Protein AF-A0A6N8XM34-F1 (afdb_monomer_lite)

pLDDT: mean 79.69, std 19.38, range [28.11, 98.62]

Secondary structure (DSSP, 8-state):
--------------------------PPPPPP-GGG-TT--TTSTTHHHHHHHHHTTTTTT--BTTB--TTSBPBHHHHHHHHHHHHHSSPPPP-S--SSTT--TTSTTHHHHHHHHHTTS---BTTTTB--TTSB-BHHHHHHHHHHHTTPPPPS----TT--TTSTTHHHHHHHHHTTS---BTTTTB--TTSBPBHHHHHHHHHHHHTPPPSS-EEEEEEEE-TTS---HHHHHHHHHHHHHHHHHHHHHTTTEEE-B-SSSSEEEE-SS-HHHHTSSHHHHHHHHGGGTS---TT-SSEEEEEEE---PPPPTTSS---SSSS-S--SEEETTEEE--HHHHHHHHSTT--BSTTSSB----HHHHHHHHHHHHHHHTT--PPTTTTTT-TT--TTBTTTTGGGGTTS-B--HHHHHHHHH-TTEEE-SSPPPPP------S---TTS-EEEEE-B-TTS-B--SPEEEE--SSGGG-EEEEPPTTSEEEEE--SS-------

Sequence (507 aa):
MACGRGVRVVGVLAAAATVWAALAVAAAPAAAQVGGFGDVAEGTYYSAPVAALAEQGVFVGTECAEGFCPEDPIDRKTMAIWVVRVLDGADPPAVTESRFDDVDAHSLHAPFIERLAELGVTGGCGDGRGFCPDQTVSRAQMAVFLTRAYGLPAGTDPGFVDVAGDAWYAAAVSSLAASGVTGGCGDGTGFCPQDDTSRAQMATFLHRAENMAPTEKAVRVLYVVPADREFRSDYSQAIRRATEHVRWWYQQQLDGLTFSLASPVPEKCRMEQPHDFYARYSWERVFDGVQHCAPVQGYTSETVWVIYPDVKTECSPTGSAGDGRDGYGELGRGGPGLTMLGADDLEGLAEPGNYLYCGEGPYPGSLGRWIGSLAHELGHALGLVHPPGCDDGLASCDYESLMHLGYVTYPATYLRDDEKAILRSSPFIKLHDPLLQPPAIPCLSAADDDSKSKIRGTLVGPGGQPLADILIWAWSGDEENSGYVETCHDGTFSIPVLDGTFACRRP

Radius of gyration: 28.51 Å; chains: 1; bounding box: 61×89×102 Å

Foldseek 3Di:
DDDDDDDDDDDDDDDDDDDDPPPPPPDDPQQPAQLVFSPQDPPDLLSVLSNVLSVLVQCPPVADDRGLQQFAFDFQLSLLSNLLCQLLSDQADQDPDAQAPADDSPDSSRSSLRVCVLLVLDQAPDVSNHNRRGDGAFLLSLLSNLCSSFVFDFADFLQAPPQDCPDPSGRSSRSCVVQVLDQADDVSNHNRRGDGQGSSNSSSSSSSSLPTDPPAFFEAEEEEEEPPDGRDSLLQVLQQLLVLQLQLLQCVQQVQKGFHYGPDRHRYYYFHHGQVVCLFLVVVVVVVRRVVPDVQDQDDLRYAYEYEYQHHHAADPVLDCDPPPRRTNPALAAAARYHGHYNQLSCCSRFAFQGQDSNDGGDHAENQLSSLSVSQRVLNNLPDAAPPCVVVVDPPGDCCASNHVVSSLPPNGHHDPVSSVSNVPRSRMDRDPPRDDNSFSPFPLGPPPVVFDKDKDFDADPVRQGDFQDKDKDDQPDPVFIHIGTAGNRRIHITTGDPDDRDDDDD

Structure (mmCIF, N/CA/C/O backbone):
data_AF-A0A6N8XM34-F1
#
_entry.id   AF-A0A6N8XM34-F1
#
loop_
_atom_site.group_PDB
_atom_site.id
_atom_site.type_symbol
_atom_site.label_atom_id
_atom_site.label_alt_id
_atom_site.label_comp_id
_atom_site.label_asym_id
_atom_site.label_entity_id
_atom_site.label_seq_id
_atom_site.pdbx_PDB_ins_code
_atom_site.Cartn_x
_atom_site.Cartn_y
_atom_site.Cartn_z
_atom_site.occupancy
_atom_site.B_iso_or_equiv
_atom_site.auth_seq_id
_atom_site.auth_comp_id
_atom_site.auth_asym_id
_atom_site.auth_atom_id
_atom_site.pdbx_PDB_model_num
ATOM 1 N N . MET A 1 1 ? 34.513 66.124 24.235 1.00 39.25 1 MET A N 1
ATOM 2 C CA . MET A 1 1 ? 33.847 67.284 24.866 1.00 39.25 1 MET A CA 1
ATOM 3 C C . MET A 1 1 ? 32.670 66.760 25.661 1.00 39.25 1 MET A C 1
ATOM 5 O O . MET A 1 1 ? 31.950 65.905 25.166 1.00 39.25 1 MET A O 1
ATOM 9 N N . ALA A 1 2 ? 32.600 67.176 26.920 1.00 29.48 2 ALA A N 1
ATOM 10 C CA . ALA A 1 2 ? 31.694 66.681 27.947 1.00 29.48 2 ALA A CA 1
ATOM 11 C C . ALA A 1 2 ? 30.363 67.461 27.999 1.00 29.48 2 ALA A C 1
ATOM 13 O O . ALA A 1 2 ? 30.199 68.453 27.292 1.00 29.48 2 ALA A O 1
ATOM 14 N N . CYS A 1 3 ? 29.526 67.030 28.956 1.00 30.00 3 CYS A N 1
ATOM 15 C CA . CYS A 1 3 ? 28.296 67.619 29.517 1.00 30.00 3 CYS A CA 1
ATOM 16 C C . CYS A 1 3 ? 26.991 67.253 28.784 1.00 30.00 3 CYS A C 1
ATOM 18 O O . CYS A 1 3 ? 26.805 67.620 27.637 1.00 30.00 3 CYS A O 1
ATOM 20 N N . GLY A 1 4 ? 26.010 66.554 29.369 1.00 32.03 4 GLY A N 1
ATOM 21 C CA . GLY A 1 4 ? 25.738 66.226 30.775 1.00 32.03 4 GLY A CA 1
ATOM 22 C C . GLY A 1 4 ? 24.798 67.245 31.431 1.00 32.03 4 GLY A C 1
ATOM 23 O O . GLY A 1 4 ? 25.157 68.410 31.545 1.00 32.03 4 GLY A O 1
ATOM 24 N N . ARG A 1 5 ? 23.623 66.780 31.878 1.00 36.38 5 ARG A N 1
ATOM 25 C CA . ARG A 1 5 ? 22.719 67.316 32.926 1.00 36.38 5 ARG A CA 1
ATOM 26 C C . ARG A 1 5 ? 21.726 66.179 33.235 1.00 36.38 5 ARG A C 1
ATOM 28 O O . ARG A 1 5 ? 21.226 65.578 32.300 1.00 36.38 5 ARG A O 1
ATOM 35 N N . GLY A 1 6 ? 21.395 65.794 34.460 1.00 34.19 6 GLY A N 1
ATOM 36 C CA . GLY A 1 6 ? 21.726 66.307 35.779 1.00 34.19 6 GLY A CA 1
ATOM 37 C C . GLY A 1 6 ? 21.305 65.282 36.844 1.00 34.19 6 GLY A C 1
ATOM 38 O O . GLY A 1 6 ? 20.506 64.385 36.596 1.00 34.19 6 GLY A O 1
ATOM 39 N N . VAL A 1 7 ? 21.910 65.423 38.017 1.00 35.25 7 VAL A N 1
ATOM 40 C CA . VAL A 1 7 ? 21.819 64.561 39.204 1.00 35.25 7 VAL A CA 1
ATOM 41 C C . VAL A 1 7 ? 20.559 64.867 40.025 1.00 35.25 7 VAL A C 1
ATOM 43 O O . VAL A 1 7 ? 20.173 66.033 40.100 1.00 35.25 7 VAL A O 1
ATOM 46 N N . ARG A 1 8 ? 20.018 63.868 40.747 1.00 33.78 8 ARG A N 1
ATOM 47 C CA . ARG A 1 8 ? 19.681 63.978 42.187 1.00 33.78 8 ARG A CA 1
ATOM 48 C C . ARG A 1 8 ? 19.395 62.614 42.831 1.00 33.78 8 ARG A C 1
ATOM 50 O O . ARG A 1 8 ? 18.479 61.909 42.435 1.00 33.78 8 ARG A O 1
ATOM 57 N N . VAL A 1 9 ? 20.197 62.294 43.847 1.00 35.59 9 VAL A N 1
ATOM 58 C CA . VAL A 1 9 ? 20.042 61.176 44.791 1.00 35.59 9 VAL A CA 1
ATOM 59 C C . VAL A 1 9 ? 19.376 61.712 46.056 1.00 35.59 9 VAL A C 1
ATOM 61 O O . VAL A 1 9 ? 19.781 62.771 46.537 1.00 35.59 9 VAL A O 1
ATOM 64 N N . VAL A 1 10 ? 18.426 60.969 46.629 1.00 36.72 10 VAL A N 1
ATOM 65 C CA . VAL A 1 10 ? 18.003 61.122 48.030 1.00 36.72 10 VAL A CA 1
ATOM 66 C C . VAL A 1 10 ? 17.695 59.744 48.623 1.00 36.72 10 VAL A C 1
ATOM 68 O O . VAL A 1 10 ? 16.860 59.024 48.091 1.00 36.72 10 VAL A O 1
ATOM 71 N N . GLY A 1 11 ? 18.319 59.444 49.767 1.00 33.72 11 GLY A N 1
ATOM 72 C CA . GLY A 1 11 ? 17.689 58.686 50.854 1.00 33.72 11 GLY A CA 1
ATOM 73 C C . GLY A 1 11 ? 17.964 57.185 50.917 1.00 33.72 11 GLY A C 1
ATOM 74 O O . GLY A 1 11 ? 17.304 56.394 50.257 1.00 33.72 11 GLY A O 1
ATOM 75 N N . VAL A 1 12 ? 18.881 56.799 51.807 1.00 36.41 12 VAL A N 1
ATOM 76 C CA . VAL A 1 12 ? 19.075 55.424 52.289 1.00 36.41 12 VAL A CA 1
ATOM 77 C C . VAL A 1 12 ? 18.060 55.135 53.401 1.00 36.41 12 VAL A C 1
ATOM 79 O O . VAL A 1 12 ? 18.013 55.865 54.389 1.00 36.41 12 VAL A O 1
ATOM 82 N N . LEU A 1 13 ? 17.301 54.045 53.270 1.00 35.19 13 LEU A N 1
ATOM 83 C CA . LEU A 1 13 ? 16.582 53.389 54.366 1.00 35.19 13 LEU A CA 1
ATOM 84 C C . LEU A 1 13 ? 16.941 51.899 54.341 1.00 35.19 13 LEU A C 1
ATOM 86 O O . LEU A 1 13 ? 16.692 51.206 53.358 1.00 35.19 13 LEU A O 1
ATOM 90 N N . ALA A 1 14 ? 17.574 51.428 55.414 1.00 40.66 14 ALA A N 1
ATOM 91 C CA . ALA A 1 14 ? 17.923 50.029 55.612 1.00 40.66 14 ALA A CA 1
ATOM 92 C C . ALA A 1 14 ? 16.674 49.238 56.032 1.00 40.66 14 ALA A C 1
ATOM 94 O O . ALA A 1 14 ? 16.100 49.507 57.087 1.00 40.66 14 ALA A O 1
ATOM 95 N N . ALA A 1 15 ? 16.268 48.262 55.218 1.00 39.34 15 ALA A N 1
ATOM 96 C CA . ALA A 1 15 ? 15.231 47.292 55.557 1.00 39.34 15 ALA A CA 1
ATOM 97 C C . ALA A 1 15 ? 15.882 45.940 55.885 1.00 39.34 15 ALA A C 1
ATOM 99 O O . ALA A 1 15 ? 16.671 45.410 55.104 1.00 39.34 15 ALA A O 1
ATOM 100 N N . ALA A 1 16 ? 15.560 45.402 57.061 1.00 42.28 16 ALA A N 1
ATOM 101 C CA . ALA A 1 16 ? 15.950 44.066 57.488 1.00 42.28 16 ALA A CA 1
ATOM 102 C C . ALA A 1 16 ? 15.238 43.014 56.621 1.00 42.28 16 ALA A C 1
ATOM 104 O O . ALA A 1 16 ? 14.009 42.987 56.564 1.00 42.28 16 ALA A O 1
ATOM 105 N N . ALA A 1 17 ? 16.002 42.153 55.949 1.00 37.94 17 ALA A N 1
ATOM 106 C CA . ALA A 1 17 ? 15.464 41.043 55.173 1.00 37.94 17 ALA A CA 1
ATOM 107 C C . ALA A 1 17 ? 15.164 39.855 56.099 1.00 37.94 17 ALA A C 1
ATOM 109 O O . ALA A 1 17 ? 16.073 39.210 56.620 1.00 37.94 17 ALA A O 1
ATOM 110 N N . THR A 1 18 ? 13.883 39.557 56.303 1.00 41.53 18 THR A N 1
ATOM 111 C CA . THR A 1 18 ? 13.429 38.269 56.829 1.00 41.53 18 THR A CA 1
ATOM 112 C C . THR A 1 18 ? 13.434 37.251 55.689 1.00 41.53 18 THR A C 1
ATOM 114 O O . THR A 1 18 ? 12.686 37.369 54.722 1.00 41.53 18 THR A O 1
ATOM 117 N N . VAL A 1 19 ? 14.310 36.250 55.783 1.00 38.00 19 VAL A N 1
ATOM 118 C CA . VAL A 1 19 ? 14.347 35.122 54.845 1.00 38.00 19 VAL A CA 1
ATOM 119 C C . VAL A 1 19 ? 13.179 34.193 55.173 1.00 38.00 19 VAL A C 1
ATOM 121 O O . VAL A 1 19 ? 13.208 33.480 56.173 1.00 38.00 19 VAL A O 1
ATOM 124 N N . TRP A 1 20 ? 12.146 34.202 54.334 1.00 38.44 20 TRP A N 1
ATOM 125 C CA . TRP A 1 20 ? 11.169 33.118 54.286 1.00 38.44 20 TRP A CA 1
ATOM 126 C C . TRP A 1 20 ? 11.781 31.971 53.482 1.00 38.44 20 TRP A C 1
ATOM 128 O O . TRP A 1 20 ? 11.979 32.090 52.275 1.00 38.44 20 TRP A O 1
ATOM 138 N N . ALA A 1 21 ? 12.104 30.863 54.148 1.00 42.38 21 ALA A N 1
ATOM 139 C CA . ALA A 1 21 ? 12.394 29.615 53.458 1.00 42.38 21 ALA A CA 1
ATOM 140 C C . ALA A 1 21 ? 11.083 29.102 52.842 1.00 42.38 21 ALA A C 1
ATOM 142 O O . ALA A 1 21 ? 10.226 28.565 53.543 1.00 42.38 21 ALA A O 1
ATOM 143 N N . ALA A 1 22 ? 10.904 29.309 51.538 1.00 43.47 22 ALA A N 1
ATOM 144 C CA . ALA A 1 22 ? 9.865 28.624 50.788 1.00 43.47 22 ALA A CA 1
ATOM 145 C C . ALA A 1 22 ? 10.229 27.134 50.745 1.00 43.47 22 ALA A C 1
ATOM 147 O O . ALA A 1 22 ? 11.208 26.744 50.109 1.00 43.47 22 ALA A O 1
ATOM 148 N N . LEU A 1 23 ? 9.459 26.300 51.447 1.00 43.12 23 LEU A N 1
ATOM 149 C CA . LEU A 1 23 ? 9.430 24.869 51.171 1.00 43.12 23 LEU A CA 1
ATOM 150 C C . LEU A 1 23 ? 8.914 24.702 49.740 1.00 43.12 23 LEU A C 1
ATOM 152 O O . LEU A 1 23 ? 7.720 24.852 49.484 1.00 43.12 23 LEU A O 1
ATOM 156 N N . ALA A 1 24 ? 9.819 24.421 48.805 1.00 43.09 24 ALA A N 1
ATOM 157 C CA . ALA A 1 24 ? 9.444 23.881 47.513 1.00 43.09 24 ALA A CA 1
ATOM 158 C C . ALA A 1 24 ? 8.813 22.510 47.774 1.00 43.09 24 ALA A C 1
ATOM 160 O O . ALA A 1 24 ? 9.505 21.545 48.099 1.00 43.09 24 ALA A O 1
ATOM 161 N N . VAL A 1 25 ? 7.486 22.433 47.684 1.00 49.28 25 VAL A N 1
ATOM 162 C CA . VAL A 1 25 ? 6.819 21.151 47.477 1.00 49.28 25 VAL A CA 1
ATOM 163 C C . VAL A 1 25 ? 7.314 20.671 46.119 1.00 49.28 25 VAL A C 1
ATOM 165 O O . VAL A 1 25 ? 7.000 21.281 45.099 1.00 49.28 25 VAL A O 1
ATOM 168 N N . ALA A 1 26 ? 8.156 19.639 46.107 1.00 46.88 26 ALA A N 1
ATOM 169 C CA . ALA A 1 26 ? 8.486 18.949 44.874 1.00 46.88 26 ALA A CA 1
ATOM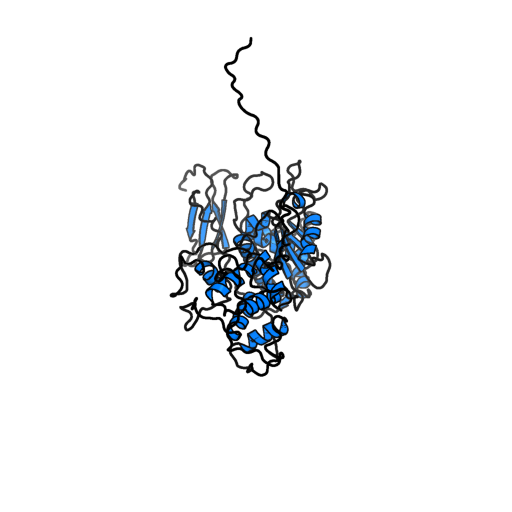 170 C C . ALA A 1 26 ? 7.167 18.422 44.300 1.00 46.88 26 ALA A C 1
ATOM 172 O O . ALA A 1 26 ? 6.506 17.592 44.927 1.00 46.88 26 ALA A O 1
ATOM 173 N N . ALA A 1 27 ? 6.753 18.959 43.152 1.00 46.38 27 ALA A N 1
ATOM 174 C CA . ALA A 1 27 ? 5.684 18.356 42.378 1.00 46.38 27 ALA A CA 1
ATOM 175 C C . ALA A 1 27 ? 6.080 16.898 42.117 1.00 46.38 27 ALA A C 1
ATOM 177 O O . ALA A 1 27 ? 7.230 16.623 41.761 1.00 46.38 27 ALA A O 1
ATOM 178 N N . ALA A 1 28 ? 5.149 15.967 42.337 1.00 47.31 28 ALA A N 1
ATOM 179 C CA . ALA A 1 28 ? 5.324 14.606 41.851 1.00 47.31 28 ALA A CA 1
ATOM 180 C C . ALA A 1 28 ? 5.670 14.677 40.351 1.00 47.31 28 ALA A C 1
ATOM 182 O O . ALA A 1 28 ? 5.125 15.551 39.666 1.00 47.31 28 ALA A O 1
ATOM 183 N N . PRO A 1 29 ? 6.577 13.827 39.836 1.00 43.31 29 PRO A N 1
ATOM 184 C CA . PRO A 1 29 ? 6.831 13.794 38.404 1.00 43.31 29 PRO A CA 1
ATOM 185 C C . PRO A 1 29 ? 5.489 13.582 37.701 1.00 43.31 29 PRO A C 1
ATOM 187 O O . PRO A 1 29 ? 4.731 12.684 38.075 1.00 43.31 29 PRO A O 1
ATOM 190 N N . ALA A 1 30 ? 5.165 14.454 36.743 1.00 50.06 30 ALA A N 1
ATOM 191 C CA . ALA A 1 30 ? 4.035 14.220 35.859 1.00 50.06 30 ALA A CA 1
ATOM 192 C C . ALA A 1 30 ? 4.228 12.828 35.249 1.00 50.06 30 ALA A C 1
ATOM 194 O O . ALA A 1 30 ? 5.324 12.523 34.770 1.00 50.06 30 ALA A O 1
ATOM 195 N N . ALA A 1 31 ? 3.208 11.972 35.337 1.00 50.62 31 ALA A N 1
ATOM 196 C CA . ALA A 1 31 ? 3.225 10.699 34.630 1.00 50.62 31 ALA A CA 1
ATOM 197 C C . ALA A 1 31 ? 3.538 10.993 33.156 1.00 50.62 31 ALA A C 1
ATOM 199 O O . ALA A 1 31 ? 2.955 11.917 32.582 1.00 50.62 31 ALA A O 1
ATOM 200 N N . ALA A 1 32 ? 4.512 10.284 32.586 1.00 51.59 32 ALA A N 1
ATOM 201 C CA . ALA A 1 32 ? 4.878 10.465 31.191 1.00 51.59 32 ALA A CA 1
ATOM 202 C C . ALA A 1 32 ? 3.631 10.223 30.325 1.00 51.59 32 ALA A C 1
ATOM 204 O O . ALA A 1 32 ? 2.946 9.213 30.477 1.00 51.59 32 ALA A O 1
ATOM 205 N N . GLN A 1 33 ? 3.288 11.189 29.472 1.00 61.81 33 GLN A N 1
ATOM 206 C CA . GLN A 1 33 ? 2.134 11.082 28.583 1.00 61.81 33 GLN A CA 1
ATOM 207 C C . GLN A 1 33 ? 2.510 10.175 27.413 1.00 61.81 33 GLN A C 1
ATOM 209 O O . GLN A 1 33 ? 3.314 10.555 26.559 1.00 61.81 33 GLN A O 1
ATOM 214 N N . VAL A 1 34 ? 1.952 8.968 27.381 1.00 63.38 34 VAL A N 1
ATOM 215 C CA . VAL A 1 34 ? 2.193 8.018 26.293 1.00 63.38 34 VAL A CA 1
ATOM 216 C C . VAL A 1 34 ? 1.513 8.538 25.026 1.00 63.38 34 VAL A C 1
ATOM 218 O O . VAL A 1 34 ? 0.306 8.770 25.016 1.00 63.38 34 VAL A O 1
ATOM 221 N N . GLY A 1 35 ? 2.290 8.767 23.962 1.00 66.06 35 GLY A N 1
ATOM 222 C CA . GLY A 1 35 ? 1.772 9.309 22.698 1.00 66.06 35 GLY A CA 1
ATOM 223 C C . GLY A 1 35 ? 1.203 10.732 22.796 1.00 66.06 35 GLY A C 1
ATOM 224 O O . GLY A 1 35 ? 0.461 11.140 21.914 1.00 66.06 35 GLY A O 1
ATOM 225 N N . GLY A 1 36 ? 1.507 11.479 23.866 1.00 82.69 36 GLY A N 1
ATOM 226 C CA . GLY A 1 36 ? 0.985 12.835 24.081 1.00 82.69 36 GLY A CA 1
ATOM 227 C C . GLY A 1 36 ? -0.436 12.906 24.657 1.00 82.69 36 GLY A C 1
ATOM 228 O O . GLY A 1 36 ? -0.969 14.003 24.808 1.00 82.69 36 GLY A O 1
ATOM 229 N N . PHE A 1 37 ? -1.038 11.771 25.027 1.00 88.25 37 PHE A N 1
ATOM 230 C CA . PHE A 1 37 ? -2.396 11.714 25.571 1.00 88.25 37 PHE A CA 1
ATOM 231 C C . PHE A 1 37 ? -2.391 11.463 27.084 1.00 88.25 37 PHE A C 1
ATOM 233 O O . PHE A 1 37 ? -1.811 10.493 27.572 1.00 88.25 37 PHE A O 1
ATOM 240 N N . GLY A 1 38 ? -3.051 12.338 27.850 1.00 87.19 38 GLY A N 1
ATOM 241 C CA . GLY A 1 38 ? -3.109 12.245 29.317 1.00 87.19 38 GLY A CA 1
ATOM 242 C C . GLY A 1 38 ? -3.988 11.109 29.856 1.00 87.19 38 GLY A C 1
ATOM 243 O O . GLY A 1 38 ? -3.887 10.758 31.030 1.00 87.19 38 GLY A O 1
ATOM 244 N N . ASP A 1 39 ? -4.837 10.532 29.010 1.00 91.31 39 ASP A N 1
ATOM 245 C CA . ASP A 1 39 ? -5.779 9.452 29.311 1.00 91.31 39 ASP A CA 1
ATOM 246 C C . ASP A 1 39 ? -5.322 8.076 28.784 1.00 91.31 39 ASP A C 1
ATOM 248 O O . ASP A 1 39 ? -6.061 7.092 28.869 1.00 91.31 39 ASP A O 1
ATOM 252 N N . VAL A 1 40 ? -4.080 7.975 28.298 1.00 92.62 40 VAL A N 1
ATOM 253 C CA . VAL A 1 40 ? -3.441 6.714 27.897 1.00 92.62 40 VAL A CA 1
ATOM 254 C C . VAL A 1 40 ? -2.436 6.302 28.970 1.00 92.62 40 VAL A C 1
ATOM 256 O O . VAL A 1 40 ? -1.304 6.780 29.019 1.00 92.62 40 VAL A O 1
ATOM 259 N N . ALA A 1 41 ? -2.859 5.403 29.860 1.00 89.69 41 ALA A N 1
ATOM 260 C CA . ALA A 1 41 ? -2.010 4.906 30.938 1.00 89.69 41 ALA A CA 1
ATOM 261 C C . ALA A 1 41 ? -0.938 3.922 30.429 1.00 89.69 41 ALA A C 1
ATOM 263 O O . ALA A 1 41 ? -1.226 3.026 29.627 1.00 89.69 41 ALA A O 1
ATOM 264 N N . GLU A 1 42 ? 0.287 4.050 30.947 1.00 89.94 42 GLU A N 1
ATOM 265 C CA . GLU A 1 42 ? 1.374 3.092 30.715 1.00 89.94 42 GLU A CA 1
ATOM 266 C C . GLU A 1 42 ? 0.984 1.665 31.136 1.00 89.94 42 GLU A C 1
ATOM 268 O O . GLU A 1 42 ? 0.270 1.451 32.118 1.00 89.94 42 GLU A O 1
ATOM 273 N N . GLY A 1 43 ? 1.482 0.670 30.397 1.00 89.44 43 GLY A N 1
ATOM 274 C CA . GLY A 1 43 ? 1.275 -0.749 30.704 1.00 89.44 43 GLY A CA 1
ATOM 275 C C . GLY A 1 43 ? -0.103 -1.296 30.322 1.00 89.44 43 GLY A C 1
ATOM 276 O O . GLY A 1 43 ? -0.364 -2.482 30.527 1.00 89.44 43 GLY A O 1
ATOM 277 N N . THR A 1 44 ? -0.981 -0.471 29.746 1.00 94.75 44 THR A N 1
ATOM 278 C CA . THR A 1 44 ? -2.212 -0.947 29.104 1.00 94.75 44 THR A CA 1
ATOM 279 C C . THR A 1 44 ? -1.891 -1.651 27.784 1.00 94.75 44 THR A C 1
ATOM 281 O O . THR A 1 44 ? -0.878 -1.375 27.144 1.00 94.75 44 THR A O 1
ATOM 284 N N . TYR A 1 45 ? -2.765 -2.560 27.336 1.00 94.31 45 TYR A N 1
ATOM 285 C CA . TYR A 1 45 ? -2.531 -3.314 26.093 1.00 94.31 45 TYR A CA 1
ATOM 286 C C . TYR A 1 45 ? -2.420 -2.412 24.852 1.00 94.31 45 TYR A C 1
ATOM 288 O O . TYR A 1 45 ? -1.834 -2.816 23.849 1.00 94.31 45 TYR A O 1
ATOM 296 N N . TYR A 1 46 ? -2.988 -1.206 24.926 1.00 95.44 46 TYR A N 1
ATOM 297 C CA . TYR A 1 46 ? -3.025 -0.226 23.850 1.00 95.44 46 TYR A CA 1
ATOM 298 C C . TYR A 1 46 ? -1.982 0.886 24.002 1.00 95.44 46 TYR A C 1
ATOM 300 O O . TYR A 1 46 ? -1.847 1.680 23.079 1.00 95.44 46 TYR A O 1
ATOM 308 N N . SER A 1 47 ? -1.205 0.954 25.094 1.00 95.50 47 SER A N 1
ATOM 309 C CA . SER A 1 47 ? -0.266 2.068 25.295 1.00 95.50 47 SER A CA 1
ATOM 310 C C . SER A 1 47 ? 0.805 2.132 24.200 1.00 95.50 47 SER A C 1
ATOM 312 O O . SER A 1 47 ? 1.042 3.194 23.636 1.00 95.50 47 SER A O 1
ATOM 314 N N . ALA A 1 48 ? 1.420 0.995 23.857 1.00 94.69 48 ALA A N 1
ATOM 315 C CA . ALA A 1 48 ? 2.425 0.928 22.793 1.00 94.69 48 ALA A CA 1
ATOM 316 C C . ALA A 1 48 ? 1.825 1.139 21.384 1.00 94.69 48 ALA A C 1
ATOM 318 O O . ALA A 1 48 ? 2.352 1.984 20.663 1.00 94.69 48 ALA A O 1
ATOM 319 N N . PRO A 1 49 ? 0.704 0.481 21.006 1.00 95.94 49 PRO A N 1
ATOM 320 C CA . PRO A 1 49 ? 0.006 0.788 19.757 1.00 95.94 49 PRO A CA 1
ATOM 321 C C . PRO A 1 49 ? -0.347 2.267 19.590 1.00 95.94 49 PRO A C 1
ATOM 323 O O . PRO A 1 49 ? -0.112 2.844 18.533 1.00 95.94 49 PRO A O 1
ATOM 326 N N . VAL A 1 50 ? -0.889 2.895 20.638 1.00 96.62 50 VAL A N 1
ATOM 327 C CA . VAL A 1 50 ? -1.272 4.309 20.595 1.00 96.62 50 VAL A CA 1
ATOM 328 C C . VAL A 1 50 ? -0.040 5.204 20.491 1.00 96.62 50 VAL A C 1
ATOM 330 O O . VAL A 1 50 ? -0.048 6.123 19.686 1.00 96.62 50 VAL A O 1
ATOM 333 N N . ALA A 1 51 ? 1.040 4.930 21.226 1.00 93.75 51 ALA A N 1
ATOM 334 C CA . ALA A 1 51 ? 2.275 5.706 21.098 1.00 93.75 51 ALA A CA 1
ATOM 335 C C . ALA A 1 51 ? 2.841 5.671 19.671 1.00 93.75 51 ALA A C 1
ATOM 337 O O . ALA A 1 51 ? 3.128 6.724 19.108 1.00 93.75 51 ALA A O 1
ATOM 338 N N . ALA A 1 52 ? 2.950 4.474 19.086 1.00 92.00 52 ALA A N 1
ATOM 339 C CA . ALA A 1 52 ? 3.513 4.285 17.751 1.00 92.00 52 ALA A CA 1
ATOM 340 C C . ALA A 1 52 ? 2.683 4.999 16.673 1.00 92.00 52 ALA A C 1
ATOM 342 O O . ALA A 1 52 ? 3.220 5.730 15.848 1.00 92.00 52 ALA A O 1
ATOM 343 N N . LEU A 1 53 ? 1.357 4.845 16.709 1.00 94.44 53 LEU A N 1
ATOM 344 C CA . LEU A 1 53 ? 0.469 5.490 15.739 1.00 94.44 53 LEU A CA 1
ATOM 345 C C . LEU A 1 53 ? 0.359 7.011 15.963 1.00 94.44 53 LEU A C 1
ATOM 347 O O . LEU A 1 53 ? 0.174 7.766 15.009 1.00 94.44 53 LEU A O 1
ATOM 351 N N . ALA A 1 54 ? 0.507 7.489 17.202 1.00 93.50 54 ALA A N 1
ATOM 352 C CA . ALA A 1 54 ? 0.558 8.920 17.500 1.00 93.50 54 ALA A CA 1
ATOM 353 C C . ALA A 1 54 ? 1.826 9.582 16.939 1.00 93.50 54 ALA A C 1
ATOM 355 O O . ALA A 1 54 ? 1.739 10.677 16.390 1.00 93.50 54 ALA A O 1
ATOM 356 N N . GLU A 1 55 ? 2.979 8.911 17.023 1.00 89.44 55 GLU A N 1
ATOM 357 C CA . GLU A 1 55 ? 4.243 9.374 16.428 1.00 89.44 55 GLU A CA 1
ATOM 358 C C . GLU A 1 55 ? 4.148 9.513 14.901 1.00 89.44 55 GLU A C 1
ATOM 360 O O . GLU A 1 55 ? 4.718 10.432 14.317 1.00 89.44 55 GLU A O 1
ATOM 365 N N . GLN A 1 56 ? 3.349 8.658 14.262 1.00 88.44 56 GLN A N 1
ATOM 366 C CA . GLN A 1 56 ? 3.018 8.746 12.838 1.00 88.44 56 GLN A CA 1
ATOM 367 C C . GLN A 1 56 ? 1.962 9.825 12.510 1.00 88.44 56 GLN A C 1
ATOM 369 O O . GLN A 1 56 ? 1.604 10.002 11.348 1.00 88.44 56 GLN A O 1
ATOM 374 N N . GLY A 1 57 ? 1.406 10.523 13.508 1.00 90.88 57 GLY A N 1
ATOM 375 C CA . GLY A 1 57 ? 0.365 11.537 13.312 1.00 90.88 57 GLY A CA 1
ATOM 376 C C . GLY A 1 57 ? -1.025 10.979 12.975 1.00 90.88 57 GLY A C 1
ATOM 377 O O . GLY A 1 57 ? -1.915 11.739 12.591 1.00 90.88 57 GLY A O 1
ATOM 378 N N . VAL A 1 58 ? -1.261 9.671 13.146 1.00 94.00 58 VAL A N 1
ATOM 379 C CA . VAL A 1 58 ? -2.514 8.996 12.742 1.00 94.00 58 VAL A CA 1
ATOM 380 C C . VAL A 1 58 ? -3.744 9.629 13.399 1.00 94.00 58 VAL A C 1
ATOM 382 O O . VAL A 1 58 ? -4.794 9.758 12.767 1.00 94.00 58 VAL A O 1
ATOM 385 N N . PHE A 1 59 ? -3.614 10.085 14.645 1.00 94.00 59 PHE A N 1
ATOM 386 C CA . PHE A 1 59 ? -4.740 10.567 15.448 1.00 94.00 59 PHE A CA 1
ATOM 387 C C . PHE A 1 59 ? -5.021 12.073 15.342 1.00 94.00 59 PHE A C 1
ATOM 389 O O . PHE A 1 59 ? -6.055 12.512 15.845 1.00 94.00 59 PHE A O 1
ATOM 396 N N . VAL A 1 60 ? -4.172 12.847 14.654 1.00 90.88 60 VAL A N 1
ATOM 397 C CA . VAL A 1 60 ? -4.251 14.320 14.610 1.00 90.88 60 VAL A CA 1
ATOM 398 C C . VAL A 1 60 ? -5.617 14.809 14.115 1.00 90.88 60 VAL A C 1
ATOM 400 O O . VAL A 1 60 ? -6.037 14.488 13.002 1.00 90.88 60 VAL A O 1
ATOM 403 N N . GLY A 1 61 ? -6.315 15.612 14.914 1.00 88.75 61 GLY A N 1
ATOM 404 C CA . GLY A 1 61 ? -7.638 16.154 14.579 1.00 88.75 61 GLY A CA 1
ATOM 405 C C . GLY A 1 61 ? -8.799 15.170 14.773 1.00 88.75 61 GLY A C 1
ATOM 406 O O . GLY A 1 61 ? -9.919 15.458 14.353 1.00 88.75 61 GLY A O 1
ATOM 407 N N . THR A 1 62 ? -8.546 14.013 15.389 1.00 91.88 62 THR A N 1
ATOM 408 C CA . THR A 1 62 ? -9.560 12.999 15.739 1.00 91.88 62 THR A CA 1
ATOM 409 C C . THR A 1 62 ? -9.587 12.683 17.235 1.00 91.88 62 THR A C 1
ATOM 411 O O . THR A 1 62 ? -10.156 11.673 17.663 1.00 91.88 62 THR A O 1
ATOM 414 N N . GLU A 1 63 ? -8.937 13.522 18.035 1.00 88.75 63 GLU A N 1
ATOM 415 C CA . GLU A 1 63 ? -8.979 13.512 19.490 1.00 88.75 63 GLU A CA 1
ATOM 416 C C . GLU A 1 63 ? -10.394 13.828 19.990 1.00 88.75 63 GLU A C 1
ATOM 418 O O . GLU A 1 63 ? -11.196 14.489 19.328 1.00 88.75 63 GLU A O 1
ATOM 423 N N . CYS A 1 64 ? -10.710 13.352 21.185 1.00 84.50 64 CYS A N 1
ATOM 424 C CA . CYS A 1 64 ? -12.000 13.549 21.835 1.00 84.50 64 CYS A CA 1
ATOM 425 C C . CYS A 1 64 ? -11.761 14.268 23.166 1.00 84.50 64 CYS A C 1
ATOM 427 O O . CYS A 1 64 ? -10.910 13.882 23.966 1.00 84.50 64 CYS A O 1
ATOM 429 N N . ALA A 1 65 ? -12.496 15.359 23.392 1.00 77.19 65 ALA A N 1
ATOM 430 C CA . ALA A 1 65 ? -12.227 16.291 24.488 1.00 77.19 65 ALA A CA 1
ATOM 431 C C . ALA A 1 65 ? -10.742 16.732 24.526 1.00 77.19 65 ALA A C 1
ATOM 433 O O . ALA A 1 65 ? -10.283 17.360 23.578 1.00 77.19 65 ALA A O 1
ATOM 434 N N . GLU A 1 66 ? -10.009 16.429 25.603 1.00 72.44 66 GLU A N 1
ATOM 435 C CA . GLU A 1 66 ? -8.577 16.744 25.761 1.00 72.44 66 GLU A CA 1
ATOM 436 C C . GLU A 1 66 ? -7.666 15.499 25.624 1.00 72.44 66 GLU A C 1
ATOM 438 O O . GLU A 1 66 ? -6.510 15.542 26.044 1.00 72.44 66 GLU A O 1
ATOM 443 N N . GLY A 1 67 ? -8.163 14.376 25.080 1.00 87.00 67 GLY A N 1
ATOM 444 C CA . GLY A 1 67 ? -7.437 13.098 25.081 1.00 87.00 67 GLY A CA 1
ATOM 445 C C . GLY A 1 67 ? -7.748 12.141 23.923 1.00 87.00 67 GLY A C 1
ATOM 446 O O . GLY A 1 67 ? -8.321 12.506 22.895 1.00 87.00 67 GLY A O 1
ATOM 447 N N . PHE A 1 68 ? -7.320 10.890 24.093 1.00 93.69 68 PHE A N 1
ATOM 448 C CA . PHE A 1 68 ? -7.489 9.804 23.130 1.00 93.69 68 PHE A CA 1
ATOM 449 C C . PHE A 1 68 ? -8.840 9.078 23.256 1.00 93.69 68 PHE A C 1
ATOM 451 O O . PHE A 1 68 ? -9.280 8.493 22.270 1.00 93.69 68 PHE A O 1
ATOM 458 N N . CYS A 1 69 ? -9.479 9.095 24.431 1.00 94.31 69 CYS A N 1
ATOM 459 C CA . CYS A 1 69 ? -10.673 8.341 24.856 1.00 94.31 69 CYS A CA 1
ATOM 460 C C . CYS A 1 69 ? -10.627 6.858 24.454 1.00 94.31 69 CYS A C 1
ATOM 462 O O . CYS A 1 69 ? -11.359 6.421 23.564 1.00 94.31 69 CYS A O 1
ATOM 464 N N . PRO A 1 70 ? -9.766 6.051 25.101 1.00 95.75 70 PRO A N 1
ATOM 465 C CA . PRO A 1 70 ? -9.511 4.666 24.694 1.00 95.75 70 PRO A CA 1
ATOM 466 C C . PRO A 1 70 ? -10.749 3.754 24.711 1.00 95.75 70 PRO A C 1
ATOM 468 O O . PRO A 1 70 ? -10.825 2.816 23.912 1.00 95.75 70 PRO A O 1
ATOM 471 N N . GLU A 1 71 ? -11.710 4.028 25.593 1.00 95.56 71 GLU A N 1
ATOM 472 C CA . GLU A 1 71 ? -12.915 3.209 25.783 1.00 95.56 71 GLU A CA 1
ATOM 473 C C . GLU A 1 71 ? -14.093 3.631 24.896 1.00 95.56 71 GLU A C 1
ATOM 475 O O . GLU A 1 71 ? -15.050 2.870 24.757 1.00 95.56 71 GLU A O 1
ATOM 480 N N . ASP A 1 72 ? -14.031 4.808 24.269 1.00 96.69 72 ASP A N 1
ATOM 481 C CA . ASP A 1 72 ? -15.117 5.277 23.411 1.00 96.69 72 ASP A CA 1
ATOM 482 C C . ASP A 1 72 ? -15.188 4.424 22.134 1.00 96.69 72 ASP A C 1
ATOM 484 O O . ASP A 1 72 ? -14.144 4.061 21.569 1.00 96.69 72 ASP A O 1
ATOM 488 N N . PRO A 1 73 ? -16.397 4.092 21.646 1.00 97.94 73 PRO A N 1
ATOM 489 C CA . PRO A 1 73 ? -16.551 3.394 20.380 1.00 97.94 73 PRO A CA 1
ATOM 490 C C . PRO A 1 73 ? -16.063 4.280 19.231 1.00 97.94 73 PRO A C 1
ATOM 492 O O . PRO A 1 73 ? -16.320 5.485 19.201 1.00 97.94 73 PRO A O 1
ATOM 495 N N . ILE A 1 74 ? -15.364 3.684 18.266 1.00 98.06 74 ILE A N 1
ATOM 496 C CA . ILE A 1 74 ? -14.924 4.409 17.076 1.00 98.06 74 ILE A CA 1
ATOM 497 C C . ILE A 1 74 ? -16.051 4.465 16.040 1.00 98.06 74 ILE A C 1
ATOM 499 O O . ILE A 1 74 ? -16.680 3.449 15.730 1.00 98.06 74 ILE A O 1
ATOM 503 N N . ASP A 1 75 ? -16.299 5.652 15.489 1.00 98.00 75 ASP A N 1
ATOM 504 C CA . ASP A 1 75 ? -17.195 5.827 14.349 1.00 98.00 75 ASP A CA 1
ATOM 505 C C . ASP A 1 75 ? -16.483 5.569 13.009 1.00 98.00 75 ASP A C 1
ATOM 507 O O . ASP A 1 75 ? -15.250 5.522 12.900 1.00 98.00 75 ASP A O 1
ATOM 511 N N . ARG A 1 76 ? -17.277 5.351 11.960 1.00 98.25 76 ARG A N 1
ATOM 512 C CA . ARG A 1 76 ? -16.770 4.973 10.635 1.00 98.25 76 ARG A CA 1
ATOM 513 C C . ARG A 1 76 ? -15.917 6.063 9.994 1.00 98.25 76 ARG A C 1
ATOM 515 O O . ARG A 1 76 ? -14.932 5.729 9.337 1.00 98.25 76 ARG A O 1
ATOM 522 N N . LYS A 1 77 ? -16.259 7.343 10.173 1.00 97.75 77 LYS A N 1
ATOM 523 C CA . LYS A 1 77 ? -15.465 8.463 9.633 1.00 97.75 77 LYS A CA 1
ATOM 524 C C . LYS A 1 77 ? -14.094 8.573 10.304 1.00 97.75 77 LYS A C 1
ATOM 526 O O . LYS A 1 77 ? -13.104 8.782 9.610 1.00 97.75 77 LYS A O 1
ATOM 531 N N . THR A 1 78 ? -14.007 8.359 11.618 1.00 97.81 78 THR A N 1
ATOM 532 C CA . THR A 1 78 ? -12.732 8.396 12.346 1.00 97.81 78 THR A CA 1
ATOM 533 C C . THR A 1 78 ? -11.865 7.199 11.981 1.00 97.81 78 THR A C 1
ATOM 535 O O . THR A 1 78 ? -10.682 7.361 11.691 1.00 97.81 78 THR A O 1
ATOM 538 N N . MET A 1 79 ? -12.457 6.003 11.897 1.00 98.31 79 MET A N 1
ATOM 539 C CA . MET A 1 79 ? -11.758 4.827 11.374 1.00 98.31 79 MET A CA 1
ATOM 540 C C . MET A 1 79 ? -11.215 5.077 9.961 1.00 98.31 79 MET A C 1
ATOM 542 O O . MET A 1 79 ? -10.092 4.667 9.679 1.00 98.31 79 MET A O 1
ATOM 546 N N . ALA A 1 80 ? -11.978 5.731 9.076 1.00 98.19 80 ALA A N 1
ATOM 547 C CA . ALA A 1 80 ? -11.519 6.017 7.718 1.00 98.19 80 ALA A CA 1
ATOM 548 C C . ALA A 1 80 ? -10.239 6.855 7.709 1.00 98.19 80 ALA A C 1
ATOM 550 O O . ALA A 1 80 ? -9.288 6.499 7.015 1.00 98.19 80 ALA A O 1
ATOM 551 N N . ILE A 1 81 ? -10.189 7.898 8.542 1.00 97.56 81 ILE A N 1
ATO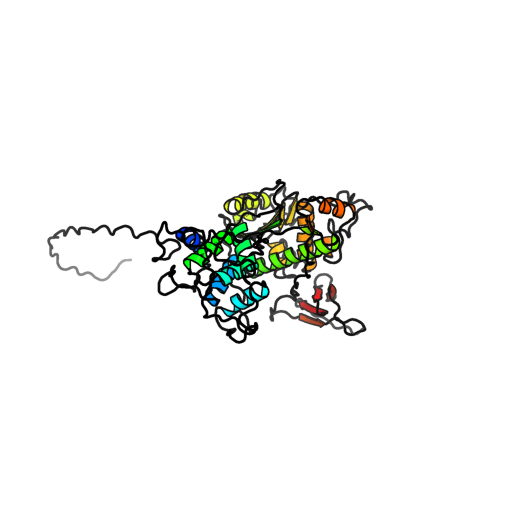M 552 C CA . ILE A 1 81 ? -8.990 8.721 8.723 1.00 97.56 81 ILE A CA 1
ATOM 553 C C . ILE A 1 81 ? -7.815 7.859 9.191 1.00 97.56 81 ILE A C 1
ATOM 555 O O . ILE A 1 81 ? -6.742 7.905 8.594 1.00 97.56 81 ILE A O 1
ATOM 559 N N . TRP A 1 82 ? -8.015 7.039 10.226 1.00 97.69 82 TRP A N 1
ATOM 560 C CA . TRP A 1 82 ? -6.929 6.255 10.816 1.00 97.69 82 TRP A CA 1
ATOM 561 C C . TRP A 1 82 ? -6.377 5.207 9.854 1.00 97.69 82 TRP A C 1
ATOM 563 O O . TRP A 1 82 ? -5.166 5.123 9.673 1.00 97.69 82 TRP A O 1
ATOM 573 N N . VAL A 1 83 ? -7.255 4.436 9.206 1.00 96.94 83 VAL A N 1
ATOM 574 C CA . VAL A 1 83 ? -6.850 3.411 8.234 1.00 96.94 83 VAL A CA 1
ATOM 575 C C . VAL A 1 83 ? -6.080 4.059 7.086 1.00 96.94 83 VAL A C 1
ATOM 577 O O . VAL A 1 83 ? -4.993 3.601 6.751 1.00 96.94 83 VAL A O 1
ATOM 580 N N . VAL A 1 84 ? -6.599 5.144 6.504 1.00 95.62 84 VAL A N 1
ATOM 581 C CA . VAL A 1 84 ? -5.935 5.810 5.376 1.00 95.62 84 VAL A CA 1
ATOM 582 C C . VAL A 1 84 ? -4.607 6.428 5.792 1.00 95.62 84 VAL A C 1
ATOM 584 O O . VAL A 1 84 ? -3.643 6.275 5.057 1.00 95.62 84 VAL A O 1
ATOM 587 N N . ARG A 1 85 ? -4.487 7.051 6.969 1.00 94.25 85 ARG A N 1
ATOM 588 C CA . ARG A 1 85 ? -3.191 7.578 7.429 1.00 94.25 85 ARG A CA 1
ATOM 589 C C . ARG A 1 85 ? -2.160 6.481 7.642 1.00 94.25 85 ARG A C 1
ATOM 591 O O . ARG A 1 85 ? -1.018 6.652 7.234 1.00 94.25 85 ARG A O 1
ATOM 598 N N . VAL A 1 86 ? -2.549 5.332 8.188 1.00 93.50 86 VAL A N 1
ATOM 599 C CA . VAL A 1 86 ? -1.622 4.196 8.302 1.00 93.50 86 VAL A CA 1
ATOM 600 C C . VAL A 1 86 ? -1.215 3.683 6.914 1.00 93.50 86 VAL A C 1
ATOM 602 O O . VAL A 1 86 ? -0.034 3.454 6.661 1.00 93.50 86 VAL A O 1
ATOM 605 N N . LEU A 1 87 ? -2.152 3.583 5.965 1.00 89.69 87 LEU A N 1
ATOM 606 C CA . LEU A 1 87 ? -1.870 3.093 4.608 1.00 89.69 87 LEU A CA 1
ATOM 607 C C . LEU A 1 87 ? -1.076 4.084 3.744 1.00 89.69 87 LEU A C 1
ATOM 609 O O . LEU A 1 87 ? -0.079 3.697 3.144 1.00 89.69 87 LEU A O 1
ATOM 613 N N . ASP A 1 88 ? -1.415 5.372 3.754 1.00 89.75 88 ASP A N 1
ATOM 614 C CA . ASP A 1 88 ? -0.868 6.399 2.850 1.00 89.75 88 ASP A CA 1
ATOM 615 C C . ASP A 1 88 ? 0.137 7.348 3.531 1.00 89.75 88 ASP A C 1
ATOM 617 O O . ASP A 1 88 ? 0.981 7.932 2.858 1.00 89.75 88 ASP A O 1
ATOM 621 N N . GLY A 1 89 ? 0.132 7.451 4.867 1.00 85.88 89 GLY A N 1
ATOM 622 C CA . GLY A 1 89 ? 1.158 8.152 5.671 1.00 85.88 89 GLY A CA 1
ATOM 623 C C . GLY A 1 89 ? 1.010 9.661 5.681 1.00 85.88 89 GLY A C 1
ATOM 624 O O . GLY A 1 89 ? 1.791 10.358 6.316 1.00 85.88 89 GLY A O 1
ATOM 625 N N . ALA A 1 90 ? 0.010 10.147 4.962 1.00 85.94 90 ALA A N 1
ATOM 626 C CA . ALA A 1 90 ? -0.368 11.534 4.851 1.00 85.94 90 ALA A CA 1
ATOM 627 C C . ALA A 1 90 ? -1.855 11.608 4.511 1.00 85.94 90 ALA A C 1
ATOM 629 O O . ALA A 1 90 ? -2.477 10.616 4.112 1.00 85.94 90 ALA A O 1
ATOM 630 N N . ASP A 1 91 ? -2.411 12.803 4.652 1.00 90.81 91 ASP A N 1
ATOM 631 C CA . ASP A 1 91 ? -3.797 13.056 4.299 1.00 90.81 91 ASP A CA 1
ATOM 632 C C . ASP A 1 91 ? -3.958 13.011 2.762 1.00 90.81 91 ASP A C 1
ATOM 634 O O . ASP A 1 91 ? -3.094 13.507 2.021 1.00 90.81 91 ASP A O 1
ATOM 638 N N . PRO A 1 92 ? -5.028 12.381 2.245 1.00 88.62 92 PRO A N 1
ATOM 639 C CA . PRO A 1 92 ? -5.328 12.406 0.819 1.00 88.62 92 PRO A CA 1
ATOM 640 C C . PRO A 1 92 ? -5.742 13.823 0.379 1.00 88.62 92 PRO A C 1
ATOM 642 O O . PRO A 1 92 ? -6.201 14.620 1.205 1.00 88.62 92 PRO A O 1
ATOM 645 N N . PRO A 1 93 ? -5.593 14.160 -0.916 1.00 86.12 93 PRO A N 1
ATOM 646 C CA . PRO A 1 93 ? -6.002 15.462 -1.431 1.00 86.12 93 PRO A CA 1
ATOM 647 C C . PRO A 1 93 ? -7.502 15.693 -1.224 1.00 86.12 93 PRO A C 1
ATOM 649 O O . PRO A 1 93 ? -8.299 14.756 -1.224 1.00 86.12 93 PRO A O 1
ATOM 652 N N . ALA A 1 94 ? -7.889 16.960 -1.069 1.00 88.81 94 ALA A N 1
ATOM 653 C CA . ALA A 1 94 ? -9.293 17.330 -0.947 1.00 88.81 94 ALA A CA 1
ATOM 654 C C . ALA A 1 94 ? -10.098 16.874 -2.175 1.00 88.81 94 ALA A C 1
ATOM 656 O O . ALA A 1 94 ? -9.618 16.947 -3.307 1.00 88.81 94 ALA A O 1
ATOM 657 N N . VAL A 1 95 ? -11.339 16.453 -1.941 1.00 88.25 95 VAL A N 1
ATOM 658 C CA . VAL A 1 95 ? -12.277 16.036 -2.987 1.00 88.25 95 VAL A CA 1
ATOM 659 C C . VAL A 1 95 ? -13.338 17.112 -3.197 1.00 88.25 95 VAL A C 1
ATOM 661 O O . VAL A 1 95 ? -13.692 17.841 -2.273 1.00 88.25 95 VAL A O 1
ATOM 664 N N . THR A 1 96 ? -13.841 17.234 -4.422 1.00 91.12 96 THR A N 1
ATOM 665 C CA . THR A 1 96 ? -14.906 18.191 -4.772 1.00 91.12 96 THR A CA 1
ATOM 666 C C . THR A 1 96 ? -16.294 17.555 -4.774 1.00 91.12 96 THR A C 1
ATOM 668 O O . THR A 1 96 ? -17.297 18.262 -4.701 1.00 91.12 96 THR A O 1
ATOM 671 N N . GLU A 1 97 ? -16.355 16.226 -4.817 1.00 91.50 97 GLU A N 1
ATOM 672 C CA . GLU A 1 97 ? -17.568 15.421 -4.754 1.00 91.50 97 GLU A CA 1
ATOM 673 C C . GLU A 1 97 ? -17.310 14.132 -3.964 1.00 91.50 97 GLU A C 1
ATOM 675 O O . GLU A 1 97 ? -16.161 13.728 -3.776 1.00 91.50 97 GLU A O 1
ATOM 680 N N . SER A 1 98 ? -18.381 13.500 -3.484 1.00 93.25 98 SER A N 1
ATOM 681 C CA . SER A 1 98 ? -18.321 12.180 -2.859 1.00 93.25 98 SER A CA 1
ATOM 682 C C . SER A 1 98 ? -19.207 11.204 -3.621 1.00 93.25 98 SER A C 1
ATOM 684 O O . SER A 1 98 ? -20.275 11.573 -4.111 1.00 93.25 98 SER A O 1
ATOM 686 N N . ARG A 1 99 ? -18.780 9.940 -3.689 1.00 94.50 99 ARG A N 1
ATOM 687 C CA . ARG A 1 99 ? -19.591 8.842 -4.228 1.00 94.50 99 ARG A CA 1
ATOM 688 C C . ARG A 1 99 ? -20.714 8.407 -3.285 1.00 94.50 99 ARG A C 1
ATOM 690 O O . ARG A 1 99 ? -21.551 7.604 -3.690 1.00 94.50 99 ARG A O 1
ATOM 697 N N . PHE A 1 100 ? -20.693 8.871 -2.034 1.00 97.00 100 PHE A N 1
ATOM 698 C CA . PHE A 1 100 ? -21.674 8.527 -1.015 1.00 97.00 100 PHE A CA 1
ATOM 699 C C . PHE A 1 100 ? -22.609 9.711 -0.749 1.00 97.00 100 PHE A C 1
ATOM 701 O O . PHE A 1 100 ? -22.165 10.804 -0.405 1.00 97.00 100 PHE A O 1
ATOM 708 N N . ASP A 1 101 ? -23.916 9.475 -0.856 1.00 96.94 101 ASP A N 1
ATOM 709 C CA . ASP A 1 101 ? -24.972 10.493 -0.752 1.00 96.94 101 ASP A CA 1
ATOM 710 C C . ASP A 1 101 ? -25.019 11.186 0.627 1.00 96.94 101 ASP A C 1
ATOM 712 O O . ASP A 1 101 ? -25.582 12.272 0.766 1.00 96.94 101 ASP A O 1
ATOM 716 N N . ASP A 1 102 ? -24.471 10.547 1.664 1.00 97.31 102 ASP A N 1
ATOM 717 C CA . ASP A 1 102 ? -24.465 11.012 3.055 1.00 97.31 102 ASP A CA 1
ATOM 718 C C . ASP A 1 102 ? -23.111 11.581 3.514 1.00 97.31 102 ASP A C 1
ATOM 720 O O . ASP A 1 102 ? -22.913 11.809 4.710 1.00 97.31 102 ASP A O 1
ATOM 724 N N . VAL A 1 103 ? -22.188 11.831 2.581 1.00 97.50 103 VAL A N 1
ATOM 725 C CA . VAL A 1 103 ? -20.877 12.430 2.853 1.00 97.50 103 VAL A CA 1
ATOM 726 C C . VAL A 1 103 ? -20.790 13.798 2.178 1.00 97.50 103 VAL A C 1
ATOM 728 O O . VAL A 1 103 ? -20.796 13.919 0.955 1.00 97.50 103 VAL A O 1
ATOM 731 N N . ASP A 1 104 ? -20.673 14.856 2.982 1.00 96.44 104 ASP A N 1
ATOM 732 C CA . ASP A 1 104 ? -20.385 16.199 2.468 1.00 96.44 104 ASP A CA 1
ATOM 733 C C . ASP A 1 104 ? -18.928 16.267 1.998 1.00 96.44 104 ASP A C 1
ATOM 735 O O . ASP A 1 104 ? -18.014 16.124 2.812 1.00 96.44 104 ASP A O 1
ATOM 739 N N . ALA A 1 105 ? -18.708 16.528 0.706 1.00 93.50 105 ALA A N 1
ATOM 740 C CA . ALA A 1 105 ? -17.381 16.641 0.096 1.00 93.50 105 ALA A CA 1
ATOM 741 C C . ALA A 1 105 ? -16.478 17.705 0.757 1.00 93.50 105 ALA A C 1
ATOM 743 O O . ALA A 1 105 ? -15.258 17.584 0.713 1.00 93.50 105 ALA A O 1
ATOM 744 N N . HIS A 1 106 ? -17.057 18.715 1.421 1.00 91.12 106 HIS A N 1
ATOM 745 C CA . HIS A 1 106 ? -16.305 19.758 2.135 1.00 91.12 106 HIS A CA 1
ATOM 746 C C . HIS A 1 106 ? -15.959 19.377 3.580 1.00 91.12 106 HIS A C 1
ATOM 748 O O . HIS A 1 106 ? -15.309 20.145 4.294 1.00 91.12 106 HIS A O 1
ATOM 754 N N . SER A 1 107 ? -16.415 18.215 4.044 1.00 93.81 107 SER A N 1
ATOM 755 C CA . SER A 1 107 ? -16.067 17.707 5.363 1.00 93.81 107 SER A CA 1
ATOM 756 C C . SER A 1 107 ? -14.627 17.189 5.393 1.00 93.81 107 SER A C 1
ATOM 758 O O . SER A 1 107 ? -14.114 16.643 4.418 1.00 93.81 107 SER A O 1
ATOM 760 N N . LEU A 1 108 ? -13.989 17.275 6.563 1.00 90.75 108 LEU A N 1
ATOM 761 C CA . LEU A 1 108 ? -12.629 16.767 6.766 1.00 90.75 108 LEU A CA 1
ATOM 762 C C . LEU A 1 108 ? -12.500 15.256 6.497 1.00 90.75 108 LEU A C 1
ATOM 764 O O . LEU A 1 108 ? -11.419 14.790 6.165 1.00 90.75 108 LEU A O 1
ATOM 768 N N . HIS A 1 109 ? -13.581 14.483 6.624 1.00 95.25 109 HIS A N 1
ATOM 769 C CA . HIS A 1 109 ? -13.547 13.032 6.441 1.00 95.25 109 HIS A CA 1
ATOM 770 C C . HIS A 1 109 ? -13.797 12.581 4.998 1.00 95.25 109 HIS A C 1
ATOM 772 O O . HIS A 1 109 ? -13.462 11.441 4.676 1.00 95.25 109 HIS A O 1
ATOM 778 N N . ALA A 1 110 ? -14.355 13.433 4.130 1.00 96.94 110 ALA A N 1
ATOM 779 C CA . ALA A 1 110 ? -14.688 13.036 2.764 1.00 96.94 110 ALA A CA 1
ATOM 780 C C . ALA A 1 110 ? -13.478 12.523 1.966 1.00 96.94 110 ALA A C 1
ATOM 782 O O . ALA A 1 110 ? -13.585 11.423 1.423 1.00 96.94 110 ALA A O 1
ATOM 783 N N . PRO A 1 111 ? -12.304 13.192 1.977 1.00 96.19 111 PRO A N 1
ATOM 784 C CA . PRO A 1 111 ? -11.123 12.687 1.275 1.00 96.19 111 PRO A CA 1
ATOM 785 C C . PRO A 1 111 ? -10.708 11.278 1.715 1.00 96.19 111 PRO A C 1
ATOM 787 O O . PRO A 1 111 ? -10.366 10.435 0.892 1.00 96.19 111 PRO A O 1
ATOM 790 N N . PHE A 1 112 ? -10.786 10.984 3.014 1.00 97.50 112 PHE A N 1
ATOM 791 C CA . PHE A 1 112 ? -10.407 9.680 3.563 1.00 97.50 112 PHE A CA 1
ATOM 792 C C . PHE A 1 112 ? -11.431 8.590 3.237 1.00 97.50 112 PHE A C 1
ATOM 794 O O . PHE A 1 112 ? -11.067 7.446 2.970 1.00 97.50 112 PHE A O 1
ATOM 801 N N . ILE A 1 113 ? -12.720 8.929 3.241 1.00 98.25 113 ILE A N 1
ATOM 802 C CA . ILE A 1 113 ? -13.784 7.993 2.873 1.00 98.25 113 ILE A CA 1
ATOM 803 C C . ILE A 1 113 ? -13.706 7.642 1.387 1.00 98.25 113 ILE A C 1
ATOM 805 O O . ILE A 1 113 ? -13.778 6.460 1.039 1.00 98.25 113 ILE A O 1
ATOM 809 N N . GLU A 1 114 ? -13.518 8.641 0.523 1.00 95.56 114 GLU A N 1
ATOM 810 C CA . GLU A 1 114 ? -13.293 8.416 -0.906 1.00 95.56 114 GLU A CA 1
ATOM 811 C C . GLU A 1 114 ? -12.057 7.553 -1.121 1.00 95.56 114 GLU A C 1
ATOM 813 O O . GLU A 1 114 ? -12.120 6.548 -1.832 1.00 95.56 114 GLU A O 1
ATOM 818 N N . ARG A 1 115 ? -10.972 7.855 -0.402 1.00 93.25 115 ARG A N 1
ATOM 819 C CA . ARG A 1 115 ? -9.737 7.086 -0.483 1.00 93.25 115 ARG A CA 1
ATOM 820 C C . ARG A 1 115 ? -9.910 5.625 -0.061 1.00 93.25 115 ARG A C 1
ATOM 822 O O . ARG A 1 115 ? -9.402 4.731 -0.735 1.00 93.25 115 ARG A O 1
ATOM 829 N N . LEU A 1 116 ? -10.673 5.339 0.998 1.00 95.56 116 LEU A N 1
ATOM 830 C CA . LEU A 1 116 ? -11.022 3.957 1.359 1.00 95.56 116 LEU A CA 1
ATOM 831 C C . LEU A 1 116 ? -11.797 3.237 0.251 1.00 95.56 116 LEU A C 1
ATOM 833 O O . LEU A 1 116 ? -11.629 2.028 0.069 1.00 95.56 116 LEU A O 1
ATOM 837 N N . ALA A 1 117 ? -12.684 3.943 -0.445 1.00 92.75 117 ALA A N 1
ATOM 838 C CA . ALA A 1 117 ? -13.485 3.361 -1.512 1.00 92.75 117 ALA A CA 1
ATOM 839 C C . ALA A 1 117 ? -12.657 3.121 -2.784 1.00 92.75 117 ALA A C 1
ATOM 841 O O . ALA A 1 117 ? -12.820 2.085 -3.424 1.00 92.75 117 ALA A O 1
ATOM 842 N N . GLU A 1 118 ? -11.734 4.025 -3.124 1.00 87.12 118 GLU A N 1
ATOM 843 C CA . GLU A 1 118 ? -10.735 3.829 -4.187 1.00 87.12 118 GLU A CA 1
ATOM 844 C C . GLU A 1 118 ? -9.847 2.614 -3.931 1.00 87.12 118 GLU A C 1
ATOM 846 O O . GLU A 1 118 ? -9.585 1.834 -4.842 1.00 87.12 118 GLU A O 1
ATOM 851 N N . LEU A 1 119 ? -9.432 2.423 -2.678 1.00 84.00 119 LEU A N 1
ATOM 852 C CA . LEU A 1 119 ? -8.659 1.262 -2.240 1.00 84.00 119 LEU A CA 1
ATOM 853 C C . LEU A 1 119 ? -9.495 -0.033 -2.172 1.00 84.00 119 LEU A C 1
ATOM 855 O O . LEU A 1 119 ? -8.978 -1.077 -1.782 1.00 84.00 119 LEU A O 1
ATOM 859 N N . GLY A 1 120 ? -10.794 0.011 -2.497 1.00 90.31 120 GLY A N 1
ATOM 860 C CA . GLY A 1 120 ? -11.688 -1.149 -2.441 1.00 90.31 120 GLY A CA 1
ATOM 861 C C . GLY A 1 120 ? -11.969 -1.660 -1.022 1.00 90.31 120 GLY A C 1
ATOM 862 O O . GLY A 1 120 ? -12.509 -2.754 -0.841 1.00 90.31 120 GLY A O 1
ATOM 863 N N . VAL A 1 121 ? -11.628 -0.880 0.008 1.00 94.50 121 VAL A N 1
ATOM 864 C CA . VAL A 1 121 ? -11.804 -1.268 1.414 1.00 94.50 121 VAL A CA 1
ATOM 865 C C . VAL A 1 121 ? -13.281 -1.210 1.809 1.00 94.50 121 VAL A C 1
ATOM 867 O O . VAL A 1 121 ? -13.781 -2.065 2.550 1.00 94.50 121 VAL A O 1
ATOM 870 N N . THR A 1 122 ? -14.016 -0.238 1.268 1.00 95.69 122 THR A N 1
ATOM 871 C CA . THR A 1 122 ? -15.443 -0.040 1.539 1.00 95.69 122 THR A CA 1
ATOM 872 C C . THR A 1 122 ? -16.273 -0.031 0.262 1.00 95.69 122 THR A C 1
ATOM 874 O O . THR A 1 122 ? -15.872 0.530 -0.750 1.00 95.69 122 THR A O 1
ATOM 877 N N . GLY A 1 123 ? -17.464 -0.623 0.344 1.00 92.25 123 GLY A N 1
ATOM 878 C CA . GLY A 1 123 ? -18.535 -0.451 -0.642 1.00 92.25 123 GLY A CA 1
ATOM 879 C C . GLY A 1 123 ? -19.689 0.407 -0.113 1.00 92.25 123 GLY A C 1
ATOM 880 O O . GLY A 1 123 ? -20.758 0.399 -0.706 1.00 92.25 123 GLY A O 1
ATOM 881 N N . GLY A 1 124 ? -19.506 1.077 1.032 1.00 93.75 124 GLY A N 1
ATOM 882 C CA . GLY A 1 124 ? -20.561 1.825 1.721 1.00 93.75 124 GLY A CA 1
ATOM 883 C C . GLY A 1 124 ? -21.332 1.004 2.763 1.00 93.75 124 GLY A C 1
ATOM 884 O O . GLY A 1 124 ? -20.837 0.006 3.296 1.00 93.75 124 GLY A O 1
ATOM 885 N N . CYS A 1 125 ? -22.535 1.464 3.093 1.00 93.44 125 CYS A N 1
ATOM 886 C CA . CYS A 1 125 ? -23.508 0.841 3.983 1.00 93.44 125 CYS A CA 1
ATOM 887 C C . CYS A 1 125 ? -24.848 0.639 3.254 1.00 93.44 125 CYS A C 1
ATOM 889 O O . CYS A 1 125 ? -25.147 1.311 2.267 1.00 93.44 125 CYS A O 1
ATOM 891 N N . GLY A 1 126 ? -25.674 -0.292 3.742 1.00 90.81 126 GLY A N 1
ATOM 892 C CA . GLY A 1 126 ? -26.995 -0.554 3.164 1.00 90.81 126 GLY A CA 1
ATOM 893 C C . GLY A 1 126 ? -26.922 -1.011 1.703 1.00 90.81 126 GLY A C 1
ATOM 894 O O . GLY A 1 126 ? -26.372 -2.072 1.418 1.00 90.81 126 GLY A O 1
ATOM 895 N N . ASP A 1 127 ? -27.493 -0.217 0.796 1.00 89.69 127 ASP A N 1
ATOM 896 C CA . ASP A 1 127 ? -27.478 -0.454 -0.656 1.00 89.69 127 ASP A CA 1
ATOM 897 C C . ASP A 1 127 ? -26.202 0.057 -1.356 1.00 89.69 127 ASP A C 1
ATOM 899 O O . ASP A 1 127 ? -26.094 -0.039 -2.576 1.00 89.69 127 ASP A O 1
ATOM 903 N N . GLY A 1 128 ? -25.241 0.581 -0.589 1.00 90.06 128 GLY A N 1
ATOM 904 C CA . GLY A 1 128 ? -23.965 1.100 -1.079 1.00 90.06 128 GLY A CA 1
ATOM 905 C C . GLY A 1 128 ? -23.984 2.583 -1.450 1.00 90.06 128 GLY A C 1
ATOM 906 O O . GLY A 1 128 ? -22.932 3.120 -1.782 1.00 90.06 128 GLY A O 1
ATOM 907 N N . ARG A 1 129 ? -25.137 3.265 -1.363 1.00 94.00 129 ARG A N 1
ATOM 908 C CA . ARG A 1 129 ? -25.225 4.710 -1.640 1.00 94.00 129 ARG A CA 1
ATOM 909 C C . ARG A 1 129 ? -24.766 5.592 -0.488 1.00 94.00 129 ARG A C 1
ATOM 911 O O . ARG A 1 129 ? -24.381 6.724 -0.728 1.00 94.00 129 ARG A O 1
ATOM 918 N N . GLY A 1 130 ? -24.805 5.098 0.748 1.00 96.88 130 GLY A N 1
ATOM 919 C CA . GLY A 1 130 ? -24.277 5.811 1.914 1.00 96.88 130 GLY A CA 1
ATOM 920 C C . GLY A 1 130 ? -22.964 5.212 2.405 1.00 96.88 130 GLY A C 1
ATOM 921 O O . GLY A 1 130 ? -22.684 4.037 2.166 1.00 96.88 130 GLY A O 1
ATOM 922 N N . PHE A 1 131 ? -22.177 5.983 3.146 1.00 98.06 131 PHE A N 1
ATOM 923 C CA . PHE A 1 131 ? -21.056 5.495 3.942 1.00 98.06 131 PHE A CA 1
ATOM 924 C C . PHE A 1 131 ? -21.438 5.276 5.409 1.00 98.06 131 PHE A C 1
ATOM 926 O O . PHE A 1 131 ? -20.802 4.450 6.069 1.00 98.06 131 PHE A O 1
ATOM 933 N N . CYS A 1 132 ? -22.478 5.952 5.907 1.00 97.69 132 CYS A N 1
ATOM 934 C CA . CYS A 1 132 ? -22.909 5.984 7.302 1.00 97.69 132 CYS A CA 1
ATOM 935 C C . CYS A 1 132 ? -21.810 6.506 8.260 1.00 97.69 132 CYS A C 1
ATOM 937 O O . CYS A 1 132 ? -21.416 5.783 9.178 1.00 97.69 132 CYS A O 1
ATOM 939 N N . PRO A 1 133 ? -21.280 7.731 8.067 1.00 97.69 133 PRO A N 1
ATOM 940 C CA . PRO A 1 133 ? -20.058 8.209 8.731 1.00 97.69 133 PRO A CA 1
ATOM 941 C C . PRO A 1 133 ? -20.126 8.243 10.265 1.00 97.69 133 PRO A C 1
ATOM 943 O O . PRO A 1 133 ? -19.120 7.964 10.914 1.00 97.69 133 PRO A O 1
ATOM 946 N N . ASP A 1 134 ? -21.297 8.534 10.837 1.00 97.44 134 ASP A N 1
ATOM 947 C CA . ASP A 1 134 ? -21.498 8.664 12.289 1.00 97.44 134 ASP A CA 1
ATOM 948 C C . ASP A 1 134 ? -21.855 7.343 12.997 1.00 97.44 134 ASP A C 1
ATOM 950 O O . ASP A 1 134 ? -22.048 7.323 14.212 1.00 97.44 134 ASP A O 1
ATOM 954 N N . GLN A 1 135 ? -21.984 6.231 12.265 1.00 98.06 135 GLN A N 1
ATOM 955 C CA . GLN A 1 135 ? -22.239 4.931 12.891 1.00 98.06 135 GLN A CA 1
ATOM 956 C C . GLN A 1 135 ? -20.963 4.370 13.518 1.00 98.06 135 GLN A C 1
ATOM 958 O O . GLN A 1 135 ? -19.883 4.459 12.929 1.00 98.06 135 GLN A O 1
ATOM 963 N N . THR A 1 136 ? -21.104 3.743 14.687 1.00 98.31 136 THR A N 1
ATOM 964 C CA . THR A 1 136 ? -20.026 2.994 15.337 1.00 98.31 136 THR A CA 1
ATOM 965 C C . THR A 1 136 ? -19.649 1.758 14.523 1.00 98.31 136 THR A C 1
ATOM 967 O O . THR A 1 136 ? -20.447 1.215 13.752 1.00 98.31 136 THR A O 1
ATOM 970 N N . VAL A 1 137 ? -18.396 1.327 14.659 1.00 98.56 137 VAL A N 1
ATOM 971 C CA . VAL A 1 137 ? -17.857 0.169 13.941 1.00 98.56 137 VAL A CA 1
ATOM 972 C C . VAL A 1 137 ? -17.905 -1.064 14.837 1.00 98.56 137 VAL A C 1
ATOM 974 O O . VAL A 1 137 ? -17.128 -1.184 15.783 1.00 98.56 137 VAL A O 1
ATOM 977 N N . SER A 1 138 ? -18.751 -2.036 14.499 1.00 98.62 138 SER A N 1
ATOM 978 C CA . SER A 1 138 ? -18.728 -3.350 15.162 1.00 98.62 138 SER A CA 1
ATOM 979 C C . SER A 1 138 ? -17.424 -4.104 14.879 1.00 98.62 138 SER A C 1
ATOM 981 O O . SER A 1 138 ? -16.794 -3.921 13.831 1.00 98.62 138 SER A O 1
ATOM 983 N N . ARG A 1 139 ? -17.034 -5.023 15.764 1.00 98.38 139 ARG A N 1
ATOM 984 C CA . ARG A 1 139 ? -15.837 -5.862 15.571 1.00 98.38 139 ARG A CA 1
ATOM 985 C C . ARG A 1 139 ? -15.897 -6.704 14.293 1.00 98.38 139 ARG A C 1
ATOM 987 O O . ARG A 1 139 ? -14.875 -6.890 13.636 1.00 98.38 139 ARG A O 1
ATOM 994 N N . ALA A 1 140 ? -17.082 -7.163 13.885 1.00 98.44 140 ALA A N 1
ATOM 995 C CA . ALA A 1 140 ? -17.279 -7.828 12.595 1.00 98.44 140 ALA A CA 1
ATOM 996 C C . ALA A 1 140 ? -16.957 -6.912 11.402 1.00 98.44 140 ALA A C 1
ATOM 998 O O . ALA A 1 140 ? -16.287 -7.331 10.458 1.00 98.44 140 ALA A O 1
ATOM 999 N N . GLN A 1 141 ? -17.408 -5.655 11.439 1.00 98.25 141 GLN A N 1
ATOM 1000 C CA . GLN A 1 141 ? -17.099 -4.683 10.387 1.00 98.25 141 GLN A CA 1
ATOM 1001 C C . GLN A 1 141 ? -15.613 -4.331 10.381 1.00 98.25 141 GLN A C 1
ATOM 1003 O O . GLN A 1 141 ? -15.009 -4.346 9.311 1.00 98.25 141 GLN A O 1
ATOM 1008 N N . MET A 1 142 ? -15.017 -4.079 11.552 1.00 98.56 142 MET A N 1
ATOM 1009 C CA . MET A 1 142 ? -13.577 -3.838 11.697 1.00 98.56 142 MET A CA 1
ATOM 1010 C C . MET A 1 142 ? -12.765 -4.957 11.036 1.00 98.56 142 MET A C 1
ATOM 1012 O O . MET A 1 142 ? -11.850 -4.668 10.266 1.00 98.56 142 MET A O 1
ATOM 1016 N N . ALA A 1 143 ? -13.152 -6.221 11.244 1.00 98.19 143 ALA A N 1
ATOM 1017 C CA . ALA A 1 143 ? -12.475 -7.351 10.617 1.00 98.19 143 ALA A CA 1
ATOM 1018 C C . ALA A 1 143 ? -12.482 -7.268 9.091 1.00 98.19 143 ALA A C 1
ATOM 1020 O O . ALA A 1 143 ? -11.448 -7.470 8.454 1.00 98.19 143 ALA A O 1
ATOM 1021 N N . VAL A 1 144 ? -13.629 -6.928 8.501 1.00 97.75 144 VAL A N 1
ATOM 1022 C CA . VAL A 1 144 ? -13.752 -6.759 7.049 1.00 97.75 144 VAL A CA 1
ATOM 1023 C C . VAL A 1 144 ? -12.940 -5.566 6.547 1.00 97.75 144 VAL A C 1
ATOM 1025 O O . VAL A 1 144 ? -12.261 -5.702 5.529 1.00 97.75 144 VAL A O 1
ATOM 1028 N N . PHE A 1 145 ? -12.959 -4.433 7.257 1.00 98.00 145 PHE A N 1
ATOM 1029 C CA . PHE A 1 145 ? -12.153 -3.262 6.903 1.00 98.00 145 PHE A CA 1
ATOM 1030 C C . PHE A 1 145 ? -10.665 -3.602 6.867 1.00 98.00 145 PHE A C 1
ATOM 1032 O O . PHE A 1 145 ? -10.030 -3.398 5.838 1.00 98.00 145 PHE A O 1
ATOM 1039 N N . LEU A 1 146 ? -10.117 -4.178 7.939 1.00 96.88 146 LEU A N 1
ATOM 1040 C CA . LEU A 1 146 ? -8.687 -4.486 8.003 1.00 96.88 146 LEU A CA 1
ATOM 1041 C C . LEU A 1 146 ? -8.280 -5.603 7.042 1.00 96.88 146 LEU A C 1
ATOM 1043 O O . LEU A 1 146 ? -7.231 -5.508 6.413 1.00 96.88 146 LEU A O 1
ATOM 1047 N N . THR A 1 147 ? -9.133 -6.616 6.855 1.00 94.88 147 THR A N 1
ATOM 1048 C CA . THR A 1 147 ? -8.879 -7.681 5.871 1.00 94.88 147 THR A CA 1
ATOM 1049 C C . THR A 1 147 ? -8.719 -7.112 4.467 1.00 94.88 147 THR A C 1
ATOM 1051 O O . THR A 1 147 ? -7.803 -7.506 3.753 1.00 94.88 147 THR A O 1
ATOM 1054 N N . ARG A 1 148 ? -9.575 -6.162 4.071 1.00 93.75 148 ARG A N 1
ATOM 1055 C CA . ARG A 1 148 ? -9.493 -5.526 2.750 1.00 93.75 148 ARG A CA 1
ATOM 1056 C C . ARG A 1 148 ? -8.361 -4.510 2.663 1.00 93.75 148 ARG A C 1
ATOM 1058 O O . ARG A 1 148 ? -7.609 -4.548 1.700 1.00 93.75 148 ARG A O 1
ATOM 1065 N N . ALA A 1 149 ? -8.213 -3.655 3.675 1.00 92.88 149 ALA A N 1
ATOM 1066 C CA . ALA A 1 149 ? -7.168 -2.632 3.747 1.00 92.88 149 ALA A CA 1
ATOM 1067 C C . ALA A 1 149 ? -5.763 -3.224 3.596 1.00 92.88 149 ALA A C 1
ATOM 1069 O O . ALA A 1 149 ? -4.930 -2.665 2.888 1.00 92.88 149 ALA A O 1
ATOM 1070 N N . TYR A 1 150 ? -5.530 -4.379 4.223 1.00 89.75 150 TYR A N 1
ATOM 1071 C CA . TYR A 1 150 ? -4.247 -5.066 4.184 1.00 89.75 150 TYR A CA 1
ATOM 1072 C C . TYR A 1 150 ? -4.219 -6.265 3.232 1.00 89.75 150 TYR A C 1
ATOM 1074 O O . TYR A 1 150 ? -3.196 -6.935 3.174 1.00 89.75 150 TYR A O 1
ATOM 1082 N N . GLY A 1 151 ? -5.281 -6.551 2.471 1.00 86.56 151 GLY A N 1
ATOM 1083 C CA . GLY A 1 151 ? -5.309 -7.699 1.555 1.00 86.56 151 GLY A CA 1
ATOM 1084 C C . GLY A 1 151 ? -4.930 -9.018 2.239 1.00 86.56 151 GLY A C 1
ATOM 1085 O O . GLY A 1 151 ? -4.136 -9.786 1.698 1.00 86.56 151 GLY A O 1
ATOM 1086 N N . LEU A 1 152 ? -5.430 -9.238 3.460 1.00 87.75 152 LEU A N 1
ATOM 1087 C CA . LEU A 1 152 ? -4.985 -10.345 4.307 1.00 87.75 152 LEU A CA 1
ATOM 1088 C C . LEU A 1 152 ? -5.258 -11.702 3.638 1.00 87.75 152 LEU A C 1
ATOM 1090 O O . LEU A 1 152 ? -6.325 -11.884 3.040 1.00 87.75 152 LEU A O 1
ATOM 1094 N N . PRO A 1 153 ? -4.338 -12.677 3.766 1.00 82.75 153 PRO A N 1
ATOM 1095 C CA . PRO A 1 153 ? -4.523 -14.001 3.188 1.00 82.75 153 PRO A CA 1
ATOM 1096 C C . PRO A 1 153 ? -5.762 -14.680 3.774 1.00 82.75 153 PRO A C 1
ATOM 1098 O O . PRO A 1 153 ? -6.156 -14.438 4.918 1.00 82.75 153 PRO A O 1
ATOM 1101 N N . ALA A 1 154 ? -6.383 -15.560 2.992 1.00 84.75 154 ALA A N 1
ATOM 1102 C CA . ALA A 1 154 ? -7.535 -16.321 3.456 1.00 84.75 154 ALA A CA 1
ATOM 1103 C C . ALA A 1 154 ? -7.145 -17.231 4.636 1.00 84.75 154 ALA A C 1
ATOM 1105 O O . ALA A 1 154 ? -6.246 -18.065 4.520 1.00 84.75 154 ALA A O 1
ATOM 1106 N N . GLY A 1 155 ? -7.844 -17.086 5.763 1.00 84.50 155 GLY A N 1
ATOM 1107 C CA . GLY A 1 155 ? -7.779 -18.042 6.868 1.00 84.50 155 GLY A CA 1
ATOM 1108 C C . GLY A 1 155 ? -8.698 -19.242 6.631 1.00 84.50 155 GLY A C 1
ATOM 1109 O O . GLY A 1 155 ? -9.670 -19.153 5.883 1.00 84.50 155 GLY A O 1
ATOM 1110 N N . THR A 1 156 ? -8.398 -20.373 7.272 1.00 83.50 156 THR A N 1
ATOM 1111 C CA . THR A 1 156 ? -9.175 -21.619 7.116 1.00 83.50 156 THR A CA 1
ATOM 1112 C C . THR A 1 156 ? -10.147 -21.891 8.263 1.00 83.50 156 THR A C 1
ATOM 1114 O O . THR A 1 156 ? -11.140 -22.583 8.052 1.00 83.50 156 THR A O 1
ATOM 1117 N N . ASP A 1 157 ? -9.893 -21.340 9.449 1.00 85.44 157 ASP A N 1
ATOM 1118 C CA . ASP A 1 157 ? -10.738 -21.485 10.635 1.00 85.44 157 ASP A CA 1
ATOM 1119 C C . ASP A 1 157 ? -10.653 -20.199 11.476 1.00 85.44 157 ASP A C 1
ATOM 1121 O O . ASP A 1 157 ? -9.538 -19.769 11.791 1.00 85.44 157 ASP A O 1
ATOM 1125 N N . PRO A 1 158 ? -11.785 -19.563 11.837 1.00 81.31 158 PRO A N 1
ATOM 1126 C CA . PRO A 1 158 ? -11.770 -18.408 12.724 1.00 81.31 158 PRO A CA 1
ATOM 1127 C C . PRO A 1 158 ? -11.326 -18.763 14.147 1.00 81.31 158 PRO A C 1
ATOM 1129 O O . PRO A 1 158 ? -10.830 -17.885 14.841 1.00 81.31 158 PRO A O 1
ATOM 1132 N N . GLY A 1 159 ? -11.495 -20.011 14.601 1.00 89.12 159 GLY A N 1
ATOM 1133 C CA . GLY A 1 159 ? -11.052 -20.457 15.927 1.00 89.12 159 GLY A CA 1
ATOM 1134 C C . GLY A 1 159 ? -11.840 -19.883 17.114 1.00 89.12 159 GLY A C 1
ATOM 1135 O O . GLY A 1 159 ? -11.441 -20.092 18.258 1.00 89.12 159 GLY A O 1
ATOM 1136 N N . PHE A 1 160 ? -12.958 -19.190 16.865 1.00 96.69 160 PHE A N 1
ATOM 1137 C CA . PHE A 1 160 ? -13.792 -18.550 17.889 1.00 96.69 160 PHE A CA 1
ATOM 1138 C C . PHE A 1 160 ? -15.199 -19.156 17.932 1.00 96.69 160 PHE A C 1
ATOM 1140 O O . PHE A 1 160 ? -15.842 -19.340 16.899 1.00 96.69 160 PHE A O 1
ATOM 1147 N N . VAL A 1 161 ? -15.703 -19.441 19.137 1.00 96.38 161 VAL A N 1
ATOM 1148 C CA . VAL A 1 161 ? -16.956 -20.202 19.344 1.00 96.38 161 VAL A CA 1
ATOM 1149 C C . VAL A 1 161 ? -18.228 -19.460 18.921 1.00 96.38 161 VAL A C 1
ATOM 1151 O O . VAL A 1 161 ? -19.277 -20.077 18.748 1.00 96.38 161 VAL A O 1
ATOM 1154 N N . ASP A 1 162 ? -18.149 -18.141 18.778 1.00 97.06 162 ASP A N 1
ATOM 1155 C CA . ASP A 1 162 ? -19.244 -17.233 18.430 1.00 97.06 162 ASP A CA 1
ATOM 1156 C C . ASP A 1 162 ? -19.173 -16.736 16.973 1.00 97.06 162 ASP A C 1
ATOM 1158 O O . ASP A 1 162 ? -19.933 -15.849 16.579 1.00 97.06 162 ASP A O 1
ATOM 1162 N N . VAL A 1 163 ? -18.295 -17.327 16.154 1.00 97.31 163 VAL A N 1
ATOM 1163 C CA . VAL A 1 163 ? -18.188 -17.053 14.717 1.00 97.31 163 VAL A CA 1
ATOM 1164 C C . VAL A 1 163 ? -18.709 -18.257 13.942 1.00 97.31 163 VAL A C 1
ATOM 1166 O O . VAL A 1 163 ? -18.012 -19.249 13.740 1.00 97.31 163 VAL A O 1
ATOM 1169 N N . ALA A 1 164 ? -19.960 -18.170 13.490 1.00 94.62 164 ALA A N 1
ATOM 1170 C CA . ALA A 1 164 ? -20.521 -19.173 12.590 1.00 94.62 164 ALA A CA 1
ATOM 1171 C C . ALA A 1 164 ? -19.774 -19.152 11.245 1.00 94.62 164 ALA A C 1
ATOM 1173 O O . ALA A 1 164 ? -19.516 -18.081 10.699 1.00 94.62 164 ALA A O 1
ATOM 1174 N N . GLY A 1 165 ? -19.443 -20.326 10.698 1.00 90.06 165 GLY A N 1
ATOM 1175 C CA . GLY A 1 165 ? -18.634 -20.435 9.476 1.00 90.06 165 GLY A CA 1
ATOM 1176 C C . GLY A 1 165 ? -19.277 -19.832 8.219 1.00 90.06 165 GLY A C 1
ATOM 1177 O O . GLY A 1 165 ? -18.571 -19.513 7.268 1.00 90.06 165 GLY A O 1
ATOM 1178 N N . ASP A 1 166 ? -20.597 -19.645 8.213 1.00 92.06 166 ASP A N 1
ATOM 1179 C CA . ASP A 1 166 ? -21.371 -19.010 7.141 1.00 92.06 166 ASP A CA 1
ATOM 1180 C C . ASP A 1 166 ? -21.688 -17.526 7.407 1.00 92.06 166 ASP A C 1
ATOM 1182 O O . ASP A 1 166 ? -22.366 -16.880 6.603 1.00 92.06 166 ASP A O 1
ATOM 1186 N N . ALA A 1 167 ? -21.196 -16.951 8.510 1.00 96.31 167 ALA A N 1
ATOM 1187 C CA . ALA A 1 167 ? -21.367 -15.532 8.783 1.00 96.31 167 ALA A CA 1
ATOM 1188 C C . ALA A 1 167 ? -20.625 -14.680 7.740 1.00 96.31 167 ALA A C 1
ATOM 1190 O O . ALA A 1 167 ? -19.501 -14.985 7.342 1.00 96.31 167 ALA A O 1
ATOM 1191 N N . TRP A 1 168 ? -21.212 -13.544 7.351 1.00 95.88 168 TRP A N 1
ATOM 1192 C CA . TRP A 1 168 ? -20.651 -12.646 6.326 1.00 95.88 168 TRP A CA 1
ATOM 1193 C C . TRP A 1 168 ? -19.247 -12.105 6.659 1.00 95.88 168 TRP A C 1
ATOM 1195 O O . TRP A 1 168 ? -18.524 -11.676 5.764 1.00 95.88 168 TRP A O 1
ATOM 1205 N N . TYR A 1 169 ? -18.859 -12.131 7.937 1.00 96.69 169 TYR A N 1
ATOM 1206 C CA . TYR A 1 169 ? -17.548 -11.718 8.441 1.00 96.69 169 TYR A CA 1
ATOM 1207 C C . TYR A 1 169 ? -16.607 -12.892 8.757 1.00 96.69 169 TYR A C 1
ATOM 1209 O O . TYR A 1 169 ? -15.451 -12.649 9.093 1.00 96.69 169 TYR A O 1
ATOM 1217 N N . ALA A 1 170 ? -17.055 -14.150 8.667 1.00 96.81 170 ALA A N 1
ATOM 1218 C CA . ALA A 1 170 ? -16.284 -15.310 9.128 1.00 96.81 170 ALA A CA 1
ATOM 1219 C C . ALA A 1 170 ? -14.923 -15.430 8.429 1.00 96.81 170 ALA A C 1
ATOM 1221 O O . ALA A 1 170 ? -13.902 -15.642 9.085 1.00 96.81 170 ALA A O 1
ATOM 1222 N N . ALA A 1 171 ? -14.892 -15.214 7.110 1.00 95.88 171 ALA A N 1
ATOM 1223 C CA . ALA A 1 171 ? -13.656 -15.223 6.331 1.00 95.88 171 ALA A CA 1
ATOM 1224 C C . ALA A 1 171 ? -12.678 -14.131 6.797 1.00 95.88 171 ALA A C 1
ATOM 1226 O O . ALA A 1 171 ? -11.504 -14.411 7.011 1.00 95.88 171 ALA A O 1
ATOM 1227 N N . ALA A 1 172 ? -13.172 -12.914 7.038 1.00 97.00 172 ALA A N 1
ATOM 1228 C CA . ALA A 1 172 ? -12.350 -11.801 7.509 1.00 97.00 172 ALA A CA 1
ATOM 1229 C C . ALA A 1 172 ? -11.796 -12.040 8.923 1.00 97.00 172 ALA A C 1
ATOM 1231 O O . ALA A 1 172 ? -10.631 -11.764 9.196 1.00 97.00 172 ALA A O 1
ATOM 1232 N N . VAL A 1 173 ? -12.600 -12.616 9.822 1.00 97.88 173 VAL A N 1
ATOM 1233 C CA . VAL A 1 173 ? -12.123 -13.008 11.157 1.00 97.88 173 VAL A CA 1
ATOM 1234 C C . VAL A 1 173 ? -11.052 -14.095 11.060 1.00 97.88 173 VAL A C 1
ATOM 1236 O O . VAL A 1 173 ? -10.035 -14.009 11.746 1.00 97.88 173 VAL A O 1
ATOM 1239 N N . SER A 1 174 ? -11.240 -15.072 10.170 1.00 95.50 174 SER A N 1
ATOM 1240 C CA . SER A 1 174 ? -10.253 -16.128 9.917 1.00 95.50 174 SER A CA 1
ATOM 1241 C C . SER A 1 174 ? -8.937 -15.555 9.391 1.00 95.50 174 SER A C 1
ATOM 1243 O O . SER A 1 174 ? -7.870 -15.964 9.841 1.00 95.50 174 SER A O 1
ATOM 1245 N N . SER A 1 175 ? -9.000 -14.581 8.479 1.00 94.06 175 SER A N 1
ATOM 1246 C CA . SER A 1 175 ? -7.826 -13.862 7.980 1.00 94.06 175 SER A CA 1
ATOM 1247 C C . SER A 1 175 ? -7.099 -13.108 9.092 1.00 94.06 175 SER A C 1
ATOM 1249 O O . SER A 1 175 ? -5.892 -13.269 9.245 1.00 94.06 175 SER A O 1
ATOM 1251 N N . LEU A 1 176 ? -7.816 -12.356 9.937 1.00 95.25 176 LEU A N 1
ATOM 1252 C CA . LEU A 1 176 ? -7.194 -11.678 11.079 1.00 95.25 176 LEU A CA 1
ATOM 1253 C C . LEU A 1 176 ? -6.521 -12.653 12.053 1.00 95.25 176 LEU A C 1
ATOM 1255 O O . LEU A 1 176 ? -5.448 -12.343 12.572 1.00 95.25 176 LEU A O 1
ATOM 1259 N N . ALA A 1 177 ? -7.152 -13.795 12.336 1.00 93.31 177 ALA A N 1
ATOM 1260 C CA . ALA A 1 177 ? -6.610 -14.800 13.246 1.00 93.31 177 ALA A CA 1
ATOM 1261 C C . ALA A 1 177 ? -5.347 -15.450 12.659 1.00 93.31 177 ALA A C 1
ATOM 1263 O O . ALA A 1 177 ? -4.319 -15.519 13.332 1.00 93.31 177 ALA A O 1
ATOM 1264 N N . ALA A 1 178 ? -5.393 -15.846 11.383 1.00 90.75 178 ALA A N 1
ATOM 1265 C CA . ALA A 1 178 ? -4.257 -16.431 10.670 1.00 90.75 178 ALA A CA 1
ATOM 1266 C C . ALA A 1 178 ? -3.068 -15.462 10.555 1.00 90.75 178 ALA A C 1
ATOM 1268 O O . ALA A 1 178 ? -1.917 -15.886 10.624 1.00 90.75 178 ALA A O 1
ATOM 1269 N N . SER A 1 179 ? -3.347 -14.163 10.428 1.00 89.19 179 SER A N 1
ATOM 1270 C CA . SER A 1 179 ? -2.338 -13.102 10.385 1.00 89.19 179 SER A CA 1
ATOM 1271 C C . SER A 1 179 ? -1.889 -12.606 11.767 1.00 89.19 179 SER A C 1
ATOM 1273 O O . SER A 1 179 ? -1.079 -11.688 11.849 1.00 89.19 179 SER A O 1
ATOM 1275 N N . GLY A 1 180 ? -2.404 -13.174 12.864 1.00 91.19 180 GLY A N 1
ATOM 1276 C CA . GLY A 1 180 ? -2.027 -12.785 14.229 1.00 91.19 180 GLY A CA 1
ATOM 1277 C C . GLY A 1 180 ? -2.508 -11.392 14.658 1.00 91.19 180 GLY A C 1
ATOM 1278 O O . GLY A 1 180 ? -2.059 -10.866 15.677 1.00 91.19 180 GLY A O 1
ATOM 1279 N N . VAL A 1 181 ? -3.439 -10.785 13.917 1.00 94.38 181 VAL A N 1
ATOM 1280 C CA . VAL A 1 181 ? -3.981 -9.451 14.218 1.00 94.38 181 VAL A CA 1
ATOM 1281 C C . VAL A 1 181 ? -4.964 -9.511 15.395 1.00 94.38 181 VAL A C 1
ATOM 1283 O O . VAL A 1 181 ? -5.037 -8.584 16.209 1.00 94.38 181 VAL A O 1
ATOM 1286 N N . THR A 1 182 ? -5.684 -10.628 15.547 1.00 94.94 182 THR A N 1
ATOM 1287 C CA . THR A 1 182 ? -6.626 -10.855 16.653 1.00 94.94 182 THR A CA 1
ATOM 1288 C C . THR A 1 182 ? -6.293 -12.105 17.464 1.00 94.94 182 THR A C 1
ATOM 1290 O O . THR A 1 182 ? -5.883 -13.123 16.919 1.00 94.94 182 THR A O 1
ATOM 1293 N N . GLY A 1 183 ? -6.526 -12.022 18.776 1.00 92.75 183 GLY A N 1
ATOM 1294 C CA . GLY A 1 183 ? -6.535 -13.161 19.701 1.00 92.75 183 GLY A CA 1
ATOM 1295 C C . GLY A 1 183 ? -7.911 -13.410 20.330 1.00 92.75 183 GLY A C 1
ATOM 1296 O O . GLY A 1 183 ? -8.001 -14.127 21.318 1.00 92.75 183 GLY A O 1
ATOM 1297 N N . GLY A 1 184 ? -8.967 -12.777 19.804 1.00 94.00 184 GLY A N 1
ATOM 1298 C CA . GLY A 1 184 ? -10.326 -12.863 20.347 1.00 94.00 184 GLY A CA 1
ATOM 1299 C C . GLY A 1 184 ? -10.664 -11.776 21.372 1.00 94.00 184 GLY A C 1
ATOM 1300 O O . GLY A 1 184 ? -10.041 -10.712 21.409 1.00 94.00 184 GLY A O 1
ATOM 1301 N N . CYS A 1 185 ? -11.701 -12.026 22.164 1.00 94.06 185 CYS A N 1
ATOM 1302 C CA . CYS A 1 185 ? -12.177 -11.210 23.279 1.00 94.06 185 CYS A CA 1
ATOM 1303 C C . CYS A 1 185 ? -12.215 -12.041 24.573 1.00 94.06 185 CYS A C 1
ATOM 1305 O O . CYS A 1 185 ? -12.244 -13.272 24.535 1.00 94.06 185 CYS A O 1
ATOM 1307 N N . GLY A 1 186 ? -12.224 -11.370 25.730 1.00 90.94 186 GLY A N 1
ATOM 1308 C CA . GLY A 1 186 ? -12.293 -12.038 27.032 1.00 90.94 186 GLY A CA 1
ATOM 1309 C C . GLY A 1 186 ? -11.110 -12.980 27.274 1.00 90.94 186 GLY A C 1
ATOM 1310 O O . GLY A 1 186 ? -9.965 -12.536 27.318 1.00 90.94 186 GLY A O 1
ATOM 1311 N N . ASP A 1 187 ? -11.394 -14.273 27.436 1.00 91.50 187 ASP A N 1
ATOM 1312 C CA . ASP A 1 187 ? -10.394 -15.337 27.607 1.00 91.50 187 ASP A CA 1
ATOM 1313 C C . ASP A 1 187 ? -9.815 -15.870 26.279 1.00 91.50 187 ASP A C 1
ATOM 1315 O O . ASP A 1 187 ? -9.014 -16.804 26.287 1.00 91.50 187 ASP A O 1
ATOM 1319 N N . GLY A 1 188 ? -10.207 -15.274 25.148 1.00 92.12 188 GLY A N 1
ATOM 1320 C CA . GLY A 1 188 ? -9.766 -15.644 23.804 1.00 92.12 188 GLY A CA 1
ATOM 1321 C C . GLY A 1 188 ? -10.625 -16.715 23.130 1.00 92.12 188 GLY A C 1
ATOM 1322 O O . GLY A 1 188 ? -10.346 -17.076 21.992 1.00 92.12 188 GLY A O 1
ATOM 1323 N N . THR A 1 189 ? -11.676 -17.219 23.789 1.00 95.31 189 THR A N 1
ATOM 1324 C CA . THR A 1 189 ? -12.559 -18.244 23.198 1.00 95.31 189 THR A CA 1
ATOM 1325 C C . THR A 1 189 ? -13.578 -17.674 22.208 1.00 95.31 189 THR A C 1
ATOM 1327 O O . THR A 1 189 ? -14.004 -18.383 21.294 1.00 95.31 189 THR A O 1
ATOM 1330 N N . GLY A 1 190 ? -13.965 -16.405 22.366 1.00 97.12 190 GLY A N 1
ATOM 1331 C CA . GLY A 1 190 ? -14.879 -15.690 21.471 1.00 97.12 190 GLY A CA 1
ATOM 1332 C C . GLY A 1 190 ? -14.189 -14.584 20.675 1.00 97.12 190 GLY A C 1
ATOM 1333 O O . GLY A 1 190 ? -13.104 -14.126 21.031 1.00 97.12 190 GLY A O 1
ATOM 1334 N N . PHE A 1 191 ? -14.837 -14.117 19.610 1.00 98.00 191 PHE A N 1
ATOM 1335 C CA . PHE A 1 191 ? -14.449 -12.937 18.843 1.00 98.00 191 PHE A CA 1
ATOM 1336 C C . PHE A 1 191 ? -15.263 -11.697 19.228 1.00 98.00 191 PHE A C 1
ATOM 1338 O O . PHE A 1 191 ? -14.768 -10.585 19.038 1.00 98.00 191 PHE A O 1
ATOM 1345 N N . CYS A 1 192 ? -16.468 -11.866 19.776 1.00 97.88 192 CYS A N 1
ATOM 1346 C CA . CYS A 1 192 ? -17.431 -10.815 20.102 1.00 97.88 192 CYS A CA 1
ATOM 1347 C C . CYS A 1 192 ? -17.818 -9.950 18.878 1.00 97.88 192 CYS A C 1
ATOM 1349 O O . CYS A 1 192 ? -17.624 -8.737 18.889 1.00 97.88 192 CYS A O 1
ATOM 1351 N N . PRO A 1 193 ? -18.334 -10.537 17.778 1.00 98.06 193 PRO A N 1
ATOM 1352 C CA . PRO A 1 193 ? -18.492 -9.839 16.495 1.00 98.06 193 PRO A CA 1
ATOM 1353 C C . PRO A 1 193 ? -19.480 -8.663 16.507 1.00 98.06 193 PRO A C 1
ATOM 1355 O O . PRO A 1 193 ? -19.371 -7.784 15.653 1.00 98.06 193 PRO A O 1
ATOM 1358 N N . GLN A 1 194 ? -20.451 -8.666 17.424 1.00 98.00 194 GLN A N 1
ATOM 1359 C CA . GLN A 1 194 ? -21.507 -7.649 17.500 1.00 98.00 194 GLN A CA 1
ATOM 1360 C C . GLN A 1 194 ? -21.160 -6.471 18.415 1.00 98.00 194 GLN A C 1
ATOM 1362 O O . GLN A 1 194 ? -21.886 -5.4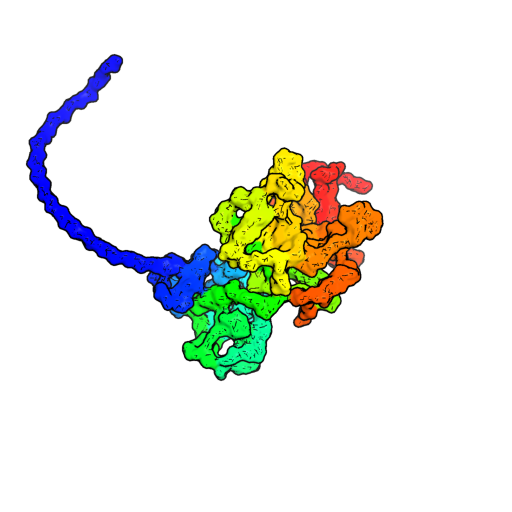81 18.406 1.00 98.00 194 GLN A O 1
ATOM 1367 N N . ASP A 1 195 ? -20.078 -6.567 19.186 1.00 98.38 195 ASP A N 1
ATOM 1368 C CA . ASP A 1 195 ? -19.667 -5.489 20.080 1.00 98.38 195 ASP A CA 1
ATOM 1369 C C . ASP A 1 195 ? -19.069 -4.336 19.269 1.00 98.38 195 ASP A C 1
ATOM 1371 O O . ASP A 1 195 ? -18.390 -4.554 18.256 1.00 98.38 195 ASP A O 1
ATOM 1375 N N . ASP A 1 196 ? -19.297 -3.109 19.734 1.00 98.56 196 ASP A N 1
ATOM 1376 C CA . ASP A 1 196 ? -18.632 -1.931 19.190 1.00 98.56 196 ASP A CA 1
ATOM 1377 C C . ASP A 1 196 ? -17.120 -2.013 19.438 1.00 98.56 196 ASP A C 1
ATOM 1379 O O . ASP A 1 196 ? -16.650 -2.413 20.506 1.00 98.56 196 ASP A O 1
ATOM 1383 N N . THR A 1 197 ? -16.345 -1.616 18.434 1.00 98.62 197 THR A N 1
ATOM 1384 C CA . THR A 1 197 ? -14.888 -1.537 18.534 1.00 98.62 197 THR A CA 1
ATOM 1385 C C . THR A 1 197 ? -14.514 -0.232 19.221 1.00 98.62 197 THR A C 1
ATOM 1387 O O . THR A 1 197 ? -14.840 0.845 18.718 1.00 98.62 197 THR A O 1
ATOM 1390 N N . SER A 1 198 ? -13.799 -0.307 20.343 1.00 98.19 198 SER A N 1
ATOM 1391 C CA . SER A 1 198 ? -13.285 0.904 20.989 1.00 98.19 198 SER A CA 1
ATOM 1392 C C . SER A 1 198 ? -12.113 1.509 20.212 1.00 98.19 198 SER A C 1
ATOM 1394 O O . SER A 1 198 ? -11.432 0.832 19.434 1.00 98.19 198 SER A O 1
ATOM 1396 N N . ARG A 1 199 ? -11.824 2.786 20.453 1.00 98.06 199 ARG A N 1
ATOM 1397 C CA . ARG A 1 199 ? -10.666 3.485 19.878 1.00 98.06 199 ARG A CA 1
ATOM 1398 C C . ARG A 1 199 ? -9.339 2.805 20.232 1.00 98.06 199 ARG A C 1
ATOM 1400 O O . ARG A 1 199 ? -8.501 2.611 19.351 1.00 98.06 199 ARG A O 1
ATOM 1407 N N . ALA A 1 200 ? -9.170 2.345 21.474 1.00 97.56 200 ALA A N 1
ATOM 1408 C CA . ALA A 1 200 ? -8.003 1.553 21.878 1.00 97.56 200 ALA A CA 1
ATOM 1409 C C . ALA A 1 200 ? -7.896 0.217 21.131 1.00 97.56 200 ALA A C 1
ATOM 1411 O O . ALA A 1 200 ? -6.800 -0.187 20.724 1.00 97.56 200 ALA A O 1
ATOM 1412 N N . GLN A 1 201 ? -9.024 -0.467 20.919 1.00 98.19 201 GLN A N 1
ATOM 1413 C CA . GLN A 1 201 ? -9.048 -1.708 20.150 1.00 98.19 201 GLN A CA 1
ATOM 1414 C C . GLN A 1 201 ? -8.675 -1.458 18.689 1.00 98.19 201 GLN A C 1
ATOM 1416 O O . GLN A 1 201 ? -7.815 -2.165 18.168 1.00 98.19 201 GLN A O 1
ATOM 1421 N N . MET A 1 202 ? -9.253 -0.439 18.044 1.00 98.44 202 MET A N 1
ATOM 1422 C CA . MET A 1 202 ? -8.920 -0.089 16.661 1.00 98.44 202 MET A CA 1
ATOM 1423 C C . MET A 1 202 ? -7.428 0.230 16.502 1.00 98.44 202 MET A C 1
ATOM 1425 O O . MET A 1 202 ? -6.786 -0.338 15.623 1.00 98.44 202 MET A O 1
ATOM 1429 N N . ALA A 1 203 ? -6.852 1.063 17.378 1.00 98.00 203 ALA A N 1
ATOM 1430 C CA . ALA A 1 203 ? -5.418 1.368 17.354 1.00 98.00 203 ALA A CA 1
ATOM 1431 C C . ALA A 1 203 ? -4.559 0.103 17.515 1.00 98.00 203 ALA A C 1
ATOM 1433 O O . ALA A 1 203 ? -3.573 -0.087 16.808 1.00 98.00 203 ALA A O 1
ATOM 1434 N N . THR A 1 204 ? -4.966 -0.811 18.399 1.00 97.75 204 THR A N 1
ATOM 1435 C CA . THR A 1 204 ? -4.269 -2.088 18.600 1.00 97.75 204 THR A CA 1
ATOM 1436 C C . THR A 1 204 ? -4.338 -2.982 17.362 1.00 97.75 204 THR A C 1
ATOM 1438 O O . THR A 1 204 ? -3.331 -3.585 16.991 1.00 97.75 204 THR A O 1
ATOM 1441 N N . PHE A 1 205 ? -5.501 -3.079 16.713 1.00 97.94 205 PHE A N 1
ATOM 1442 C CA . PHE A 1 205 ? -5.650 -3.874 15.498 1.00 97.94 205 PHE A CA 1
ATOM 1443 C C . PHE A 1 205 ? -4.869 -3.283 14.323 1.00 97.94 205 PHE A C 1
ATOM 1445 O O . PHE A 1 205 ? -4.183 -4.034 13.635 1.00 97.94 205 PHE A O 1
ATOM 1452 N N . LEU A 1 206 ? -4.912 -1.960 14.133 1.00 96.69 206 LEU A N 1
ATOM 1453 C CA . LEU A 1 206 ? -4.126 -1.264 13.110 1.00 96.69 206 LEU A CA 1
ATOM 1454 C C . LEU A 1 206 ? -2.630 -1.472 13.316 1.00 96.69 206 LEU A C 1
ATOM 1456 O O . LEU A 1 206 ? -1.947 -1.898 12.393 1.00 96.69 206 LEU A O 1
ATOM 1460 N N . HIS A 1 207 ? -2.134 -1.260 14.535 1.00 95.38 207 HIS A N 1
ATOM 1461 C CA . HIS A 1 207 ? -0.716 -1.436 14.835 1.00 95.38 207 HIS A CA 1
ATOM 1462 C C . HIS A 1 207 ? -0.249 -2.878 14.591 1.00 95.38 207 HIS A C 1
ATOM 1464 O O . HIS A 1 207 ? 0.832 -3.104 14.053 1.00 95.38 207 HIS A O 1
ATOM 1470 N N . ARG A 1 208 ? -1.066 -3.880 14.940 1.00 94.62 208 ARG A N 1
ATOM 1471 C CA . ARG A 1 208 ? -0.746 -5.285 14.642 1.00 94.62 208 ARG A CA 1
ATOM 1472 C C . ARG A 1 208 ? -0.787 -5.588 13.149 1.00 94.62 208 ARG A C 1
ATOM 1474 O O . ARG A 1 208 ? 0.079 -6.313 12.682 1.00 94.62 208 ARG A O 1
ATOM 1481 N N . ALA A 1 209 ? -1.772 -5.052 12.428 1.00 92.19 209 ALA A N 1
ATOM 1482 C CA . ALA A 1 209 ? -1.891 -5.225 10.984 1.00 92.19 209 ALA A CA 1
ATOM 1483 C C . ALA A 1 209 ? -0.726 -4.557 10.230 1.00 92.19 209 ALA A C 1
ATOM 1485 O O . ALA A 1 209 ? -0.190 -5.129 9.291 1.00 92.19 209 ALA A O 1
ATOM 1486 N N . GLU A 1 210 ? -0.274 -3.387 10.677 1.00 87.44 210 GLU A N 1
ATOM 1487 C CA . GLU A 1 210 ? 0.905 -2.708 10.131 1.00 87.44 210 GLU A CA 1
ATOM 1488 C C . GLU A 1 210 ? 2.200 -3.506 10.353 1.00 87.44 210 GLU A C 1
ATOM 1490 O O . GLU A 1 210 ? 3.065 -3.531 9.486 1.00 87.44 210 GLU A O 1
ATOM 1495 N N . ASN A 1 211 ? 2.316 -4.206 11.486 1.00 85.69 211 ASN A N 1
ATOM 1496 C CA . ASN A 1 211 ? 3.528 -4.929 11.882 1.00 85.69 211 ASN A CA 1
ATOM 1497 C C . ASN A 1 211 ? 3.453 -6.447 11.628 1.00 85.69 211 ASN A C 1
ATOM 1499 O O . ASN A 1 211 ? 4.150 -7.228 12.285 1.00 85.69 211 ASN A O 1
ATOM 1503 N N . MET A 1 212 ? 2.603 -6.896 10.699 1.00 83.94 212 MET A N 1
ATOM 1504 C CA . MET A 1 212 ? 2.529 -8.316 10.350 1.00 83.94 212 MET A CA 1
ATOM 1505 C C . MET A 1 212 ? 3.795 -8.765 9.624 1.00 83.94 212 MET A C 1
ATOM 1507 O O . MET A 1 212 ? 4.258 -8.132 8.677 1.00 83.94 212 MET A O 1
ATOM 1511 N N . ALA A 1 213 ? 4.312 -9.932 10.000 1.00 70.19 213 ALA A N 1
ATOM 1512 C CA . ALA A 1 213 ? 5.278 -10.620 9.157 1.00 70.19 213 ALA A CA 1
ATOM 1513 C C . ALA A 1 213 ? 4.566 -11.176 7.906 1.00 70.19 213 ALA A C 1
ATOM 1515 O O . ALA A 1 213 ? 3.462 -11.719 8.032 1.00 70.19 213 ALA A O 1
ATOM 1516 N N . PRO A 1 214 ? 5.186 -11.112 6.712 1.00 68.69 214 PRO A N 1
ATOM 1517 C CA . PRO A 1 214 ? 4.678 -11.815 5.543 1.00 68.69 214 PRO A CA 1
ATOM 1518 C C . PRO A 1 214 ? 4.483 -13.300 5.866 1.00 68.69 214 PRO A C 1
ATOM 1520 O O . PRO A 1 214 ? 5.378 -13.961 6.391 1.00 68.69 214 PRO A O 1
ATOM 1523 N N . THR A 1 215 ? 3.302 -13.830 5.557 1.00 66.38 215 THR A N 1
ATOM 1524 C CA . THR A 1 215 ? 2.970 -15.249 5.784 1.00 66.38 215 THR A CA 1
ATOM 1525 C C . THR A 1 215 ? 3.495 -16.154 4.664 1.00 66.38 215 THR A C 1
ATOM 1527 O O . THR A 1 215 ? 3.447 -17.380 4.766 1.00 66.38 215 THR A O 1
ATOM 1530 N N . GLU A 1 216 ? 4.036 -15.551 3.605 1.00 75.00 216 GLU A N 1
ATOM 1531 C CA . GLU A 1 216 ? 4.644 -16.205 2.458 1.00 75.00 216 GLU A CA 1
ATOM 1532 C C . GLU A 1 216 ? 5.741 -15.335 1.832 1.00 75.00 216 GLU A C 1
ATOM 1534 O O . GLU A 1 216 ? 5.869 -14.147 2.129 1.00 75.00 216 GLU A O 1
ATOM 1539 N N . LYS A 1 217 ? 6.519 -15.941 0.931 1.00 87.00 217 LYS A N 1
ATOM 1540 C CA . LYS A 1 217 ? 7.523 -15.247 0.123 1.00 87.00 217 LYS A CA 1
ATOM 1541 C C . LYS A 1 217 ? 6.847 -14.242 -0.795 1.00 87.00 217 LYS A C 1
ATOM 1543 O O . LYS A 1 217 ? 6.050 -14.627 -1.651 1.00 87.00 217 LYS A O 1
ATOM 1548 N N . ALA A 1 218 ? 7.193 -12.975 -0.628 1.00 88.69 218 ALA A N 1
ATOM 1549 C CA . ALA A 1 218 ? 6.574 -11.878 -1.347 1.00 88.69 218 ALA A CA 1
ATOM 1550 C C . ALA A 1 218 ? 7.590 -10.779 -1.671 1.00 88.69 218 ALA A C 1
ATOM 1552 O O . ALA A 1 218 ? 8.653 -10.673 -1.051 1.00 88.69 218 ALA A O 1
ATOM 1553 N N . VAL A 1 219 ? 7.233 -9.959 -2.653 1.00 92.31 219 VAL A N 1
ATOM 1554 C CA . VAL A 1 219 ? 7.871 -8.672 -2.902 1.00 92.31 219 VAL A CA 1
ATOM 1555 C C . VAL A 1 219 ? 7.352 -7.689 -1.851 1.00 92.31 219 VAL A C 1
ATOM 1557 O O . VAL A 1 219 ? 6.140 -7.504 -1.715 1.00 92.31 219 VAL A O 1
ATOM 1560 N N . ARG A 1 220 ? 8.266 -7.080 -1.097 1.00 92.19 220 ARG A N 1
ATOM 1561 C CA . ARG A 1 220 ? 7.988 -5.998 -0.147 1.00 92.19 220 ARG A CA 1
ATOM 1562 C C . ARG A 1 220 ? 8.395 -4.681 -0.776 1.00 92.19 220 ARG A C 1
ATOM 1564 O O . ARG A 1 220 ? 9.500 -4.572 -1.306 1.00 92.19 220 ARG A O 1
ATOM 1571 N N . VAL A 1 221 ? 7.510 -3.695 -0.711 1.00 94.69 221 VAL A N 1
ATOM 1572 C CA . VAL A 1 221 ? 7.740 -2.374 -1.297 1.00 94.69 221 VAL A CA 1
ATOM 1573 C C . VAL A 1 221 ? 7.806 -1.355 -0.178 1.00 94.69 221 VAL A C 1
ATOM 1575 O O . VAL A 1 221 ? 6.861 -1.261 0.595 1.00 94.69 221 VAL A O 1
ATOM 1578 N N . LEU A 1 222 ? 8.898 -0.605 -0.086 1.00 94.38 222 LEU A N 1
ATOM 1579 C CA . LEU A 1 222 ? 9.157 0.332 1.000 1.00 94.38 222 LEU A CA 1
ATOM 1580 C C . LEU A 1 222 ? 9.269 1.757 0.451 1.00 94.38 222 LEU A C 1
ATOM 1582 O O . LEU A 1 222 ? 10.115 2.021 -0.397 1.00 94.38 222 LEU A O 1
ATOM 1586 N N . TYR A 1 223 ? 8.449 2.675 0.955 1.00 96.12 223 TYR A N 1
ATOM 1587 C CA . TYR A 1 223 ? 8.615 4.113 0.763 1.00 96.12 223 TYR A CA 1
ATOM 1588 C C . TYR A 1 223 ? 9.399 4.664 1.949 1.00 96.12 223 TYR A C 1
ATOM 1590 O O . TYR A 1 223 ? 8.968 4.558 3.101 1.00 96.12 223 TYR A O 1
ATOM 1598 N N . VAL A 1 224 ? 10.577 5.210 1.667 1.00 95.81 224 VAL A N 1
ATOM 1599 C CA . VAL A 1 224 ? 11.532 5.620 2.691 1.00 95.81 224 VAL A CA 1
ATOM 1600 C C . VAL A 1 224 ? 11.710 7.128 2.650 1.00 95.81 224 VAL A C 1
ATOM 1602 O O . VAL A 1 224 ? 12.051 7.670 1.605 1.00 95.81 224 VAL A O 1
ATOM 1605 N N . VAL A 1 225 ? 11.546 7.806 3.782 1.00 95.38 225 VAL A N 1
ATOM 1606 C CA . VAL A 1 225 ? 11.766 9.255 3.896 1.00 95.38 225 VAL A CA 1
ATOM 1607 C C . VAL A 1 225 ? 12.893 9.566 4.885 1.00 95.38 225 VAL A C 1
ATOM 1609 O O . VAL A 1 225 ? 12.965 8.948 5.950 1.00 95.38 225 VAL A O 1
ATOM 1612 N N . PRO A 1 226 ? 13.796 10.507 4.565 1.00 95.81 226 PRO A N 1
ATOM 1613 C CA . PRO A 1 226 ? 14.733 11.070 5.534 1.00 95.81 226 PRO A CA 1
ATOM 1614 C C . PRO A 1 226 ? 14.032 11.765 6.713 1.00 95.81 226 PRO A C 1
ATOM 1616 O O . PRO A 1 226 ? 12.862 12.140 6.625 1.00 95.81 226 PRO A O 1
ATOM 1619 N N . ALA A 1 227 ? 14.760 11.986 7.810 1.00 94.94 227 ALA A N 1
ATOM 1620 C CA . ALA A 1 227 ? 14.217 12.563 9.043 1.00 94.94 227 ALA A CA 1
ATOM 1621 C C . ALA A 1 227 ? 13.616 13.969 8.864 1.00 94.94 227 ALA A C 1
ATOM 1623 O O . ALA A 1 227 ? 12.726 14.355 9.617 1.00 94.94 227 ALA A O 1
ATOM 1624 N N . ASP A 1 228 ? 14.107 14.728 7.886 1.00 95.06 228 ASP A N 1
ATOM 1625 C CA . ASP A 1 228 ? 13.735 16.112 7.578 1.00 95.06 228 ASP A CA 1
ATOM 1626 C C . ASP A 1 228 ? 12.723 16.246 6.426 1.00 95.06 228 ASP A C 1
ATOM 1628 O O . ASP A 1 228 ? 12.435 17.363 5.991 1.00 95.06 228 ASP A O 1
ATOM 1632 N N . ARG A 1 229 ? 12.177 15.131 5.928 1.00 93.19 229 ARG A N 1
ATOM 1633 C CA . ARG A 1 229 ? 11.113 15.108 4.914 1.00 93.19 229 ARG A CA 1
ATOM 1634 C C . ARG A 1 229 ? 9.835 14.514 5.485 1.00 93.19 229 ARG A C 1
ATOM 1636 O O . ARG A 1 229 ? 9.874 13.756 6.445 1.00 93.19 229 ARG A O 1
ATOM 1643 N N . GLU A 1 230 ? 8.699 14.833 4.881 1.00 90.38 230 GLU A N 1
ATOM 1644 C CA . GLU A 1 230 ? 7.419 14.216 5.231 1.00 90.38 230 GLU A CA 1
ATOM 1645 C C . GLU A 1 230 ? 7.010 13.187 4.186 1.00 90.38 230 GLU A C 1
ATOM 1647 O O . GLU A 1 230 ? 7.320 13.335 3.003 1.00 90.38 230 GLU A O 1
ATOM 1652 N N . PHE A 1 231 ? 6.284 12.156 4.619 1.00 91.38 231 PHE A N 1
ATOM 1653 C CA . PHE A 1 231 ? 5.632 11.251 3.681 1.00 91.38 231 PHE A CA 1
ATOM 1654 C C . PHE A 1 231 ? 4.640 12.032 2.825 1.00 91.38 231 PHE A C 1
ATOM 1656 O O . PHE A 1 231 ? 3.841 12.814 3.341 1.00 91.38 231 PHE A O 1
ATOM 1663 N N . ARG A 1 232 ? 4.658 11.787 1.514 1.00 89.25 232 ARG A N 1
ATOM 1664 C CA . ARG A 1 232 ? 3.648 12.329 0.608 1.00 89.25 232 ARG A CA 1
ATOM 1665 C C . ARG A 1 232 ? 2.646 11.252 0.199 1.00 89.25 232 ARG A C 1
ATOM 1667 O O . ARG A 1 232 ? 3.018 10.129 -0.158 1.00 89.25 232 ARG A O 1
ATOM 1674 N N . SER A 1 233 ? 1.359 11.595 0.246 1.00 84.69 233 SER A N 1
ATOM 1675 C CA . SER A 1 233 ? 0.280 10.677 -0.135 1.00 84.69 233 SER A CA 1
ATOM 1676 C C . SER A 1 233 ? 0.292 10.389 -1.636 1.00 84.69 233 SER A C 1
ATOM 1678 O O . SER A 1 233 ? 0.063 9.249 -2.033 1.00 84.69 233 SER A O 1
ATOM 1680 N N . ASP A 1 234 ? 0.643 11.366 -2.473 1.00 85.00 234 ASP A N 1
ATOM 1681 C CA . ASP A 1 234 ? 0.791 11.176 -3.918 1.00 85.00 234 ASP A CA 1
ATOM 1682 C C . ASP A 1 234 ? 1.900 10.175 -4.283 1.00 85.00 234 ASP A C 1
ATOM 1684 O O . ASP A 1 234 ? 1.673 9.322 -5.140 1.00 85.00 234 ASP A O 1
ATOM 1688 N N . TYR A 1 235 ? 3.042 10.191 -3.591 1.00 91.06 235 TYR A N 1
ATOM 1689 C CA . TYR A 1 235 ? 4.130 9.224 -3.774 1.00 91.06 235 TYR A CA 1
ATOM 1690 C C . TYR A 1 235 ? 3.712 7.818 -3.342 1.00 91.06 235 TYR A C 1
ATOM 1692 O O . TYR A 1 235 ? 3.870 6.871 -4.112 1.00 91.06 235 TYR A O 1
ATOM 1700 N N . SER A 1 236 ? 3.100 7.671 -2.162 1.00 89.75 236 SER A N 1
ATOM 1701 C CA . SER A 1 236 ? 2.577 6.374 -1.698 1.00 89.75 236 SER A CA 1
ATOM 1702 C C . SER A 1 236 ? 1.580 5.779 -2.697 1.00 89.75 236 SER A C 1
ATOM 1704 O O . SER A 1 236 ? 1.638 4.594 -3.039 1.00 89.75 236 SER A O 1
ATOM 1706 N N . GLN A 1 237 ? 0.690 6.620 -3.224 1.00 85.69 237 GLN A N 1
ATOM 1707 C CA . GLN A 1 237 ? -0.267 6.236 -4.252 1.00 85.69 237 GLN A CA 1
ATOM 1708 C C . GLN A 1 237 ? 0.409 5.867 -5.576 1.00 85.69 237 GLN A C 1
ATOM 1710 O O . GLN A 1 237 ? 0.035 4.869 -6.193 1.00 85.69 237 GLN A O 1
ATOM 1715 N N . ALA A 1 238 ? 1.395 6.646 -6.018 1.00 86.06 238 ALA A N 1
ATOM 1716 C CA . ALA A 1 238 ? 2.119 6.407 -7.258 1.00 86.06 238 ALA A CA 1
ATOM 1717 C C . ALA A 1 238 ? 2.898 5.084 -7.217 1.00 86.06 238 ALA A C 1
ATOM 1719 O O . ALA A 1 238 ? 2.764 4.276 -8.137 1.00 86.06 238 ALA A O 1
ATOM 1720 N N . ILE A 1 239 ? 3.605 4.810 -6.113 1.00 92.69 239 ILE A N 1
ATOM 1721 C CA . ILE A 1 239 ? 4.297 3.535 -5.880 1.00 92.69 239 ILE A CA 1
ATOM 1722 C C . ILE A 1 239 ? 3.314 2.366 -5.944 1.00 92.69 239 ILE A C 1
ATOM 1724 O O . ILE A 1 239 ? 3.574 1.382 -6.641 1.00 92.69 239 ILE A O 1
ATOM 1728 N N . ARG A 1 240 ? 2.180 2.460 -5.235 1.00 89.38 240 ARG A N 1
ATOM 1729 C CA . ARG A 1 240 ? 1.159 1.404 -5.229 1.00 89.38 240 ARG A CA 1
ATOM 1730 C C . ARG A 1 240 ? 0.662 1.107 -6.638 1.00 89.38 240 ARG A C 1
ATOM 1732 O O . ARG A 1 240 ? 0.701 -0.046 -7.058 1.00 89.38 240 ARG A O 1
ATOM 1739 N N . ARG A 1 241 ? 0.242 2.141 -7.375 1.00 85.56 241 ARG A N 1
ATOM 1740 C CA . ARG A 1 241 ? -0.269 1.994 -8.745 1.00 85.56 241 ARG A CA 1
ATOM 1741 C C . ARG A 1 241 ? 0.770 1.373 -9.670 1.00 85.56 241 ARG A C 1
ATOM 1743 O O . ARG A 1 241 ? 0.445 0.434 -10.390 1.00 85.56 241 ARG A O 1
ATOM 1750 N N . ALA A 1 242 ? 2.012 1.857 -9.621 1.00 90.25 242 ALA A N 1
ATOM 1751 C CA . ALA A 1 242 ? 3.106 1.313 -10.418 1.00 90.25 242 ALA A CA 1
ATOM 1752 C C . ALA A 1 242 ? 3.348 -0.165 -10.088 1.00 90.25 242 ALA A C 1
ATOM 1754 O O . ALA A 1 242 ? 3.368 -1.005 -10.983 1.00 90.25 242 ALA A O 1
ATOM 1755 N N . THR A 1 243 ? 3.443 -0.500 -8.801 1.00 93.31 243 THR A N 1
ATOM 1756 C CA . THR A 1 243 ? 3.677 -1.869 -8.323 1.00 93.31 243 THR A CA 1
ATOM 1757 C C . THR A 1 243 ? 2.562 -2.821 -8.752 1.00 93.31 243 THR A C 1
ATOM 1759 O O . THR A 1 243 ? 2.831 -3.900 -9.283 1.00 93.31 243 THR A O 1
ATOM 1762 N N . GLU A 1 244 ? 1.303 -2.435 -8.545 1.00 87.75 244 GLU A N 1
ATOM 1763 C CA . GLU A 1 244 ? 0.143 -3.238 -8.939 1.00 87.75 244 GLU A CA 1
ATOM 1764 C C . GLU A 1 244 ? 0.069 -3.399 -10.464 1.00 87.75 244 GLU A C 1
ATOM 1766 O O . GLU A 1 244 ? -0.272 -4.480 -10.950 1.00 87.75 244 GLU A O 1
ATOM 1771 N N . HIS A 1 245 ? 0.460 -2.374 -11.230 1.00 88.00 245 HIS A N 1
ATOM 1772 C CA . HIS A 1 245 ? 0.481 -2.448 -12.688 1.00 88.00 245 HIS A CA 1
ATOM 1773 C C . HIS A 1 245 ? 1.585 -3.376 -13.200 1.00 88.00 245 HIS A C 1
ATOM 1775 O O . HIS A 1 245 ? 1.332 -4.222 -14.057 1.00 88.00 245 HIS A O 1
ATOM 1781 N N . VAL A 1 246 ? 2.792 -3.296 -12.629 1.00 93.88 246 VAL A N 1
ATOM 1782 C CA . VAL A 1 246 ? 3.876 -4.244 -12.922 1.00 93.88 246 VAL A CA 1
ATOM 1783 C C . VAL A 1 246 ? 3.439 -5.667 -12.583 1.00 93.88 246 VAL A C 1
ATOM 1785 O O . VAL A 1 246 ? 3.622 -6.571 -13.396 1.00 93.88 246 VAL A O 1
ATOM 1788 N N . ARG A 1 247 ? 2.784 -5.874 -11.436 1.00 92.56 247 ARG A N 1
ATOM 1789 C CA . ARG A 1 247 ? 2.257 -7.187 -11.039 1.00 92.56 247 ARG A CA 1
ATOM 1790 C C . ARG A 1 247 ? 1.240 -7.732 -12.039 1.00 92.56 247 ARG A C 1
ATOM 1792 O O . ARG A 1 247 ? 1.327 -8.905 -12.410 1.00 92.56 247 ARG A O 1
ATOM 1799 N N . TRP A 1 248 ? 0.302 -6.900 -12.486 1.00 89.25 248 TRP A N 1
ATOM 1800 C CA . TRP A 1 248 ? -0.652 -7.248 -13.538 1.00 89.25 248 TRP A CA 1
ATOM 1801 C C . TRP A 1 248 ? 0.056 -7.587 -14.857 1.00 89.25 248 TRP A C 1
ATOM 1803 O O . TRP A 1 248 ? -0.224 -8.626 -15.451 1.00 89.25 248 TRP A O 1
ATOM 1813 N N . TRP A 1 249 ? 1.012 -6.768 -15.295 1.00 91.00 249 TRP A N 1
ATOM 1814 C CA . TRP A 1 249 ? 1.726 -6.984 -16.553 1.00 91.00 249 TRP A CA 1
ATOM 1815 C C . TRP A 1 249 ? 2.535 -8.287 -16.536 1.00 91.00 249 TRP A C 1
ATOM 1817 O O . TRP A 1 249 ? 2.432 -9.080 -17.471 1.00 91.00 249 TRP A O 1
ATOM 1827 N N . TYR A 1 250 ? 3.252 -8.577 -15.441 1.00 95.44 250 TYR A N 1
ATOM 1828 C CA . TYR A 1 250 ? 3.944 -9.859 -15.255 1.00 95.44 250 TYR A CA 1
ATOM 1829 C C . TYR A 1 250 ? 2.960 -11.035 -15.334 1.00 95.44 250 TYR A C 1
ATOM 1831 O O . TYR A 1 250 ? 3.280 -12.051 -15.949 1.00 95.44 250 TYR A O 1
ATOM 1839 N N . GLN A 1 251 ? 1.741 -10.879 -14.801 1.00 92.50 251 GLN A N 1
ATOM 1840 C CA . GLN A 1 251 ? 0.695 -11.897 -14.904 1.00 92.50 251 GLN A CA 1
ATOM 1841 C C . GLN A 1 251 ? 0.317 -12.219 -16.354 1.00 92.50 251 GLN A C 1
ATOM 1843 O O . GLN A 1 251 ? 0.128 -13.390 -16.692 1.00 92.50 251 GLN A O 1
ATOM 1848 N N . GLN A 1 252 ? 0.241 -11.198 -17.212 1.00 87.50 252 GLN A N 1
ATOM 1849 C CA . GLN A 1 252 ? -0.042 -11.378 -18.639 1.00 87.50 252 GLN A CA 1
ATOM 1850 C C . GLN A 1 252 ? 1.107 -12.094 -19.357 1.00 87.50 252 GLN A C 1
ATOM 1852 O O . GLN A 1 252 ? 0.871 -12.972 -20.183 1.00 87.50 252 GLN A O 1
ATOM 1857 N N . GLN A 1 253 ? 2.357 -11.765 -19.019 1.00 93.62 253 GLN A N 1
ATOM 1858 C CA . GLN A 1 253 ? 3.539 -12.380 -19.635 1.00 93.62 253 GLN A CA 1
ATOM 1859 C C . GLN A 1 253 ? 3.769 -13.839 -19.208 1.00 93.62 253 GLN A C 1
ATOM 1861 O O . GLN A 1 253 ? 4.493 -14.573 -19.884 1.00 93.62 253 GLN A O 1
ATOM 1866 N N . LEU A 1 254 ? 3.191 -14.255 -18.080 1.00 95.50 254 LEU A N 1
ATOM 1867 C CA . LEU A 1 254 ? 3.447 -15.541 -17.430 1.00 95.50 254 LEU A CA 1
ATOM 1868 C C . LEU A 1 254 ? 2.192 -16.421 -17.321 1.00 95.50 254 LEU A C 1
ATOM 1870 O O . LEU A 1 254 ? 2.133 -17.289 -16.452 1.00 95.50 254 LEU A O 1
ATOM 1874 N N . ASP A 1 255 ? 1.201 -16.230 -18.192 1.00 89.38 255 ASP A N 1
ATOM 1875 C CA . ASP A 1 255 ? 0.007 -17.085 -18.287 1.00 89.38 255 ASP A CA 1
ATOM 1876 C C . ASP A 1 255 ? -0.777 -17.215 -16.961 1.00 89.38 255 ASP A C 1
ATOM 1878 O O . ASP A 1 255 ? -1.198 -18.306 -16.570 1.00 89.38 255 ASP A O 1
ATOM 1882 N N . GLY A 1 256 ? -0.962 -16.107 -16.235 1.00 85.75 256 GLY A N 1
ATOM 1883 C CA . GLY A 1 256 ? -1.723 -16.080 -14.976 1.00 85.75 256 GLY A CA 1
ATOM 1884 C C . GLY A 1 256 ? -0.873 -16.162 -13.703 1.00 85.75 256 GLY A C 1
ATOM 1885 O O . GLY A 1 256 ? -1.384 -15.890 -12.611 1.00 85.75 256 GLY A O 1
ATOM 1886 N N . LEU A 1 257 ? 0.418 -16.489 -13.822 1.00 94.31 257 LEU A N 1
ATOM 1887 C CA . LEU A 1 257 ? 1.367 -16.468 -12.708 1.00 94.31 257 LEU A CA 1
ATOM 1888 C C . LEU A 1 257 ? 1.957 -15.067 -12.510 1.00 94.31 257 LEU A C 1
ATOM 1890 O O . LEU A 1 257 ? 2.333 -14.416 -13.468 1.00 94.31 257 LEU A O 1
ATOM 1894 N N . THR A 1 258 ? 2.105 -14.591 -11.279 1.00 94.81 258 THR A N 1
ATOM 1895 C CA . THR A 1 258 ? 2.804 -13.324 -10.995 1.00 94.81 258 THR A CA 1
ATOM 1896 C C . THR A 1 258 ? 3.399 -13.338 -9.593 1.00 94.81 258 THR A C 1
ATOM 1898 O O . THR A 1 258 ? 3.200 -14.294 -8.840 1.00 94.81 258 THR A O 1
ATOM 1901 N N . PHE A 1 259 ? 4.159 -12.308 -9.232 1.00 92.94 259 PHE A N 1
ATOM 1902 C CA . PHE A 1 259 ? 4.723 -12.213 -7.893 1.00 92.94 259 PHE A CA 1
ATOM 1903 C C . PHE A 1 259 ? 3.652 -11.914 -6.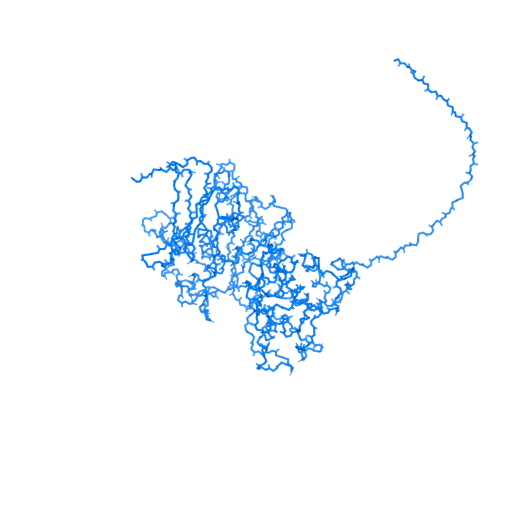837 1.00 92.94 259 PHE A C 1
ATOM 1905 O O . PHE A 1 259 ? 2.641 -11.249 -7.093 1.00 92.94 259 PHE A O 1
ATOM 1912 N N . SER A 1 260 ? 3.879 -12.421 -5.628 1.00 87.75 260 SER A N 1
ATOM 1913 C CA . SER A 1 260 ? 3.066 -12.089 -4.450 1.00 87.75 260 SER A CA 1
ATOM 1914 C C . SER A 1 260 ? 3.552 -10.769 -3.850 1.00 87.75 260 SER A C 1
ATOM 1916 O O . SER A 1 260 ? 4.754 -10.506 -3.859 1.00 87.75 260 SER A O 1
ATOM 1918 N N . LEU A 1 261 ? 2.638 -9.937 -3.349 1.00 88.50 261 LEU A N 1
ATOM 1919 C CA . LEU A 1 261 ? 2.961 -8.672 -2.685 1.00 88.50 261 LEU A CA 1
ATOM 1920 C C . LEU A 1 261 ? 2.692 -8.791 -1.191 1.00 88.50 261 LEU A C 1
ATOM 1922 O O . LEU A 1 261 ? 1.633 -9.277 -0.794 1.00 88.50 261 LEU A O 1
ATOM 1926 N N . ALA A 1 262 ? 3.638 -8.328 -0.380 1.00 87.25 262 ALA A N 1
ATOM 1927 C CA . ALA A 1 262 ? 3.356 -8.047 1.017 1.00 87.25 262 ALA A CA 1
ATOM 1928 C C . ALA A 1 262 ? 2.507 -6.779 1.109 1.00 87.25 262 ALA A C 1
ATOM 1930 O O . ALA A 1 262 ? 2.511 -5.953 0.200 1.00 87.25 262 ALA A O 1
ATOM 1931 N N . SER A 1 263 ? 1.774 -6.637 2.203 1.00 82.94 263 SER A N 1
ATOM 1932 C CA . SER A 1 263 ? 0.876 -5.515 2.422 1.00 82.94 263 SER A CA 1
ATOM 1933 C C . SER A 1 263 ? 1.140 -4.914 3.801 1.00 82.94 263 SER A C 1
ATOM 1935 O O . SER A 1 263 ? 1.357 -5.687 4.739 1.00 82.94 263 SER A O 1
ATOM 1937 N N . PRO A 1 264 ? 1.113 -3.577 3.950 1.00 85.88 264 PRO A N 1
ATOM 1938 C CA . PRO A 1 264 ? 0.682 -2.575 2.963 1.00 85.88 264 PRO A CA 1
ATOM 1939 C C . PRO A 1 264 ? 1.674 -2.353 1.804 1.00 85.88 264 PRO A C 1
ATOM 1941 O O . PRO A 1 264 ? 2.830 -2.750 1.875 1.00 85.88 264 PRO A O 1
ATOM 1944 N N . VAL A 1 265 ? 1.207 -1.717 0.721 1.00 88.88 265 VAL A N 1
ATOM 1945 C CA . VAL A 1 265 ? 2.036 -1.309 -0.430 1.00 88.88 265 VAL A CA 1
ATOM 1946 C C . VAL A 1 265 ? 1.883 0.203 -0.664 1.00 88.88 265 VAL A C 1
ATOM 1948 O O . VAL A 1 265 ? 0.792 0.636 -1.033 1.00 88.88 265 VAL A O 1
ATOM 1951 N N . PRO A 1 266 ? 2.934 1.018 -0.513 1.00 93.25 266 PRO A N 1
ATOM 1952 C CA . PRO A 1 266 ? 4.196 0.673 0.128 1.00 93.25 266 PRO A CA 1
ATOM 1953 C C . PRO A 1 266 ? 4.052 0.562 1.656 1.00 93.25 266 PRO A C 1
ATOM 1955 O O . PRO A 1 266 ? 3.217 1.217 2.279 1.00 93.25 266 PRO A O 1
ATOM 1958 N N . GLU A 1 267 ? 4.915 -0.240 2.265 1.00 91.25 267 GLU A N 1
ATOM 1959 C CA . GLU A 1 267 ? 5.308 -0.091 3.662 1.00 91.25 267 GLU A CA 1
ATOM 1960 C C . GLU A 1 267 ? 6.061 1.231 3.842 1.00 91.25 267 GLU A C 1
ATOM 1962 O O . GLU A 1 267 ? 6.641 1.759 2.889 1.00 91.25 267 GLU A O 1
ATOM 1967 N N . LYS A 1 268 ? 6.090 1.774 5.061 1.00 90.88 268 LYS A N 1
ATOM 1968 C CA . LYS A 1 268 ? 6.713 3.075 5.323 1.00 90.88 268 LYS A CA 1
ATOM 1969 C C . LYS A 1 268 ? 7.894 2.976 6.256 1.00 90.88 268 LYS A C 1
ATOM 1971 O O . LYS A 1 268 ? 7.863 2.255 7.246 1.00 90.88 268 LYS A O 1
ATOM 1976 N N . CYS A 1 269 ? 8.909 3.774 5.959 1.00 92.50 269 CYS A N 1
ATOM 1977 C CA . CYS A 1 269 ? 10.075 3.911 6.804 1.00 92.50 269 CYS A CA 1
ATOM 1978 C C . CYS A 1 269 ? 10.539 5.360 6.883 1.00 92.50 269 CYS A C 1
ATOM 1980 O O . CYS A 1 269 ? 10.806 5.985 5.860 1.00 92.50 269 CYS A O 1
ATOM 1982 N N . ARG A 1 270 ? 10.691 5.876 8.102 1.00 92.88 270 ARG A N 1
ATOM 1983 C CA . ARG A 1 270 ? 11.407 7.126 8.349 1.00 92.88 270 ARG A CA 1
ATOM 1984 C C . ARG A 1 270 ? 12.817 6.793 8.818 1.00 92.88 270 ARG A C 1
ATOM 1986 O O . ARG A 1 270 ? 12.984 6.092 9.812 1.00 92.88 270 ARG A O 1
ATOM 1993 N N . MET A 1 271 ? 13.818 7.277 8.094 1.00 94.19 271 MET A N 1
ATOM 1994 C CA . MET A 1 271 ? 15.219 7.117 8.473 1.00 94.19 271 MET A CA 1
ATOM 1995 C C . MET A 1 271 ? 15.650 8.204 9.465 1.00 94.19 271 MET A C 1
ATOM 1997 O O . MET A 1 271 ? 15.069 9.285 9.507 1.00 94.19 271 MET A O 1
ATOM 2001 N N . GLU A 1 272 ? 16.692 7.927 10.251 1.00 94.31 272 GLU A N 1
ATOM 2002 C CA . GLU A 1 272 ? 17.114 8.784 11.371 1.00 94.31 272 GLU A CA 1
ATOM 2003 C C . GLU A 1 272 ? 17.872 10.057 10.957 1.00 94.31 272 GLU A C 1
ATOM 2005 O O . GLU A 1 272 ? 17.921 11.018 11.724 1.00 94.31 272 GLU A O 1
ATOM 2010 N N . GLN A 1 273 ? 18.507 10.071 9.781 1.00 96.19 273 GLN A N 1
ATOM 2011 C CA . GLN A 1 273 ? 19.345 11.192 9.338 1.00 96.19 273 GLN A CA 1
ATOM 2012 C C . GLN A 1 273 ? 18.602 12.108 8.347 1.00 96.19 273 GLN A C 1
ATOM 2014 O O . GLN A 1 273 ? 17.634 11.682 7.713 1.00 96.19 273 GLN A O 1
ATOM 2019 N N . PRO A 1 274 ? 19.019 13.378 8.194 1.00 96.06 274 PRO A N 1
ATOM 2020 C CA . PRO A 1 274 ? 18.443 14.267 7.189 1.00 96.06 274 PRO A CA 1
ATOM 2021 C C . PRO A 1 274 ? 18.840 13.861 5.762 1.00 96.06 274 PRO A C 1
ATOM 2023 O O . PRO A 1 274 ? 19.823 13.150 5.549 1.00 96.06 274 PRO A O 1
ATOM 2026 N N . HIS A 1 275 ? 18.106 14.366 4.776 1.00 92.75 275 HIS A N 1
ATOM 2027 C CA . HIS A 1 275 ? 18.268 14.086 3.353 1.00 92.75 275 HIS A CA 1
ATOM 2028 C C . HIS A 1 275 ? 19.722 14.171 2.869 1.00 92.75 275 HIS A C 1
ATOM 2030 O O . HIS A 1 275 ? 20.218 13.245 2.227 1.00 92.75 275 HIS A O 1
ATOM 2036 N N . ASP A 1 276 ? 20.426 15.251 3.212 1.00 90.44 276 ASP A N 1
ATOM 2037 C CA . ASP A 1 276 ? 21.783 15.518 2.720 1.00 90.44 276 ASP A CA 1
ATOM 2038 C C . ASP A 1 276 ? 22.800 14.460 3.172 1.00 90.44 276 ASP A C 1
ATOM 2040 O O . ASP A 1 276 ? 23.820 14.241 2.514 1.00 90.44 276 ASP A O 1
ATOM 2044 N N . PHE A 1 277 ? 22.523 13.757 4.276 1.00 91.06 277 PHE A N 1
ATOM 2045 C CA . PHE A 1 277 ? 23.325 12.608 4.678 1.00 91.06 277 PHE A CA 1
ATOM 2046 C C . PHE A 1 277 ? 23.184 11.459 3.675 1.00 91.06 277 PHE A C 1
ATOM 2048 O O . PHE A 1 277 ? 24.183 10.838 3.327 1.00 91.06 277 PHE A O 1
ATOM 2055 N N . TYR A 1 278 ? 21.980 11.183 3.181 1.00 90.75 278 TYR A N 1
ATOM 2056 C CA . TYR A 1 278 ? 21.726 10.084 2.247 1.00 90.75 278 TYR A CA 1
ATOM 2057 C C . TYR A 1 278 ? 22.030 10.437 0.789 1.00 90.75 278 TYR A C 1
ATOM 2059 O O . TYR A 1 278 ? 22.246 9.537 -0.011 1.00 90.75 278 TYR A O 1
ATOM 2067 N N . ALA A 1 279 ? 22.092 11.721 0.431 1.00 85.88 279 ALA A N 1
ATOM 2068 C CA . ALA A 1 279 ? 22.308 12.172 -0.947 1.00 85.88 279 ALA A CA 1
ATOM 2069 C C . ALA A 1 279 ? 23.694 11.815 -1.540 1.00 85.88 279 ALA A C 1
ATOM 2071 O O . ALA A 1 279 ? 23.892 11.934 -2.750 1.00 85.88 279 ALA A O 1
ATOM 2072 N N . ARG A 1 280 ? 24.649 11.369 -0.709 1.00 81.19 280 ARG A N 1
ATOM 2073 C CA . ARG A 1 280 ? 26.003 10.917 -1.091 1.00 81.19 280 ARG A CA 1
ATOM 2074 C C . ARG A 1 280 ? 26.253 9.508 -0.573 1.00 81.19 280 ARG A C 1
ATOM 2076 O O . ARG A 1 280 ? 25.915 9.260 0.581 1.00 81.19 280 ARG A O 1
ATOM 2083 N N . TYR A 1 281 ? 26.929 8.647 -1.340 1.00 79.81 281 TYR A N 1
ATOM 2084 C CA . TYR A 1 281 ? 27.042 7.208 -1.018 1.00 79.81 281 TYR A CA 1
ATOM 2085 C C . TYR A 1 281 ? 25.659 6.611 -0.744 1.00 79.81 281 TYR A C 1
ATOM 2087 O O . TYR A 1 281 ? 25.387 6.013 0.303 1.00 79.81 281 TYR A O 1
ATOM 2095 N N . SER A 1 282 ? 24.724 6.976 -1.619 1.00 83.44 282 SER A N 1
ATOM 2096 C CA . SER A 1 282 ? 23.301 6.835 -1.371 1.00 83.44 282 SER A CA 1
ATOM 2097 C C . SER A 1 282 ? 22.894 5.376 -1.264 1.00 83.44 282 SER A C 1
ATOM 2099 O O . SER A 1 282 ? 22.007 5.076 -0.473 1.00 83.44 282 SER A O 1
ATOM 2101 N N . TRP A 1 283 ? 23.554 4.465 -1.988 1.00 85.94 283 TRP A N 1
ATOM 2102 C CA . TRP A 1 283 ? 23.215 3.048 -1.912 1.00 85.94 283 TRP A CA 1
ATOM 2103 C C . TRP A 1 283 ? 23.494 2.483 -0.517 1.00 85.94 283 TRP A C 1
ATOM 2105 O O . TRP A 1 283 ? 22.576 1.984 0.136 1.00 85.94 283 TRP A O 1
ATOM 2115 N N . GLU A 1 284 ? 24.730 2.596 -0.018 1.00 86.56 284 GLU A N 1
ATOM 2116 C CA . GLU A 1 284 ? 25.080 2.043 1.294 1.00 86.56 284 GLU A CA 1
ATOM 2117 C C . GLU A 1 284 ? 24.365 2.777 2.424 1.00 86.56 284 GLU A C 1
ATOM 2119 O O . GLU A 1 284 ? 23.851 2.141 3.342 1.00 86.56 284 GLU A O 1
ATOM 2124 N N . ARG A 1 285 ? 24.280 4.112 2.362 1.00 90.62 285 ARG A N 1
ATOM 2125 C CA . ARG A 1 285 ? 23.661 4.882 3.447 1.00 90.62 285 ARG A CA 1
ATOM 2126 C C . ARG A 1 285 ? 22.164 4.651 3.539 1.00 90.62 285 ARG A C 1
ATOM 2128 O O . ARG A 1 285 ? 21.661 4.547 4.654 1.00 90.62 285 ARG A O 1
ATOM 2135 N N . VAL A 1 286 ? 21.453 4.568 2.413 1.00 91.56 286 VAL A N 1
ATOM 2136 C CA . VAL A 1 286 ? 20.029 4.211 2.436 1.00 91.56 286 VAL A CA 1
ATOM 2137 C C . VAL A 1 286 ? 19.874 2.773 2.915 1.00 91.56 286 VAL A C 1
ATOM 2139 O O . VAL A 1 286 ? 19.060 2.542 3.803 1.00 91.56 286 VAL A O 1
ATOM 2142 N N . PHE A 1 287 ? 20.676 1.827 2.409 1.00 90.19 287 PHE A N 1
ATOM 2143 C CA . PHE A 1 287 ? 20.625 0.426 2.842 1.00 90.19 287 PHE A CA 1
ATOM 2144 C C . PHE A 1 287 ? 20.825 0.260 4.354 1.00 90.19 287 PHE A C 1
ATOM 2146 O O . PHE A 1 287 ? 20.104 -0.521 4.974 1.00 90.19 287 PHE A O 1
ATOM 2153 N N . ASP A 1 288 ? 21.759 0.999 4.952 1.00 91.00 288 ASP A N 1
ATOM 2154 C CA . ASP A 1 288 ? 21.986 1.002 6.399 1.00 91.00 288 ASP A CA 1
ATOM 2155 C C . ASP A 1 288 ? 20.866 1.742 7.145 1.00 91.00 288 ASP A C 1
ATOM 2157 O O . ASP A 1 288 ? 20.388 1.278 8.180 1.00 91.00 288 ASP A O 1
ATOM 2161 N N . GLY A 1 289 ? 20.409 2.877 6.607 1.00 92.50 289 GLY A N 1
ATOM 2162 C CA . GLY A 1 289 ? 19.366 3.709 7.207 1.00 92.50 289 GLY A CA 1
ATOM 2163 C C . GLY A 1 289 ? 18.020 2.996 7.332 1.00 92.50 289 GLY A C 1
ATOM 2164 O O . GLY A 1 289 ? 17.347 3.134 8.354 1.00 92.50 289 GLY A O 1
ATOM 2165 N N . VAL A 1 290 ? 17.645 2.184 6.339 1.00 92.62 290 VAL A N 1
ATOM 2166 C CA . VAL A 1 290 ? 16.386 1.422 6.369 1.00 92.62 290 VAL A CA 1
ATOM 2167 C C . VAL A 1 290 ? 16.393 0.286 7.391 1.00 92.62 290 VAL A C 1
ATOM 2169 O O . VAL A 1 290 ? 15.322 -0.149 7.801 1.00 92.62 290 VAL A O 1
ATOM 2172 N N . GLN A 1 291 ? 17.555 -0.175 7.870 1.00 90.44 291 GLN A N 1
ATOM 2173 C CA . GLN A 1 291 ? 17.614 -1.287 8.834 1.00 90.44 291 GLN A CA 1
ATOM 2174 C C . GLN A 1 291 ? 16.917 -0.976 10.163 1.00 90.44 291 GLN A C 1
ATOM 2176 O O . GLN A 1 291 ? 16.505 -1.896 10.869 1.00 90.44 291 GLN A O 1
ATOM 2181 N N . HIS A 1 292 ? 16.778 0.307 10.513 1.00 84.88 292 HIS A N 1
ATOM 2182 C CA . HIS A 1 292 ? 16.104 0.740 11.737 1.00 84.88 292 HIS A CA 1
ATOM 2183 C C . HIS A 1 292 ? 14.610 0.368 11.753 1.00 84.88 292 HIS A C 1
ATOM 2185 O O . HIS A 1 292 ? 14.058 0.040 12.799 1.00 84.88 292 HIS A O 1
ATOM 2191 N N . CYS A 1 293 ? 13.960 0.417 10.591 1.00 82.88 293 CYS A N 1
ATOM 2192 C CA . CYS A 1 293 ? 12.507 0.300 10.434 1.00 82.88 293 CYS A CA 1
ATOM 2193 C C . CYS A 1 293 ? 12.095 -0.975 9.674 1.00 82.88 293 CYS A C 1
ATOM 2195 O O . CYS A 1 293 ? 10.972 -1.449 9.817 1.00 82.88 293 CYS A O 1
ATOM 2197 N N . ALA A 1 294 ? 12.988 -1.532 8.852 1.00 84.88 294 ALA A N 1
ATOM 2198 C CA . ALA A 1 294 ? 12.718 -2.666 7.988 1.00 84.88 294 ALA A CA 1
ATOM 2199 C C . ALA A 1 294 ? 13.965 -3.560 7.910 1.00 84.88 294 ALA A C 1
ATOM 2201 O O . ALA A 1 294 ? 15.053 -3.068 7.621 1.00 84.88 294 ALA A O 1
ATOM 2202 N N . PRO A 1 295 ? 13.846 -4.885 8.113 1.00 85.00 295 PRO A N 1
ATOM 2203 C CA . PRO A 1 295 ? 14.985 -5.801 8.075 1.00 85.00 295 PRO A CA 1
ATOM 2204 C C . PRO A 1 295 ? 15.380 -6.116 6.622 1.00 85.00 295 PRO A C 1
ATOM 2206 O O . PRO A 1 295 ? 15.244 -7.252 6.157 1.00 85.00 295 PRO A O 1
ATOM 2209 N N . VAL A 1 296 ? 15.806 -5.098 5.875 1.00 84.75 296 VAL A N 1
ATOM 2210 C CA . VAL A 1 296 ? 16.168 -5.213 4.462 1.00 84.75 296 VAL A CA 1
ATOM 2211 C C . VAL A 1 296 ? 17.436 -6.045 4.339 1.00 84.75 296 VAL A C 1
ATOM 2213 O O . VAL A 1 296 ? 18.469 -5.742 4.925 1.00 84.75 296 VAL A O 1
ATOM 2216 N N . GLN A 1 297 ? 17.386 -7.104 3.541 1.00 75.62 297 GLN A N 1
ATOM 2217 C CA . GLN A 1 297 ? 18.538 -7.972 3.315 1.00 75.62 297 GLN A CA 1
ATOM 2218 C C . GLN A 1 297 ? 18.688 -8.217 1.820 1.00 75.62 297 GLN A C 1
ATOM 2220 O O . GLN A 1 297 ? 17.741 -8.646 1.167 1.00 75.62 297 GLN A O 1
ATOM 2225 N N . GLY A 1 298 ? 19.886 -7.965 1.289 1.00 60.06 298 GLY A N 1
ATOM 2226 C CA . GLY A 1 298 ? 20.143 -8.042 -0.150 1.00 60.06 298 GLY A CA 1
ATOM 2227 C C . GLY A 1 298 ? 20.228 -9.458 -0.732 1.00 60.06 298 GLY A C 1
ATOM 2228 O O . GLY A 1 298 ? 20.185 -9.592 -1.936 1.00 60.06 298 GLY A O 1
ATOM 2229 N N . TYR A 1 299 ? 20.353 -10.529 0.063 1.00 58.28 299 TYR A N 1
ATOM 2230 C CA . TYR A 1 299 ? 20.564 -11.895 -0.464 1.00 58.28 299 TYR A CA 1
ATOM 2231 C C . TYR A 1 299 ? 19.793 -12.964 0.320 1.00 58.28 299 TYR A C 1
ATOM 2233 O O . TYR A 1 299 ? 20.382 -13.930 0.809 1.00 58.28 299 TYR A O 1
ATOM 2241 N N . THR A 1 300 ? 18.477 -12.815 0.482 1.00 58.34 300 THR A N 1
ATOM 2242 C CA . THR A 1 300 ? 17.671 -13.874 1.121 1.00 58.34 300 THR A CA 1
ATOM 2243 C C . THR A 1 300 ? 16.796 -14.608 0.123 1.00 58.34 300 THR A C 1
ATOM 2245 O O . THR A 1 300 ? 16.356 -14.052 -0.876 1.00 58.34 300 THR A O 1
ATOM 2248 N N . SER A 1 301 ? 16.506 -15.873 0.421 1.00 60.66 301 SER A N 1
ATOM 2249 C CA . SER A 1 301 ? 15.550 -16.686 -0.332 1.00 60.66 301 SER A CA 1
ATOM 2250 C C . SER A 1 301 ? 14.087 -16.360 -0.016 1.00 60.66 301 SER A C 1
ATOM 2252 O O . SER A 1 301 ? 13.204 -16.998 -0.590 1.00 60.66 301 SER A O 1
ATOM 2254 N N . GLU A 1 302 ? 13.821 -15.448 0.924 1.00 71.00 302 GLU A N 1
ATOM 2255 C CA . GLU A 1 302 ? 12.509 -15.292 1.565 1.00 71.00 302 GLU A CA 1
ATOM 2256 C C . GLU A 1 302 ? 11.774 -14.012 1.158 1.00 71.00 302 GLU A C 1
ATOM 2258 O O . GLU A 1 302 ? 10.546 -14.017 1.114 1.00 71.00 302 GLU A O 1
ATOM 2263 N N . THR A 1 303 ? 12.505 -12.955 0.797 1.00 83.56 303 THR A N 1
ATOM 2264 C CA . THR A 1 303 ? 11.933 -11.645 0.461 1.00 83.56 303 THR A CA 1
ATOM 2265 C C . THR A 1 303 ? 12.673 -11.017 -0.711 1.00 83.56 303 THR A C 1
ATOM 2267 O O . THR A 1 303 ? 13.903 -11.049 -0.749 1.00 83.56 303 THR A O 1
ATOM 2270 N N . VAL A 1 304 ? 11.922 -10.392 -1.619 1.00 91.25 304 VAL A N 1
ATOM 2271 C CA . VAL A 1 304 ? 12.455 -9.444 -2.607 1.00 91.25 304 VAL A CA 1
ATOM 2272 C C . VAL A 1 304 ? 12.052 -8.038 -2.183 1.00 91.25 304 VAL A C 1
ATOM 2274 O O . VAL A 1 304 ? 10.889 -7.808 -1.859 1.00 91.25 304 VAL A O 1
ATOM 2277 N N . TRP A 1 305 ? 12.997 -7.105 -2.172 1.00 93.12 305 TRP A N 1
ATOM 2278 C CA . TRP A 1 305 ? 12.764 -5.728 -1.749 1.00 93.12 305 TRP A CA 1
ATOM 2279 C C . TRP A 1 305 ? 12.728 -4.773 -2.938 1.00 93.12 305 TRP A C 1
ATOM 2281 O O . TRP A 1 305 ? 13.622 -4.786 -3.779 1.00 93.12 305 TRP A O 1
ATOM 2291 N N . VAL A 1 306 ? 11.719 -3.909 -2.962 1.00 95.44 306 VAL A N 1
ATOM 2292 C CA . VAL A 1 306 ? 11.668 -2.701 -3.788 1.00 95.44 306 VAL A CA 1
ATOM 2293 C C . VAL A 1 306 ? 11.682 -1.519 -2.836 1.00 95.44 306 VAL A C 1
ATOM 2295 O O . VAL A 1 306 ? 10.801 -1.408 -1.988 1.00 95.44 306 VAL A O 1
ATOM 2298 N N . ILE A 1 307 ? 12.675 -0.645 -2.939 1.00 95.69 307 ILE A N 1
ATOM 2299 C CA . ILE A 1 307 ? 12.820 0.493 -2.032 1.00 95.69 307 ILE A CA 1
ATOM 2300 C C . ILE A 1 307 ? 12.780 1.780 -2.839 1.00 95.69 307 ILE A C 1
ATOM 2302 O O . ILE A 1 307 ? 13.575 1.974 -3.752 1.00 95.69 307 ILE A O 1
ATOM 2306 N N . TYR A 1 308 ? 11.875 2.669 -2.455 1.00 96.25 308 TYR A N 1
ATOM 2307 C CA . TYR A 1 308 ? 11.759 4.020 -2.970 1.00 96.25 308 TYR A CA 1
ATOM 2308 C C . TYR A 1 308 ? 12.217 5.023 -1.909 1.00 96.25 308 TYR A C 1
ATOM 2310 O O . TYR A 1 308 ? 11.391 5.495 -1.121 1.00 96.25 308 TYR A O 1
ATOM 2318 N N . PRO A 1 309 ? 13.520 5.333 -1.814 1.00 95.12 309 PRO A N 1
ATOM 2319 C CA . PRO A 1 309 ? 13.975 6.431 -0.980 1.00 95.12 309 PRO A CA 1
ATOM 2320 C C . PRO A 1 309 ? 13.638 7.792 -1.594 1.00 95.12 309 PRO A C 1
ATOM 2322 O O . PRO A 1 309 ? 14.020 8.095 -2.722 1.00 95.12 309 PRO A O 1
ATOM 2325 N N . ASP A 1 310 ? 13.020 8.662 -0.796 1.00 94.12 310 ASP A N 1
ATOM 2326 C CA . ASP A 1 310 ? 12.854 10.096 -1.051 1.00 94.12 310 ASP A CA 1
ATOM 2327 C C . ASP A 1 310 ? 14.181 10.843 -0.835 1.00 94.12 310 ASP A C 1
ATOM 2329 O O . ASP A 1 310 ? 14.335 11.734 0.006 1.00 94.12 310 ASP A O 1
ATOM 2333 N N . VAL A 1 311 ? 15.193 10.384 -1.563 1.00 90.69 311 VAL A N 1
ATOM 2334 C CA . VAL A 1 311 ? 16.563 10.870 -1.533 1.00 90.69 311 VAL A CA 1
ATOM 2335 C C . VAL A 1 311 ? 16.939 11.257 -2.949 1.00 90.69 311 VAL A C 1
ATOM 2337 O O . VAL A 1 311 ? 16.975 10.423 -3.856 1.00 90.69 311 VAL A O 1
ATOM 2340 N N . LYS A 1 312 ? 17.221 12.544 -3.127 1.00 85.44 312 LYS A N 1
ATOM 2341 C CA . LYS A 1 312 ? 17.759 13.092 -4.362 1.00 85.44 312 LYS A CA 1
ATOM 2342 C C . LYS A 1 312 ? 19.271 12.942 -4.310 1.00 85.44 312 LYS A C 1
ATOM 2344 O O . LYS A 1 312 ? 19.921 13.572 -3.477 1.00 85.44 312 LYS A O 1
ATOM 2349 N N . THR A 1 313 ? 19.837 12.099 -5.166 1.00 77.31 313 THR A N 1
ATOM 2350 C CA . THR A 1 313 ? 21.292 11.926 -5.201 1.00 77.31 313 THR A CA 1
ATOM 2351 C C . THR A 1 313 ? 21.966 13.208 -5.666 1.00 77.31 313 THR A C 1
ATOM 2353 O O . THR A 1 313 ? 21.500 13.852 -6.609 1.00 77.31 313 THR A O 1
ATOM 2356 N N . GLU A 1 314 ? 23.088 13.564 -5.045 1.00 72.50 314 GLU A N 1
ATOM 2357 C CA . GLU A 1 314 ? 23.941 14.605 -5.599 1.00 72.50 314 GLU A CA 1
ATOM 2358 C C . GLU A 1 314 ? 24.513 14.151 -6.945 1.00 72.50 314 GLU A C 1
ATOM 2360 O O . GLU A 1 314 ? 24.829 12.977 -7.162 1.00 72.50 314 GLU A O 1
ATOM 2365 N N . CYS A 1 315 ? 24.673 15.108 -7.847 1.00 67.81 315 CYS A N 1
ATOM 2366 C CA . CYS A 1 315 ? 25.261 14.864 -9.151 1.00 67.81 315 CYS A CA 1
ATOM 2367 C C . CYS A 1 315 ? 26.776 14.940 -9.077 1.00 67.81 315 CYS A C 1
ATOM 2369 O O . CYS A 1 315 ? 27.327 15.795 -8.377 1.00 67.81 315 CYS A O 1
ATOM 2371 N N . SER A 1 316 ? 27.451 14.065 -9.827 1.00 62.03 316 SER A N 1
ATOM 2372 C CA . SER A 1 316 ? 28.908 14.094 -9.907 1.00 62.03 316 SER A CA 1
ATOM 2373 C C . SER A 1 316 ? 29.367 15.485 -10.372 1.00 62.03 316 SER A C 1
ATOM 2375 O O . SER A 1 316 ? 28.761 16.052 -11.287 1.00 62.03 316 SER A O 1
ATOM 2377 N N . PRO A 1 317 ? 30.473 16.037 -9.835 1.00 59.06 317 PRO A N 1
ATOM 2378 C CA . PRO A 1 317 ? 31.063 17.294 -10.310 1.00 59.06 317 PRO A CA 1
ATOM 2379 C C . PRO A 1 317 ? 31.407 17.303 -11.811 1.00 59.06 317 PRO A C 1
ATOM 2381 O O . PRO A 1 317 ? 31.701 18.357 -12.370 1.00 59.06 317 PRO A O 1
ATOM 2384 N N . THR A 1 318 ? 31.412 16.131 -12.454 1.00 57.78 318 THR A N 1
ATOM 2385 C CA . THR A 1 318 ? 31.634 15.952 -13.896 1.00 57.78 318 THR A CA 1
ATOM 2386 C C . THR A 1 318 ? 30.362 16.049 -14.745 1.00 57.78 318 THR A C 1
ATOM 2388 O O . THR A 1 318 ? 30.464 15.978 -15.965 1.00 57.78 318 THR A O 1
ATOM 2391 N N . GLY A 1 319 ? 29.181 16.206 -14.134 1.00 52.16 319 GLY A N 1
ATOM 2392 C CA . GLY A 1 319 ? 27.884 16.224 -14.824 1.00 52.16 319 GLY A CA 1
ATOM 2393 C C . GLY A 1 319 ? 27.386 14.847 -15.278 1.00 52.16 319 GLY A C 1
ATOM 2394 O O . GLY A 1 319 ? 26.277 14.734 -15.783 1.00 52.16 319 GLY A O 1
ATOM 2395 N N . SER A 1 320 ? 28.175 13.790 -15.082 1.00 51.72 320 SER A N 1
ATOM 2396 C CA . SER A 1 320 ? 27.784 12.414 -15.400 1.00 51.72 320 SER A CA 1
ATOM 2397 C C . SER A 1 320 ? 26.890 11.841 -14.295 1.00 51.72 320 SER A C 1
ATOM 2399 O O . SER A 1 320 ? 27.152 12.088 -13.114 1.00 51.72 320 SER A O 1
ATOM 2401 N N . ALA A 1 321 ? 25.910 11.000 -14.651 1.00 51.62 321 ALA A N 1
ATOM 2402 C CA . ALA A 1 321 ? 25.410 9.983 -13.724 1.00 51.62 321 ALA A CA 1
ATOM 2403 C C . ALA A 1 321 ? 26.636 9.180 -13.261 1.00 51.62 321 ALA A C 1
ATOM 2405 O O . ALA A 1 321 ? 27.286 8.531 -14.084 1.00 51.62 321 ALA A O 1
ATOM 2406 N N . GLY A 1 322 ? 27.045 9.345 -12.002 1.00 49.00 322 GLY A N 1
ATOM 2407 C CA . GLY A 1 322 ? 28.241 8.691 -11.479 1.00 49.00 322 GLY A CA 1
ATOM 2408 C C . GLY A 1 322 ? 28.150 7.182 -11.703 1.00 49.00 322 GLY A C 1
ATOM 2409 O O . GLY A 1 322 ? 27.075 6.589 -11.646 1.00 49.00 322 GLY A O 1
ATOM 2410 N N . ASP A 1 323 ? 29.277 6.527 -11.969 1.00 51.12 323 ASP A N 1
ATOM 2411 C CA . ASP A 1 323 ? 29.321 5.062 -12.066 1.00 51.12 323 ASP A CA 1
ATOM 2412 C C . ASP A 1 323 ? 29.344 4.385 -10.678 1.00 51.12 323 ASP A C 1
ATOM 2414 O O . ASP A 1 323 ? 29.695 3.209 -10.563 1.00 51.12 323 ASP A O 1
ATOM 2418 N N . GLY A 1 324 ? 29.010 5.144 -9.626 1.00 51.09 324 GLY A N 1
ATOM 2419 C CA . GLY A 1 324 ? 29.070 4.756 -8.220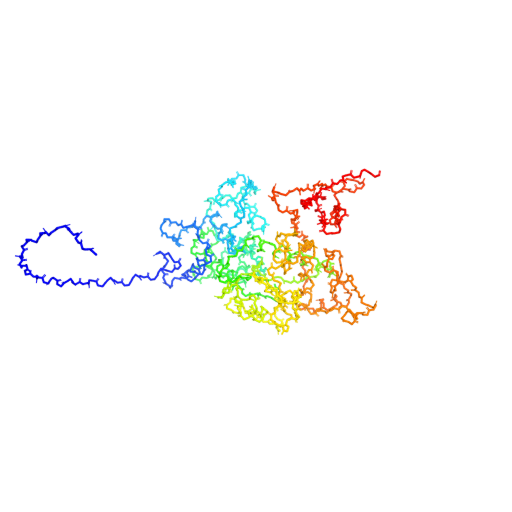 1.00 51.09 324 GLY A CA 1
ATOM 2420 C C . GLY A 1 324 ? 30.481 4.689 -7.630 1.00 51.09 324 GLY A C 1
ATOM 2421 O O . GLY A 1 324 ? 30.633 4.479 -6.433 1.00 51.09 324 GLY A O 1
ATOM 2422 N N . ARG A 1 325 ? 31.560 4.882 -8.408 1.00 50.50 325 ARG A N 1
ATOM 2423 C CA . ARG A 1 325 ? 32.932 4.846 -7.854 1.00 50.50 325 ARG A CA 1
ATOM 2424 C C . ARG A 1 325 ? 33.369 6.162 -7.216 1.00 50.50 325 ARG A C 1
ATOM 2426 O O . ARG A 1 325 ? 34.382 6.187 -6.516 1.00 50.50 325 ARG A O 1
ATOM 2433 N N . ASP A 1 326 ? 32.630 7.243 -7.449 1.00 50.56 326 ASP A N 1
ATOM 2434 C CA . ASP A 1 326 ? 32.874 8.580 -6.907 1.00 50.56 326 ASP A CA 1
ATOM 2435 C C . ASP A 1 326 ? 31.891 8.988 -5.789 1.00 50.56 326 ASP A C 1
ATOM 2437 O O . ASP A 1 326 ? 32.055 10.070 -5.219 1.00 50.56 326 ASP A O 1
ATOM 2441 N N . GLY A 1 327 ? 30.942 8.116 -5.417 1.00 51.78 327 GLY A N 1
ATOM 2442 C CA . GLY A 1 327 ? 29.950 8.353 -4.359 1.00 51.78 327 GLY A CA 1
ATOM 2443 C C . GLY A 1 327 ? 28.697 9.125 -4.801 1.00 51.78 327 GLY A C 1
ATOM 2444 O O . GLY A 1 327 ? 27.944 9.584 -3.936 1.00 51.78 327 GLY A O 1
ATOM 2445 N N . TYR A 1 328 ? 28.494 9.311 -6.114 1.00 55.56 328 TYR A N 1
ATOM 2446 C CA . TYR A 1 328 ? 27.379 10.058 -6.714 1.00 55.56 328 TYR A CA 1
ATOM 2447 C C . TYR A 1 328 ? 26.490 9.150 -7.591 1.00 55.56 328 TYR A C 1
ATOM 2449 O O . TYR A 1 328 ? 26.995 8.258 -8.269 1.00 55.56 328 TYR A O 1
ATOM 2457 N N . GLY A 1 329 ? 25.174 9.414 -7.624 1.00 57.91 329 GLY A N 1
ATOM 2458 C CA . GLY A 1 329 ? 24.226 8.793 -8.571 1.00 57.91 329 GLY A CA 1
ATOM 2459 C C . GLY A 1 329 ? 23.970 7.284 -8.415 1.00 57.91 329 GLY A C 1
ATOM 2460 O O . GLY A 1 329 ? 23.755 6.601 -9.412 1.00 57.91 329 GLY A O 1
ATOM 2461 N N . GLU A 1 330 ? 24.015 6.735 -7.198 1.00 64.06 330 GLU A N 1
ATOM 2462 C CA . GLU A 1 330 ? 23.996 5.273 -6.976 1.00 64.06 330 GLU A CA 1
ATOM 2463 C C . GLU A 1 330 ? 22.597 4.643 -6.830 1.00 64.06 330 GLU A C 1
ATOM 2465 O O . GLU A 1 330 ? 22.492 3.428 -6.675 1.00 64.06 330 GLU A O 1
ATOM 2470 N N . LEU A 1 331 ? 21.522 5.435 -6.853 1.00 74.88 331 LEU A N 1
ATOM 2471 C CA . LEU A 1 331 ? 20.142 4.928 -6.807 1.00 74.88 331 LEU A CA 1
ATOM 2472 C C . LEU A 1 331 ? 19.594 4.712 -8.227 1.00 74.88 331 LEU A C 1
ATOM 2474 O O . LEU A 1 331 ? 20.078 5.321 -9.177 1.00 74.88 331 LEU A O 1
ATOM 2478 N N . GLY A 1 332 ? 18.590 3.844 -8.374 1.00 72.19 332 GLY A N 1
ATOM 2479 C CA . GLY A 1 332 ? 18.039 3.445 -9.676 1.00 72.19 332 GLY A CA 1
ATOM 2480 C C . GLY A 1 332 ? 18.659 2.158 -10.226 1.00 72.19 332 GLY A C 1
ATOM 2481 O O . GLY A 1 332 ? 18.961 2.084 -11.413 1.00 72.19 332 GLY A O 1
ATOM 2482 N N . ARG A 1 333 ? 18.925 1.169 -9.361 1.00 79.38 333 ARG A N 1
ATOM 2483 C CA . ARG A 1 333 ? 19.498 -0.133 -9.743 1.00 79.38 333 ARG A CA 1
ATOM 2484 C C . ARG A 1 333 ? 18.868 -1.280 -8.961 1.00 79.38 333 ARG A C 1
ATOM 2486 O O . ARG A 1 333 ? 18.518 -1.149 -7.787 1.00 79.38 333 ARG A O 1
ATOM 2493 N N . GLY A 1 334 ? 18.774 -2.426 -9.612 1.00 75.75 334 GLY A N 1
ATOM 2494 C CA . GLY A 1 334 ? 18.363 -3.713 -9.085 1.00 75.75 334 GLY A CA 1
ATOM 2495 C C . GLY A 1 334 ? 19.518 -4.704 -9.106 1.00 75.75 334 GLY A C 1
ATOM 2496 O O . GLY A 1 334 ? 20.294 -4.795 -10.054 1.00 75.75 334 GLY A O 1
ATOM 2497 N N . GLY A 1 335 ? 19.632 -5.469 -8.033 1.00 82.31 335 GLY A N 1
ATOM 2498 C CA . GLY A 1 335 ? 20.444 -6.674 -7.953 1.00 82.31 335 GLY A CA 1
ATOM 2499 C C . GLY A 1 335 ? 19.599 -7.811 -7.389 1.00 82.31 335 GLY A C 1
ATOM 2500 O O . GLY A 1 335 ? 18.459 -7.576 -6.988 1.00 82.31 335 GLY A O 1
ATOM 2501 N N . PRO A 1 336 ? 20.125 -9.045 -7.324 1.00 84.50 336 PRO A N 1
ATOM 2502 C CA . PRO A 1 336 ? 19.382 -10.178 -6.780 1.00 84.50 336 PRO A CA 1
ATOM 2503 C C . PRO A 1 336 ? 18.755 -9.826 -5.426 1.00 84.50 336 PRO A C 1
ATOM 2505 O O . PRO A 1 336 ? 19.462 -9.366 -4.542 1.00 84.50 336 PRO A O 1
ATOM 2508 N N . GLY A 1 337 ? 17.442 -10.006 -5.267 1.00 89.00 337 GLY A N 1
ATOM 2509 C CA . GLY A 1 337 ? 16.727 -9.776 -4.007 1.00 89.00 337 GLY A CA 1
ATOM 2510 C C . GLY A 1 337 ? 16.435 -8.320 -3.615 1.00 89.00 337 GLY A C 1
ATOM 2511 O O . GLY A 1 337 ? 15.662 -8.118 -2.678 1.00 89.00 337 GLY A O 1
ATOM 2512 N N . LEU A 1 338 ? 16.988 -7.309 -4.295 1.00 90.88 338 LEU A N 1
ATOM 2513 C CA . LEU A 1 338 ? 16.816 -5.902 -3.914 1.00 90.88 338 LEU A CA 1
ATOM 2514 C C . LEU A 1 338 ? 16.920 -4.951 -5.111 1.00 90.88 338 LEU A C 1
ATOM 2516 O O . LEU A 1 338 ? 17.906 -4.965 -5.841 1.00 90.88 338 LEU A O 1
ATOM 2520 N N . THR A 1 339 ? 15.963 -4.036 -5.226 1.00 91.25 339 THR A N 1
ATOM 2521 C CA . THR A 1 339 ? 16.071 -2.838 -6.062 1.00 91.25 339 THR A CA 1
ATOM 2522 C C . THR A 1 339 ? 15.840 -1.568 -5.249 1.00 91.25 339 THR A C 1
ATOM 2524 O O . THR A 1 339 ? 15.007 -1.549 -4.338 1.00 91.25 339 THR A O 1
ATOM 2527 N N . MET A 1 340 ? 16.592 -0.513 -5.573 1.00 91.81 340 MET A N 1
ATOM 2528 C CA . MET A 1 340 ? 16.383 0.837 -5.053 1.00 91.81 340 MET A CA 1
ATOM 2529 C C . MET A 1 340 ? 16.149 1.820 -6.202 1.00 91.81 340 MET A C 1
ATOM 2531 O O . MET A 1 340 ? 16.973 1.903 -7.112 1.00 91.81 340 MET A O 1
ATOM 2535 N N . LEU A 1 341 ? 15.064 2.589 -6.124 1.00 90.81 341 LEU A N 1
ATOM 2536 C CA . LEU A 1 341 ? 14.600 3.551 -7.130 1.00 90.81 341 LEU A CA 1
ATOM 2537 C C . LEU A 1 341 ? 14.461 4.925 -6.462 1.00 90.81 341 LEU A C 1
ATOM 2539 O O . LEU A 1 341 ? 13.675 5.077 -5.532 1.00 90.81 341 LEU A O 1
ATOM 2543 N N . GLY A 1 342 ? 15.286 5.897 -6.855 1.00 88.81 342 GLY A N 1
ATOM 2544 C CA . GLY A 1 342 ? 15.488 7.137 -6.093 1.00 88.81 342 GLY A CA 1
ATOM 2545 C C . GLY A 1 342 ? 14.304 8.111 -6.124 1.00 88.81 342 GLY A C 1
ATOM 2546 O O . GLY A 1 342 ? 13.252 7.834 -6.701 1.00 88.81 342 GLY A O 1
ATOM 2547 N N . ALA A 1 343 ? 14.505 9.313 -5.566 1.00 87.69 343 ALA A N 1
ATOM 2548 C CA . ALA A 1 343 ? 13.501 10.385 -5.615 1.00 87.69 343 ALA A CA 1
ATOM 2549 C C . ALA A 1 343 ? 13.072 10.743 -7.047 1.00 87.69 343 ALA A C 1
ATOM 2551 O O . ALA A 1 343 ? 11.974 11.239 -7.266 1.00 87.69 343 ALA A O 1
ATOM 2552 N N . ASP A 1 344 ? 13.920 10.452 -8.024 1.00 82.56 344 ASP A N 1
ATOM 2553 C CA . ASP A 1 344 ? 13.662 10.697 -9.435 1.00 82.56 344 ASP A CA 1
ATOM 2554 C C . ASP A 1 344 ? 12.562 9.799 -9.991 1.00 82.56 344 ASP A C 1
ATOM 2556 O O . ASP A 1 344 ? 11.667 10.268 -10.692 1.00 82.56 344 ASP A O 1
ATOM 2560 N N . ASP A 1 345 ? 12.587 8.522 -9.612 1.00 86.75 345 ASP A N 1
ATOM 2561 C CA . ASP A 1 345 ? 11.533 7.578 -9.950 1.00 86.75 345 ASP A CA 1
ATOM 2562 C C . ASP A 1 345 ? 10.231 7.928 -9.221 1.00 86.75 345 ASP A C 1
ATOM 2564 O O . ASP A 1 345 ? 9.156 7.823 -9.806 1.00 86.75 345 ASP A O 1
ATOM 2568 N N . LEU A 1 346 ? 10.308 8.410 -7.975 1.00 88.38 346 LEU A N 1
ATOM 2569 C CA . LEU A 1 346 ? 9.142 8.913 -7.237 1.00 88.38 346 LEU A CA 1
ATOM 2570 C C . LEU A 1 346 ? 8.490 10.112 -7.936 1.00 88.38 346 LEU A C 1
ATOM 2572 O O . LEU A 1 346 ? 7.285 10.096 -8.192 1.00 88.38 346 LEU A O 1
ATOM 2576 N N . GLU A 1 347 ? 9.291 11.127 -8.269 1.00 84.12 347 GLU A N 1
ATOM 2577 C CA . GLU A 1 347 ? 8.859 12.318 -9.004 1.00 84.12 347 GLU A CA 1
ATOM 2578 C C . GLU A 1 347 ? 8.250 11.920 -10.354 1.00 84.12 347 GLU A C 1
ATOM 2580 O O . GLU A 1 347 ? 7.154 12.361 -10.688 1.00 84.12 347 GLU A O 1
ATOM 2585 N N . GLY A 1 348 ? 8.902 11.025 -11.101 1.00 79.00 348 GLY A N 1
ATOM 2586 C CA . GLY A 1 348 ? 8.421 10.547 -12.395 1.00 79.00 348 GLY A CA 1
ATOM 2587 C C . GLY A 1 348 ? 7.123 9.736 -12.338 1.00 79.00 348 GLY A C 1
ATOM 2588 O O . GLY A 1 348 ? 6.289 9.849 -13.238 1.00 79.00 348 GLY A O 1
ATOM 2589 N N . LEU A 1 349 ? 6.921 8.942 -11.280 1.00 82.69 349 LEU A N 1
ATOM 2590 C CA . LEU A 1 349 ? 5.686 8.185 -11.054 1.00 82.69 349 LEU A CA 1
ATOM 2591 C C . LEU A 1 349 ? 4.523 9.068 -10.581 1.00 82.69 349 LEU A C 1
ATOM 2593 O O . LEU A 1 349 ? 3.365 8.748 -10.861 1.00 82.69 349 LEU A O 1
ATOM 2597 N N . ALA A 1 350 ? 4.807 10.140 -9.840 1.00 81.19 350 ALA A N 1
ATOM 2598 C CA . ALA A 1 350 ? 3.793 11.053 -9.319 1.00 81.19 350 ALA A CA 1
ATOM 2599 C C . ALA A 1 350 ? 3.430 12.171 -10.313 1.00 81.19 350 ALA A C 1
ATOM 2601 O O . ALA A 1 350 ? 2.255 12.512 -10.439 1.00 81.19 350 ALA A O 1
ATOM 2602 N N . GLU A 1 351 ? 4.414 12.712 -11.038 1.00 71.00 351 GLU A N 1
ATOM 2603 C CA . GLU A 1 351 ? 4.298 13.875 -11.930 1.00 71.00 351 GLU A CA 1
ATOM 2604 C C . GLU A 1 351 ? 5.205 13.735 -13.184 1.00 71.00 351 GLU A C 1
ATOM 2606 O O . GLU A 1 351 ? 6.282 14.334 -13.273 1.00 71.00 351 GLU A O 1
ATOM 2611 N N . PRO A 1 352 ? 4.791 12.981 -14.218 1.00 59.22 352 PRO A N 1
ATOM 2612 C CA . PRO A 1 352 ? 5.596 12.747 -15.411 1.00 59.22 352 PRO A CA 1
ATOM 2613 C C . PRO A 1 352 ? 5.800 14.048 -16.200 1.00 59.22 352 PRO A C 1
ATOM 2615 O O . PRO A 1 352 ? 4.840 14.743 -16.539 1.00 59.22 352 PRO A O 1
ATOM 2618 N N . GLY A 1 353 ? 7.056 14.360 -16.536 1.00 52.72 353 GLY A N 1
ATOM 2619 C CA . GLY A 1 353 ? 7.407 15.443 -17.466 1.00 52.72 353 GLY A CA 1
ATOM 2620 C C . GLY A 1 353 ? 7.950 16.739 -16.853 1.00 52.72 353 GLY A C 1
ATOM 2621 O O . GLY A 1 353 ? 8.128 17.707 -17.590 1.00 52.72 353 GLY A O 1
ATOM 2622 N N . ASN A 1 354 ? 8.247 16.789 -15.550 1.00 52.28 354 ASN A N 1
ATOM 2623 C CA . ASN A 1 354 ? 8.875 17.964 -14.922 1.00 52.28 354 ASN A CA 1
ATOM 2624 C C . ASN A 1 354 ? 10.109 17.603 -14.079 1.00 52.28 354 ASN A C 1
ATOM 2626 O O . ASN A 1 354 ? 10.315 18.134 -12.990 1.00 52.28 354 ASN A O 1
ATOM 2630 N N . TYR A 1 355 ? 10.919 16.674 -14.586 1.00 59.38 355 TYR A N 1
ATOM 2631 C CA . TYR A 1 355 ? 12.052 16.112 -13.867 1.00 59.38 355 TYR A CA 1
ATOM 2632 C C . TYR A 1 355 ? 13.391 16.683 -14.360 1.00 59.38 355 TYR A C 1
ATOM 2634 O O . TYR A 1 355 ? 13.699 16.593 -15.548 1.00 59.38 355 TYR A O 1
ATOM 2642 N N . LEU A 1 356 ? 14.200 17.237 -13.452 1.00 57.62 356 LEU A N 1
ATOM 2643 C CA . LEU A 1 356 ? 15.552 17.732 -13.739 1.00 57.62 356 LEU A CA 1
ATOM 2644 C C . LEU A 1 356 ? 16.589 16.732 -13.211 1.00 57.62 356 LEU A C 1
ATOM 2646 O O . LEU A 1 356 ? 16.841 16.691 -12.003 1.00 57.62 356 LEU A O 1
ATOM 2650 N N . TYR A 1 357 ? 17.213 15.965 -14.113 1.00 61.88 357 TYR A N 1
ATOM 2651 C CA . TYR A 1 357 ? 18.382 15.152 -13.764 1.00 61.88 357 TYR A CA 1
ATOM 2652 C C . TYR A 1 357 ? 19.608 16.053 -13.775 1.00 61.88 357 TYR A C 1
ATOM 2654 O O . TYR A 1 357 ? 19.995 16.563 -14.823 1.00 61.88 357 TYR A O 1
ATOM 2662 N N . CYS A 1 358 ? 20.239 16.273 -12.625 1.00 62.53 358 CYS A N 1
ATOM 2663 C CA . CYS A 1 358 ? 21.528 16.966 -12.567 1.00 62.53 358 CYS A CA 1
ATOM 2664 C C . CYS A 1 358 ? 21.609 18.343 -13.239 1.00 62.53 358 CYS A C 1
ATOM 2666 O O . CYS A 1 358 ? 22.683 18.775 -13.651 1.00 62.53 358 CYS A O 1
ATOM 2668 N N . GLY A 1 359 ? 20.489 19.066 -13.301 1.00 54.69 359 GLY A N 1
ATOM 2669 C CA . GLY A 1 359 ? 20.428 20.384 -13.934 1.00 54.69 359 GLY A CA 1
ATOM 2670 C C . GLY A 1 359 ? 20.455 20.349 -15.464 1.00 54.69 359 GLY A C 1
ATOM 2671 O O . GLY A 1 359 ? 20.405 21.413 -16.080 1.00 54.69 359 GLY A O 1
ATOM 2672 N N . GLU A 1 360 ? 20.485 19.163 -16.076 1.00 52.59 360 GLU A N 1
ATOM 2673 C CA . GLU A 1 360 ? 20.087 19.001 -17.469 1.00 52.59 360 GLU A CA 1
ATOM 2674 C C . GLU A 1 360 ? 18.554 19.068 -17.535 1.00 52.59 360 GLU A C 1
ATOM 2676 O O . GLU A 1 360 ? 17.868 18.680 -16.585 1.00 52.59 360 GLU A O 1
ATOM 2681 N N . GLY A 1 361 ? 18.039 19.698 -18.598 1.00 52.94 361 GLY A N 1
ATOM 2682 C CA . GLY A 1 361 ? 16.638 20.108 -18.751 1.00 52.94 361 GLY A CA 1
ATOM 2683 C C . GLY A 1 361 ? 15.614 18.978 -18.574 1.00 52.94 361 GLY A C 1
ATOM 2684 O O . GLY A 1 361 ? 15.996 17.832 -18.352 1.00 52.94 361 GLY A O 1
ATOM 2685 N N . PRO A 1 362 ? 14.304 19.283 -18.656 1.00 51.50 362 PRO A N 1
ATOM 2686 C CA . PRO A 1 362 ? 13.252 18.319 -18.343 1.00 51.50 362 PRO A CA 1
ATOM 2687 C C . PRO A 1 362 ? 13.481 17.016 -19.110 1.00 51.50 362 PRO A C 1
ATOM 2689 O O . PRO A 1 362 ? 13.379 16.999 -20.335 1.00 51.50 362 PRO A O 1
ATOM 2692 N N . TYR A 1 363 ? 13.828 15.941 -18.394 1.00 50.88 363 TYR A N 1
ATOM 2693 C CA . TYR A 1 363 ? 14.040 14.640 -19.014 1.00 50.88 363 TYR A CA 1
ATOM 2694 C C . TYR A 1 363 ? 12.668 14.146 -19.475 1.00 50.88 363 TYR A C 1
ATOM 2696 O O . TYR A 1 363 ? 11.779 13.942 -18.637 1.00 50.88 363 TYR A O 1
ATOM 2704 N N . PRO A 1 364 ? 12.433 13.992 -20.785 1.00 51.03 364 PRO A N 1
ATOM 2705 C CA . PRO A 1 364 ? 11.118 13.633 -21.266 1.00 51.03 364 PRO A CA 1
ATOM 2706 C C . PRO A 1 364 ? 10.969 12.122 -21.057 1.00 51.03 364 PRO A C 1
ATOM 2708 O O . PRO A 1 364 ? 11.492 11.329 -21.837 1.00 51.03 364 PRO A O 1
ATOM 2711 N N . GLY A 1 365 ? 10.314 11.717 -19.966 1.00 56.59 365 GLY A N 1
ATOM 2712 C CA . GLY A 1 365 ? 9.953 10.330 -19.650 1.00 56.59 365 GLY A CA 1
ATOM 2713 C C . GLY A 1 365 ? 8.435 10.177 -19.539 1.00 56.59 365 GLY A C 1
ATOM 2714 O O . GLY A 1 365 ? 7.828 10.904 -18.749 1.00 56.59 365 GLY A O 1
ATOM 2715 N N . SER A 1 366 ? 7.812 9.250 -20.285 1.00 67.94 366 SER A N 1
ATOM 2716 C CA . SER A 1 366 ? 6.409 8.877 -20.030 1.00 67.94 366 SER A CA 1
ATOM 2717 C C . SER A 1 366 ? 6.286 8.202 -18.671 1.00 67.94 366 SER A C 1
ATOM 2719 O O . SER A 1 366 ? 7.234 7.615 -18.150 1.00 67.94 366 SER A O 1
ATOM 2721 N N . LEU A 1 367 ? 5.072 8.216 -18.125 1.00 73.94 367 LEU A N 1
ATOM 2722 C CA . LEU A 1 367 ? 4.711 7.354 -17.005 1.00 73.94 367 LEU A CA 1
ATOM 2723 C C . LEU A 1 367 ? 5.062 5.880 -17.283 1.00 73.94 367 LEU A C 1
ATOM 2725 O O . LEU A 1 367 ? 5.583 5.203 -16.399 1.00 73.94 367 LEU A O 1
ATOM 2729 N N . GLY A 1 368 ? 4.859 5.422 -18.526 1.00 76.06 368 GLY A N 1
ATOM 2730 C CA . GLY A 1 368 ? 5.266 4.100 -19.001 1.00 76.06 368 GLY A CA 1
ATOM 2731 C C . GLY A 1 368 ? 6.742 3.805 -18.738 1.00 76.06 368 GLY A C 1
ATOM 2732 O O . GLY A 1 368 ? 7.045 2.790 -18.121 1.00 76.06 368 GLY A O 1
ATOM 2733 N N . ARG A 1 369 ? 7.656 4.730 -19.067 1.00 82.44 369 ARG A N 1
ATOM 2734 C CA . ARG A 1 369 ? 9.096 4.586 -18.777 1.00 82.44 369 ARG A CA 1
ATOM 2735 C C . ARG A 1 369 ? 9.383 4.398 -17.286 1.00 82.44 369 ARG A C 1
ATOM 2737 O O . ARG A 1 369 ? 10.229 3.579 -16.943 1.00 82.44 369 ARG A O 1
ATOM 2744 N N . TRP A 1 370 ? 8.719 5.135 -16.395 1.00 85.81 370 TRP A N 1
ATOM 2745 C CA . TRP A 1 370 ? 8.963 5.039 -14.945 1.00 85.81 370 TRP A CA 1
ATOM 2746 C C . TRP A 1 370 ? 8.428 3.732 -14.349 1.00 85.81 370 TRP A C 1
ATOM 2748 O O . TRP A 1 370 ? 9.110 3.081 -13.557 1.00 85.81 370 TRP A O 1
ATOM 2758 N N . ILE A 1 371 ? 7.244 3.291 -14.786 1.00 87.56 371 ILE A N 1
ATOM 2759 C CA . ILE A 1 371 ? 6.703 1.973 -14.417 1.00 87.56 371 ILE A CA 1
ATOM 2760 C C . ILE A 1 371 ? 7.571 0.855 -15.016 1.00 87.56 371 ILE A C 1
ATOM 2762 O O . ILE A 1 371 ? 7.834 -0.154 -14.362 1.00 87.56 371 ILE A O 1
ATOM 2766 N N . GLY A 1 372 ? 8.065 1.048 -16.237 1.00 89.00 372 GLY A N 1
ATOM 2767 C CA . GLY A 1 372 ? 8.991 0.146 -16.901 1.00 89.00 372 GLY A CA 1
ATOM 2768 C C . GLY A 1 372 ? 10.308 0.005 -16.145 1.00 89.00 372 GLY A C 1
ATOM 2769 O O . GLY A 1 372 ? 10.770 -1.118 -15.967 1.00 89.00 372 GLY A O 1
ATOM 2770 N N . SER A 1 373 ? 10.884 1.101 -15.641 1.00 90.00 373 SER A N 1
ATOM 2771 C CA . SER A 1 373 ? 12.087 1.051 -14.799 1.00 90.00 373 SER A CA 1
ATOM 2772 C C . SER A 1 373 ? 11.864 0.201 -13.550 1.00 90.00 373 SER A C 1
ATOM 2774 O O . SER A 1 373 ? 12.661 -0.693 -13.282 1.00 90.00 373 SER A O 1
ATOM 2776 N N . LEU A 1 374 ? 10.732 0.367 -12.855 1.00 94.75 374 LEU A N 1
ATOM 2777 C CA . LEU A 1 374 ? 10.358 -0.550 -11.773 1.00 94.75 374 LEU A CA 1
ATOM 2778 C C . LEU A 1 374 ? 10.288 -2.005 -12.261 1.00 94.75 374 LEU A C 1
ATOM 2780 O O . LEU A 1 374 ? 10.838 -2.894 -11.614 1.00 94.75 374 LEU A O 1
ATOM 2784 N N . ALA A 1 375 ? 9.625 -2.264 -13.390 1.00 95.94 375 ALA A N 1
ATOM 2785 C CA . ALA A 1 375 ? 9.474 -3.613 -13.932 1.00 95.94 375 ALA A CA 1
ATOM 2786 C C . ALA A 1 375 ? 10.817 -4.278 -14.282 1.00 95.94 375 ALA A C 1
ATOM 2788 O O . ALA A 1 375 ? 10.974 -5.477 -14.038 1.00 95.94 375 ALA A O 1
ATOM 2789 N N . HIS A 1 376 ? 11.764 -3.513 -14.829 1.00 96.12 376 HIS A N 1
ATOM 2790 C CA . HIS A 1 376 ? 13.109 -3.955 -15.193 1.00 96.12 376 HIS A CA 1
ATOM 2791 C C . HIS A 1 376 ? 13.950 -4.268 -13.955 1.00 96.12 376 HIS A C 1
ATOM 2793 O O . HIS A 1 376 ? 14.445 -5.386 -13.803 1.00 96.12 376 HIS A O 1
ATOM 2799 N N . GLU A 1 377 ? 14.054 -3.319 -13.022 1.00 95.06 377 GLU A N 1
ATOM 2800 C CA . GLU A 1 377 ? 14.897 -3.497 -11.839 1.00 95.06 377 GLU A CA 1
ATOM 2801 C C . GLU A 1 377 ? 14.327 -4.551 -10.876 1.00 95.06 377 GLU A C 1
ATOM 2803 O O . GLU A 1 377 ? 15.075 -5.315 -10.260 1.00 95.06 377 GLU A O 1
ATOM 2808 N N . LEU A 1 378 ? 12.995 -4.676 -10.796 1.00 95.56 378 LEU A N 1
ATOM 2809 C CA . LEU A 1 378 ? 12.352 -5.800 -10.115 1.00 95.56 378 LEU A CA 1
ATOM 2810 C C . LEU A 1 378 ? 12.649 -7.132 -10.821 1.00 95.56 378 LEU A C 1
ATOM 2812 O O . LEU A 1 378 ? 12.811 -8.149 -10.150 1.00 95.56 378 LEU A O 1
ATOM 2816 N N . GLY A 1 379 ? 12.766 -7.140 -12.151 1.00 95.94 379 GLY A N 1
ATOM 2817 C CA . GLY A 1 379 ? 13.209 -8.305 -12.916 1.00 95.94 379 GLY A CA 1
ATOM 2818 C C . GLY A 1 379 ? 14.584 -8.792 -12.457 1.00 95.94 379 GLY A C 1
ATOM 2819 O O . GLY A 1 379 ? 14.741 -9.976 -12.146 1.00 95.94 379 GLY A O 1
ATOM 2820 N N . HIS A 1 380 ? 15.551 -7.880 -12.306 1.00 94.06 380 HIS A N 1
ATOM 2821 C CA . HIS A 1 380 ? 16.857 -8.194 -11.715 1.00 94.06 380 HIS A CA 1
ATOM 2822 C C . HIS A 1 380 ? 16.743 -8.726 -10.287 1.00 94.06 380 HIS A C 1
ATOM 2824 O O . HIS A 1 380 ? 17.357 -9.743 -9.949 1.00 94.06 380 HIS A O 1
ATOM 2830 N N . ALA A 1 381 ? 15.897 -8.106 -9.465 1.00 92.62 381 ALA A N 1
ATOM 2831 C CA . ALA A 1 381 ? 15.657 -8.561 -8.101 1.00 92.62 381 ALA A CA 1
ATOM 2832 C C . ALA A 1 381 ? 15.014 -9.956 -8.025 1.00 92.62 381 ALA A C 1
ATOM 2834 O O . ALA A 1 381 ? 15.299 -10.718 -7.098 1.00 92.62 381 ALA A O 1
ATOM 2835 N N . LEU A 1 382 ? 14.234 -10.336 -9.037 1.00 93.00 382 LEU A N 1
ATOM 2836 C CA . LEU A 1 382 ? 13.661 -11.672 -9.216 1.00 93.00 382 LEU A CA 1
ATOM 2837 C C . LEU A 1 382 ? 14.621 -12.673 -9.887 1.00 93.00 382 LEU A C 1
ATOM 2839 O O . LEU A 1 382 ? 14.249 -13.834 -10.077 1.00 93.00 382 LEU A O 1
ATOM 2843 N N . GLY A 1 383 ? 15.854 -12.262 -10.199 1.00 91.75 383 GLY A N 1
ATOM 2844 C CA . GLY A 1 383 ? 16.918 -13.125 -10.716 1.00 91.75 383 GLY A CA 1
ATOM 2845 C C . GLY A 1 383 ? 17.084 -13.116 -12.236 1.00 91.75 383 GLY A C 1
ATOM 2846 O O . GLY A 1 383 ? 17.776 -13.986 -12.766 1.00 91.75 383 GLY A O 1
ATOM 2847 N N . LEU A 1 384 ? 16.465 -12.169 -12.944 1.00 94.88 384 LEU A N 1
ATOM 2848 C CA . LEU A 1 384 ? 16.714 -11.966 -14.368 1.00 94.88 384 LEU A CA 1
ATOM 2849 C C . LEU A 1 384 ? 18.029 -11.219 -14.609 1.00 94.88 384 LEU A C 1
ATOM 2851 O O . LEU A 1 384 ? 18.526 -10.474 -13.765 1.00 94.88 384 LEU A O 1
ATOM 2855 N N . VAL A 1 385 ? 18.587 -11.413 -15.797 1.00 94.50 385 VAL A N 1
ATOM 2856 C CA . VAL A 1 385 ? 19.790 -10.732 -16.288 1.00 94.50 385 VAL A CA 1
ATOM 2857 C C . VAL A 1 385 ? 19.481 -10.103 -17.639 1.00 94.50 385 VAL A C 1
ATOM 2859 O O . VAL A 1 385 ? 18.470 -10.441 -18.255 1.00 94.50 385 VAL A O 1
ATOM 2862 N N . HIS A 1 386 ? 20.348 -9.209 -18.110 1.00 94.81 386 HIS A N 1
ATOM 2863 C CA . HIS A 1 386 ? 20.211 -8.672 -19.457 1.00 94.81 386 HIS A CA 1
ATOM 2864 C C . HIS A 1 386 ? 20.286 -9.787 -20.519 1.00 94.81 386 HIS A C 1
ATOM 2866 O O . HIS A 1 386 ? 20.999 -10.782 -20.324 1.00 94.81 386 HIS A O 1
ATOM 2872 N N . PRO A 1 387 ? 19.594 -9.632 -21.665 1.00 94.31 387 PRO A N 1
ATOM 2873 C CA . PRO A 1 387 ? 19.642 -10.604 -22.744 1.00 94.31 387 PRO A CA 1
ATOM 2874 C C . PRO A 1 387 ? 21.075 -10.849 -23.251 1.00 94.31 387 PRO A C 1
ATOM 2876 O O . PRO A 1 387 ? 21.911 -9.937 -23.249 1.00 94.31 387 PRO A O 1
ATOM 2879 N N . PRO A 1 388 ? 21.380 -12.063 -23.748 1.00 91.69 388 PRO A N 1
ATOM 2880 C CA . PRO A 1 388 ? 22.724 -12.412 -24.196 1.00 91.69 388 PRO A CA 1
ATOM 2881 C C . PRO A 1 388 ? 23.310 -11.430 -25.222 1.00 91.69 388 PRO A C 1
ATOM 2883 O O . PRO A 1 388 ? 22.754 -11.204 -26.298 1.00 91.69 388 PRO A O 1
ATOM 2886 N N . GLY A 1 389 ? 24.491 -10.897 -24.906 1.00 89.06 389 GLY A N 1
ATOM 2887 C CA . GLY A 1 389 ? 25.236 -9.986 -25.772 1.00 89.06 389 GLY A CA 1
ATOM 2888 C C . GLY A 1 389 ? 24.874 -8.508 -25.637 1.00 89.06 389 GLY A C 1
ATOM 2889 O O . GLY A 1 389 ? 25.549 -7.696 -26.260 1.00 89.06 389 GLY A O 1
ATOM 2890 N N . CYS A 1 390 ? 23.879 -8.134 -24.826 1.00 89.00 390 CYS A N 1
ATOM 2891 C CA . CYS A 1 390 ? 23.558 -6.724 -24.585 1.00 89.00 390 CYS A CA 1
ATOM 2892 C C . CYS A 1 390 ? 24.661 -5.984 -23.818 1.00 89.00 390 CYS A C 1
ATOM 2894 O O . CYS A 1 390 ? 25.071 -4.908 -24.247 1.00 89.00 390 CYS A O 1
ATOM 2896 N N . ASP A 1 391 ? 25.219 -6.592 -22.766 1.00 88.75 391 ASP A N 1
ATOM 2897 C CA . ASP A 1 391 ? 26.306 -5.988 -21.972 1.00 88.75 391 ASP A CA 1
ATOM 2898 C C . ASP A 1 391 ? 27.596 -5.776 -22.781 1.00 88.75 391 ASP A C 1
ATOM 2900 O O . ASP A 1 391 ? 28.360 -4.847 -22.530 1.00 88.75 391 ASP A O 1
ATOM 2904 N N . ASP A 1 392 ? 27.806 -6.619 -23.793 1.00 89.06 392 ASP A N 1
ATOM 2905 C CA . ASP A 1 392 ? 28.952 -6.571 -24.702 1.00 89.06 392 ASP A CA 1
ATOM 2906 C C . ASP A 1 392 ? 28.675 -5.729 -25.970 1.00 89.06 392 ASP A C 1
ATOM 2908 O O . ASP A 1 392 ? 29.531 -5.635 -26.854 1.00 89.06 392 ASP A O 1
ATOM 2912 N N . GLY A 1 393 ? 27.478 -5.140 -26.104 1.00 85.38 393 GLY A N 1
ATOM 2913 C CA . GLY A 1 393 ? 27.075 -4.352 -27.276 1.00 85.38 393 GLY A CA 1
ATOM 2914 C C . GLY A 1 393 ? 27.012 -5.157 -28.581 1.00 85.38 393 GLY A C 1
ATOM 2915 O O . GLY A 1 393 ? 27.267 -4.626 -29.666 1.00 85.38 393 GLY A O 1
ATOM 2916 N N . LEU A 1 394 ? 26.730 -6.457 -28.495 1.00 85.19 394 LEU A N 1
ATOM 2917 C CA . LEU A 1 394 ? 26.668 -7.351 -29.645 1.00 85.19 394 LEU A CA 1
ATOM 2918 C C . LEU A 1 394 ? 25.365 -7.155 -30.421 1.00 85.19 394 LEU A C 1
ATOM 2920 O O . LEU A 1 394 ? 24.296 -6.963 -29.853 1.00 85.19 394 LEU A O 1
ATOM 2924 N N . ALA A 1 395 ? 25.429 -7.346 -31.739 1.00 83.31 395 ALA A N 1
ATOM 2925 C CA . ALA A 1 395 ? 24.256 -7.298 -32.616 1.00 83.31 395 ALA A CA 1
ATOM 2926 C C . ALA A 1 395 ? 23.196 -8.379 -32.312 1.00 83.31 395 ALA A C 1
ATOM 2928 O O . ALA A 1 395 ? 22.099 -8.327 -32.856 1.00 83.31 395 ALA A O 1
ATOM 2929 N N . SER A 1 396 ? 23.530 -9.375 -31.486 1.00 85.38 396 SER A N 1
ATOM 2930 C CA . SER A 1 396 ? 22.587 -10.381 -30.992 1.00 85.38 396 SER A CA 1
ATOM 2931 C C . SER A 1 396 ? 21.721 -9.885 -29.833 1.00 85.38 396 SER A C 1
ATOM 2933 O O . SER A 1 396 ? 20.839 -10.628 -29.409 1.00 85.38 396 SER A O 1
ATOM 2935 N N . CYS A 1 397 ? 21.999 -8.689 -29.301 1.00 91.19 397 CYS A N 1
ATOM 2936 C CA . CYS A 1 397 ? 21.234 -8.109 -28.210 1.00 91.19 397 CYS A CA 1
ATOM 2937 C C . CYS A 1 397 ? 19.775 -7.902 -28.616 1.00 91.19 397 CYS A C 1
ATOM 2939 O O . CYS A 1 397 ? 19.462 -7.380 -29.688 1.00 91.19 397 CYS A O 1
ATOM 2941 N N . ASP A 1 398 ? 18.892 -8.303 -27.714 1.00 90.62 398 ASP A N 1
ATOM 2942 C CA . ASP A 1 398 ? 17.461 -8.090 -27.826 1.00 90.62 398 ASP A CA 1
ATOM 2943 C C . ASP A 1 398 ? 17.092 -6.787 -27.111 1.00 90.62 398 ASP A C 1
ATOM 2945 O O . ASP A 1 398 ? 16.805 -6.774 -25.914 1.00 90.62 398 ASP A O 1
ATOM 2949 N N . TYR A 1 399 ? 17.167 -5.673 -27.843 1.00 87.31 399 TYR A N 1
ATOM 2950 C CA . TYR A 1 399 ? 16.954 -4.343 -27.271 1.00 87.31 399 TYR A CA 1
ATOM 2951 C C . TYR A 1 399 ? 15.505 -4.087 -26.837 1.00 87.31 399 TYR A C 1
ATOM 2953 O O . TYR A 1 399 ? 15.282 -3.249 -25.967 1.00 87.31 399 TYR A O 1
ATOM 2961 N N . GLU A 1 400 ? 14.536 -4.804 -27.407 1.00 86.94 400 GLU A N 1
ATOM 2962 C CA . GLU A 1 400 ? 13.103 -4.595 -27.160 1.00 86.94 400 GLU A CA 1
ATOM 2963 C C . GLU A 1 400 ? 12.583 -5.372 -25.936 1.00 86.94 400 GLU A C 1
ATOM 2965 O O . GLU A 1 400 ? 11.478 -5.093 -25.461 1.00 86.94 400 GLU A O 1
ATOM 2970 N N . SER A 1 401 ? 13.375 -6.311 -25.397 1.00 93.25 401 SER A N 1
ATOM 2971 C CA . SER A 1 401 ? 13.067 -7.013 -24.142 1.00 93.25 401 SER A CA 1
ATOM 2972 C C . SER A 1 401 ? 12.972 -6.038 -22.966 1.00 93.25 401 SER A C 1
ATOM 2974 O O . SER A 1 401 ? 13.739 -5.069 -22.880 1.00 93.25 401 SER A O 1
ATOM 2976 N N . LEU A 1 402 ? 12.082 -6.343 -22.012 1.00 94.75 402 LEU A N 1
ATOM 2977 C CA . LEU A 1 402 ? 11.969 -5.607 -20.753 1.00 94.75 402 LEU A CA 1
ATOM 2978 C C . LEU A 1 402 ? 13.335 -5.492 -20.075 1.00 94.75 402 LEU A C 1
ATOM 2980 O O . LEU A 1 402 ? 13.686 -4.417 -19.598 1.00 94.75 402 LEU A O 1
ATOM 2984 N N . MET A 1 403 ? 14.118 -6.575 -20.085 1.00 95.88 403 MET A N 1
ATOM 2985 C CA . MET A 1 403 ? 15.435 -6.655 -19.450 1.00 95.88 403 MET A CA 1
ATOM 2986 C C . MET A 1 403 ? 16.547 -5.944 -20.244 1.00 95.88 403 MET A C 1
ATOM 2988 O O . MET A 1 403 ? 17.721 -6.210 -20.010 1.00 95.88 403 MET A O 1
ATOM 2992 N N . HIS A 1 404 ? 16.226 -5.039 -21.179 1.00 92.19 404 HIS A N 1
ATOM 2993 C CA . HIS A 1 404 ? 17.214 -4.122 -21.758 1.00 92.19 404 HIS A CA 1
ATOM 2994 C C . HIS A 1 404 ? 16.683 -2.703 -22.005 1.00 92.19 404 HIS A C 1
ATOM 2996 O O . HIS A 1 404 ? 16.659 -1.934 -21.057 1.00 92.19 404 HIS A O 1
ATOM 3002 N N . LEU A 1 405 ? 16.281 -2.310 -23.225 1.00 86.25 405 LEU A N 1
ATOM 3003 C CA . LEU A 1 405 ? 15.704 -0.976 -23.492 1.00 86.25 405 LEU A CA 1
ATOM 3004 C C . LEU A 1 405 ? 14.173 -0.997 -23.592 1.00 86.25 405 LEU A C 1
ATOM 3006 O O . LEU A 1 405 ? 13.550 0.064 -23.611 1.00 86.25 405 LEU A O 1
ATOM 3010 N N . GLY A 1 406 ? 13.548 -2.178 -23.592 1.00 80.75 406 GLY A N 1
ATOM 3011 C CA . GLY A 1 406 ? 12.094 -2.326 -23.645 1.00 80.75 406 GLY A CA 1
ATOM 3012 C C . GLY A 1 406 ? 11.360 -1.720 -22.448 1.00 80.75 406 GLY A C 1
ATOM 3013 O O . GLY A 1 406 ? 10.188 -1.371 -22.557 1.00 80.75 406 GLY A O 1
ATOM 3014 N N . TYR A 1 407 ? 12.036 -1.501 -21.316 1.00 85.06 407 TYR A N 1
ATOM 3015 C CA . TYR A 1 407 ? 11.440 -0.777 -20.190 1.00 85.06 407 TYR A CA 1
ATOM 3016 C C . TYR A 1 407 ? 11.035 0.661 -20.550 1.00 85.06 407 TYR A C 1
ATOM 3018 O O . TYR A 1 407 ? 10.096 1.195 -19.970 1.00 85.06 407 TYR A O 1
ATOM 3026 N N . VAL A 1 408 ? 11.699 1.290 -21.526 1.00 78.31 408 VAL A N 1
ATOM 3027 C CA . VAL A 1 408 ? 11.353 2.644 -21.989 1.00 78.31 408 VAL A CA 1
ATOM 3028 C C . VAL A 1 408 ? 10.032 2.641 -22.760 1.00 78.31 408 VAL A C 1
ATOM 3030 O O . VAL A 1 408 ? 9.314 3.636 -22.746 1.00 78.31 408 VAL A O 1
ATOM 3033 N N . THR A 1 409 ? 9.694 1.526 -23.412 1.00 73.94 409 THR A N 1
ATOM 3034 C CA . THR A 1 409 ? 8.458 1.354 -24.191 1.00 73.94 409 THR A CA 1
ATOM 3035 C C . THR A 1 409 ? 7.371 0.611 -23.422 1.00 73.94 409 THR A C 1
ATOM 3037 O O . THR A 1 409 ? 6.363 0.217 -24.006 1.00 73.94 409 THR A O 1
ATOM 3040 N N . TYR A 1 410 ? 7.557 0.389 -22.121 1.00 79.12 410 TYR A N 1
ATOM 3041 C CA . TYR A 1 410 ? 6.563 -0.251 -21.272 1.00 79.12 410 TYR A CA 1
ATOM 3042 C C . TYR A 1 410 ? 5.204 0.481 -21.354 1.00 79.12 410 TYR A C 1
ATOM 3044 O O . TYR A 1 410 ? 5.192 1.709 -21.305 1.00 79.12 410 TYR A O 1
ATOM 3052 N N . PRO A 1 411 ? 4.059 -0.233 -21.432 1.00 77.88 411 PRO A N 1
ATOM 3053 C CA . PRO A 1 411 ? 3.902 -1.689 -21.309 1.00 77.88 411 PRO A CA 1
ATOM 3054 C C . PRO A 1 411 ? 4.116 -2.477 -22.612 1.00 77.88 411 PRO A C 1
ATOM 3056 O O . PRO A 1 411 ? 4.049 -3.710 -22.584 1.00 77.88 411 PRO A O 1
ATOM 3059 N N . ALA A 1 412 ? 4.388 -1.804 -23.734 1.00 78.81 412 ALA A N 1
ATOM 3060 C CA . ALA A 1 412 ? 4.663 -2.401 -25.043 1.00 78.81 412 ALA A CA 1
ATOM 3061 C C . ALA A 1 412 ? 6.095 -2.967 -25.121 1.00 78.81 412 ALA A C 1
ATOM 3063 O O . ALA A 1 412 ? 6.954 -2.510 -25.874 1.00 78.81 412 ALA A O 1
ATOM 3064 N N . THR A 1 413 ? 6.343 -3.982 -24.303 1.00 85.62 413 THR A N 1
ATOM 3065 C CA . THR A 1 413 ? 7.568 -4.784 -24.253 1.00 85.62 413 THR A CA 1
ATOM 3066 C C . THR A 1 413 ? 7.197 -6.226 -23.884 1.00 85.62 413 THR A C 1
ATOM 3068 O O . THR A 1 413 ? 6.014 -6.561 -23.763 1.00 85.62 413 THR A O 1
ATOM 3071 N N . TYR A 1 414 ? 8.176 -7.113 -23.733 1.00 91.50 414 TYR A N 1
ATOM 3072 C CA . TYR A 1 414 ? 7.950 -8.521 -23.434 1.00 91.50 414 TYR A CA 1
ATOM 3073 C C . TYR A 1 414 ? 9.059 -9.109 -22.566 1.00 91.50 414 TYR A C 1
ATOM 3075 O O . TYR A 1 414 ? 10.177 -8.600 -22.517 1.00 91.50 414 TYR A O 1
ATOM 3083 N N . LEU A 1 415 ? 8.728 -10.224 -21.911 1.00 96.81 415 LEU A N 1
ATOM 3084 C CA . LEU A 1 415 ? 9.716 -11.150 -21.360 1.00 96.81 415 LEU A CA 1
ATOM 3085 C C . LEU A 1 415 ? 10.052 -12.219 -22.404 1.00 96.81 415 LEU A C 1
ATOM 3087 O O . LEU A 1 415 ? 9.163 -12.759 -23.076 1.00 96.81 415 LEU A O 1
ATOM 3091 N N . ARG A 1 416 ? 11.330 -12.560 -22.519 1.00 96.75 416 ARG A N 1
ATOM 3092 C CA . ARG A 1 416 ? 11.825 -13.647 -23.366 1.00 96.75 416 ARG A CA 1
ATOM 3093 C C . ARG A 1 416 ? 11.506 -15.013 -22.752 1.00 96.75 416 ARG A C 1
ATOM 3095 O O . ARG A 1 416 ? 11.205 -15.135 -21.567 1.00 96.75 416 ARG A O 1
ATOM 3102 N N . ASP A 1 417 ? 11.558 -16.075 -23.553 1.00 96.25 417 ASP A N 1
ATOM 3103 C CA . ASP A 1 417 ? 11.176 -17.420 -23.092 1.00 96.25 417 ASP A CA 1
ATOM 3104 C C . ASP A 1 417 ? 12.103 -17.981 -22.000 1.00 96.25 417 ASP A C 1
ATOM 3106 O O . ASP A 1 417 ? 11.644 -18.676 -21.090 1.00 96.25 417 ASP A O 1
ATOM 3110 N N . ASP A 1 418 ? 13.395 -17.661 -22.067 1.00 95.44 418 ASP A N 1
ATOM 3111 C CA . ASP A 1 418 ? 14.393 -17.986 -21.046 1.00 95.44 418 ASP A CA 1
ATOM 3112 C C . ASP A 1 418 ? 14.128 -17.239 -19.731 1.00 95.44 418 ASP A C 1
ATOM 3114 O O . ASP A 1 418 ? 14.115 -17.855 -18.664 1.00 95.44 418 ASP A O 1
ATOM 3118 N N . GLU A 1 419 ? 13.815 -15.946 -19.802 1.00 97.12 419 GLU A N 1
ATOM 3119 C CA . GLU A 1 419 ? 13.425 -15.129 -18.644 1.00 97.12 419 GLU A CA 1
ATOM 3120 C C . GLU A 1 419 ? 12.133 -15.657 -17.993 1.00 97.12 419 GLU A C 1
ATOM 3122 O O . GLU A 1 419 ? 12.070 -15.861 -16.777 1.00 97.12 419 GLU A O 1
ATOM 3127 N N . LYS A 1 420 ? 11.113 -15.984 -18.800 1.00 97.75 420 LYS A N 1
ATOM 3128 C CA . LYS A 1 420 ? 9.864 -16.602 -18.319 1.00 97.75 420 LYS A CA 1
ATOM 3129 C C . LYS A 1 420 ? 10.121 -17.933 -17.617 1.00 97.75 420 LYS A C 1
ATOM 3131 O O . LYS A 1 420 ? 9.462 -18.236 -16.623 1.00 97.75 420 LYS A O 1
ATOM 3136 N N . ALA A 1 421 ? 11.054 -18.747 -18.114 1.00 96.19 421 ALA A N 1
ATOM 3137 C CA . ALA A 1 421 ? 11.407 -20.018 -17.485 1.00 96.19 421 ALA A CA 1
ATOM 3138 C C . ALA A 1 421 ? 12.045 -19.819 -16.099 1.00 96.19 421 ALA A C 1
ATOM 3140 O O . ALA A 1 421 ? 11.685 -20.536 -15.162 1.00 96.19 421 ALA A O 1
ATOM 3141 N N . ILE A 1 422 ? 12.927 -18.822 -15.951 1.00 94.88 422 ILE A N 1
ATOM 3142 C CA . ILE A 1 422 ? 13.522 -18.447 -14.658 1.00 94.88 422 ILE A CA 1
ATOM 3143 C C . ILE A 1 422 ? 12.422 -18.013 -13.685 1.00 94.88 422 ILE A C 1
ATOM 3145 O O . ILE A 1 422 ? 12.305 -18.586 -12.599 1.00 94.88 422 ILE A O 1
ATOM 3149 N N . LEU A 1 423 ? 11.554 -17.083 -14.094 1.00 95.44 423 LEU A N 1
ATOM 3150 C CA . LEU A 1 423 ? 10.475 -16.573 -13.243 1.00 95.44 423 LEU A CA 1
ATOM 3151 C C . LEU A 1 423 ? 9.492 -17.667 -12.820 1.00 95.44 423 LEU A C 1
ATOM 3153 O O . LEU A 1 423 ? 9.160 -17.758 -11.644 1.00 95.44 423 LEU A O 1
ATOM 3157 N N . ARG A 1 424 ? 9.073 -18.559 -13.724 1.00 94.94 424 ARG A N 1
ATOM 3158 C CA . ARG A 1 424 ? 8.174 -19.681 -13.380 1.00 94.94 424 ARG A CA 1
ATOM 3159 C C . ARG A 1 424 ? 8.772 -20.650 -12.352 1.00 94.94 424 ARG A C 1
ATOM 3161 O O . ARG A 1 424 ? 8.025 -21.382 -11.712 1.00 94.94 424 ARG A O 1
ATOM 3168 N N . SER A 1 425 ? 10.097 -20.673 -12.200 1.00 91.44 425 SER A N 1
ATOM 3169 C CA . SER A 1 425 ? 10.788 -21.461 -11.170 1.00 91.44 425 SER A CA 1
ATOM 3170 C C . SER A 1 425 ? 11.010 -20.701 -9.855 1.00 91.44 425 SER A C 1
ATOM 3172 O O . SER A 1 425 ? 11.411 -21.304 -8.857 1.00 91.44 425 SER A O 1
ATOM 3174 N N . SER A 1 426 ? 10.749 -19.391 -9.841 1.00 89.69 426 SER A N 1
ATOM 3175 C CA . SER A 1 426 ? 10.957 -18.532 -8.680 1.00 89.69 426 SER A CA 1
ATOM 3176 C C . SER A 1 426 ? 9.912 -18.806 -7.597 1.00 89.69 426 SER A C 1
ATOM 3178 O O . SER A 1 426 ? 8.717 -18.861 -7.891 1.00 89.69 426 SER A O 1
ATOM 3180 N N . PRO A 1 427 ? 10.314 -18.905 -6.318 1.00 87.62 427 PRO A N 1
ATOM 3181 C CA . PRO A 1 427 ? 9.379 -19.137 -5.222 1.00 87.62 427 PRO A CA 1
ATOM 3182 C C . PRO A 1 427 ? 8.496 -17.915 -4.906 1.00 87.62 427 PRO A C 1
ATOM 3184 O O . PRO A 1 427 ? 7.568 -18.025 -4.103 1.00 87.62 427 PRO A O 1
ATOM 3187 N N . PHE A 1 428 ? 8.785 -16.765 -5.521 1.00 89.12 428 PHE A N 1
ATOM 3188 C CA . PHE A 1 428 ? 7.996 -15.540 -5.408 1.00 89.12 428 PHE A CA 1
ATOM 3189 C C . PHE A 1 428 ? 6.843 -15.487 -6.415 1.00 89.12 428 PHE A C 1
ATOM 3191 O O . PHE A 1 428 ? 5.895 -14.733 -6.199 1.00 89.12 428 PHE A O 1
ATOM 3198 N N . ILE A 1 429 ? 6.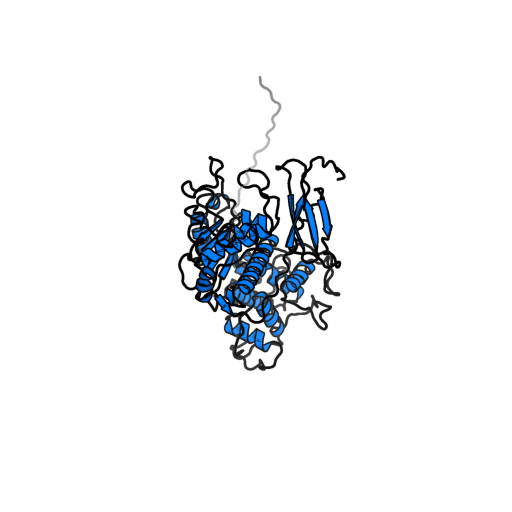909 -16.283 -7.489 1.00 91.12 429 ILE A N 1
ATOM 3199 C CA . ILE A 1 429 ? 5.924 -16.319 -8.570 1.00 91.12 429 ILE A CA 1
ATOM 3200 C C . ILE A 1 429 ? 4.903 -17.423 -8.297 1.00 91.12 429 ILE A C 1
ATOM 3202 O O . ILE A 1 429 ? 5.248 -18.593 -8.133 1.00 91.12 429 ILE A O 1
ATOM 3206 N N . LYS A 1 430 ? 3.624 -17.054 -8.252 1.00 87.81 430 LYS A N 1
ATOM 3207 C CA . LYS A 1 430 ? 2.512 -17.961 -7.959 1.00 87.81 430 LYS A CA 1
ATOM 3208 C C . LYS A 1 430 ? 1.345 -17.707 -8.896 1.00 87.81 430 LYS A C 1
ATOM 3210 O O . LYS A 1 430 ? 1.200 -16.620 -9.449 1.00 87.81 430 LYS A O 1
ATOM 3215 N N . LEU A 1 431 ? 0.502 -18.722 -9.063 1.00 82.94 431 LEU A N 1
ATOM 3216 C CA . LEU A 1 431 ? -0.768 -18.556 -9.757 1.00 82.94 431 LEU A CA 1
ATOM 3217 C C . LEU A 1 431 ? -1.653 -17.604 -8.947 1.00 82.94 431 LEU A C 1
ATOM 3219 O O . LEU A 1 431 ? -1.807 -17.791 -7.739 1.00 82.94 431 LEU A O 1
ATOM 3223 N N . HIS A 1 432 ? -2.236 -16.612 -9.614 1.00 74.50 432 HIS A N 1
ATOM 3224 C CA . HIS A 1 432 ? -3.185 -15.696 -8.994 1.00 74.50 432 HIS A CA 1
ATOM 3225 C C . HIS A 1 432 ? -4.528 -15.776 -9.729 1.00 74.50 432 HIS A C 1
ATOM 3227 O O . HIS A 1 432 ? -4.596 -15.521 -10.930 1.00 74.50 432 HIS A O 1
ATOM 3233 N N . ASP A 1 433 ? -5.570 -16.185 -9.007 1.00 55.44 433 ASP A N 1
ATOM 3234 C CA . ASP A 1 433 ? -6.925 -16.423 -9.514 1.00 55.44 433 ASP A CA 1
ATOM 3235 C C . ASP A 1 433 ? -7.932 -15.745 -8.558 1.00 55.44 433 ASP A C 1
ATOM 3237 O O . ASP A 1 433 ? -7.908 -16.060 -7.362 1.00 55.44 433 ASP A O 1
ATOM 3241 N N . PRO A 1 434 ? -8.776 -14.797 -9.021 1.00 67.88 434 PRO A N 1
ATOM 3242 C CA . PRO A 1 434 ? -8.959 -14.361 -10.411 1.00 67.88 434 PRO A CA 1
ATOM 3243 C C . PRO A 1 434 ? -7.760 -13.607 -10.997 1.00 67.88 434 PRO A C 1
ATOM 3245 O O . PRO A 1 434 ? -6.907 -13.087 -10.275 1.00 67.88 434 PRO A O 1
ATOM 3248 N N . LEU A 1 435 ? -7.720 -13.530 -12.334 1.00 68.19 435 LEU A N 1
ATOM 3249 C CA . LEU A 1 435 ? -6.794 -12.645 -13.041 1.00 68.19 435 LEU A CA 1
ATOM 3250 C C . LEU A 1 435 ? -6.956 -11.213 -12.523 1.00 68.19 435 LEU A C 1
ATOM 3252 O O . LEU A 1 435 ? -8.078 -10.712 -12.386 1.00 68.19 435 LEU A O 1
ATOM 3256 N N . LEU A 1 436 ? -5.824 -10.561 -12.262 1.00 72.88 436 LEU A N 1
ATOM 3257 C CA . LEU A 1 436 ? -5.788 -9.162 -11.878 1.00 72.88 436 LEU A CA 1
ATOM 3258 C C . LEU A 1 436 ? -6.402 -8.339 -13.011 1.00 72.88 436 LEU A C 1
ATOM 3260 O O . LEU A 1 436 ? -6.113 -8.554 -14.191 1.00 72.88 436 LEU A O 1
ATOM 3264 N N . GLN A 1 437 ? -7.253 -7.389 -12.648 1.00 64.12 437 GLN A N 1
ATOM 3265 C CA . GLN A 1 437 ? -7.607 -6.317 -13.569 1.00 64.12 437 GLN A CA 1
ATOM 3266 C C . GLN A 1 437 ? -6.404 -5.372 -13.676 1.00 64.12 437 GLN A C 1
ATOM 3268 O O . GLN A 1 437 ? -5.701 -5.205 -12.673 1.00 64.12 437 GLN A O 1
ATOM 3273 N N . PRO A 1 438 ? -6.146 -4.758 -14.845 1.00 63.69 438 PRO A N 1
ATOM 3274 C CA . PRO A 1 438 ? -5.173 -3.679 -14.905 1.00 63.69 438 PRO A CA 1
ATOM 3275 C C . PRO A 1 438 ? -5.626 -2.603 -13.912 1.00 63.69 438 PRO A C 1
ATOM 3277 O O . PRO A 1 438 ? -6.782 -2.166 -13.995 1.00 63.69 438 PRO A O 1
ATOM 3280 N N . PRO A 1 439 ? -4.788 -2.196 -12.942 1.00 62.72 439 PRO A N 1
ATOM 3281 C CA . PRO A 1 439 ? -5.139 -1.053 -12.121 1.00 62.72 439 PRO A CA 1
ATOM 3282 C C . PRO A 1 439 ? -5.340 0.135 -13.056 1.00 62.72 439 PRO A C 1
ATOM 3284 O O . PRO A 1 439 ? -4.620 0.278 -14.047 1.00 62.72 439 PRO A O 1
ATOM 3287 N N . ALA A 1 440 ? -6.328 0.978 -12.755 1.00 51.38 440 ALA A N 1
ATOM 3288 C CA . ALA A 1 440 ? -6.453 2.246 -13.448 1.00 51.38 440 ALA A CA 1
ATOM 3289 C C . ALA A 1 440 ? -5.138 2.997 -13.222 1.00 51.38 440 ALA A C 1
ATOM 3291 O O . ALA A 1 440 ? -4.870 3.465 -12.117 1.00 51.38 440 ALA A O 1
ATOM 3292 N N . ILE A 1 441 ? -4.293 3.066 -14.247 1.00 52.19 441 ILE A N 1
ATOM 3293 C CA . ILE A 1 441 ? -3.262 4.082 -14.295 1.00 52.19 441 ILE A CA 1
ATOM 3294 C C . ILE A 1 441 ? -4.059 5.358 -14.553 1.00 52.19 441 ILE A C 1
ATOM 3296 O O . ILE A 1 441 ? -4.580 5.509 -15.662 1.00 52.19 441 ILE A O 1
ATOM 3300 N N . PRO A 1 442 ? -4.254 6.247 -13.554 1.00 48.03 442 PRO A N 1
ATOM 3301 C CA . PRO A 1 442 ? -4.785 7.552 -13.858 1.00 48.03 442 PRO A CA 1
ATOM 3302 C C . PRO A 1 442 ? -3.821 8.103 -14.882 1.00 48.03 442 PRO A C 1
ATOM 3304 O O . PRO A 1 442 ? -2.606 8.104 -14.668 1.00 48.03 442 PRO A O 1
ATOM 3307 N N . CYS A 1 443 ? -4.357 8.504 -16.020 1.00 45.97 443 CYS A N 1
ATOM 3308 C CA . CYS A 1 443 ? -3.568 9.296 -16.915 1.00 45.97 443 CYS A CA 1
ATOM 3309 C C . CYS A 1 443 ? -3.049 10.453 -16.113 1.00 45.97 443 CYS A C 1
ATOM 3311 O O . CYS A 1 443 ? -3.800 11.343 -15.718 1.00 45.97 443 CYS A O 1
ATOM 3313 N N . LEU A 1 444 ? -1.749 10.450 -15.901 1.00 44.25 444 LEU A N 1
ATOM 3314 C CA . LEU A 1 444 ? -1.050 11.659 -15.580 1.00 44.25 444 LEU A CA 1
ATOM 3315 C C . LEU A 1 444 ? -1.003 12.443 -16.898 1.00 44.25 444 LEU A C 1
ATOM 3317 O O . LEU A 1 444 ? 0.047 12.678 -17.483 1.00 44.25 444 LEU A O 1
ATOM 3321 N N . SER A 1 445 ? -2.181 12.855 -17.392 1.00 40.12 445 SER A N 1
ATOM 3322 C CA . SER A 1 445 ? -2.293 14.184 -17.957 1.00 40.12 445 SER A CA 1
ATOM 3323 C C . SER A 1 445 ? -1.642 15.061 -16.913 1.00 40.12 445 SER A C 1
ATOM 3325 O O . SER A 1 445 ? -2.137 15.076 -15.785 1.00 40.12 445 SER A O 1
ATOM 3327 N N . ALA A 1 446 ? -0.498 15.662 -17.251 1.00 38.16 446 ALA A N 1
ATOM 3328 C CA . ALA A 1 446 ? 0.240 16.548 -16.363 1.00 38.16 446 ALA A CA 1
ATOM 3329 C C . ALA A 1 446 ? -0.757 17.295 -15.472 1.00 38.16 446 ALA A C 1
ATOM 3331 O O . ALA A 1 446 ? -1.687 17.903 -16.031 1.00 38.16 446 ALA A O 1
ATOM 3332 N N . ALA A 1 447 ? -0.603 17.131 -14.149 1.00 37.69 447 ALA A N 1
ATOM 3333 C CA . ALA A 1 447 ? -1.504 17.615 -13.104 1.00 37.69 447 ALA A CA 1
ATOM 3334 C C . ALA A 1 447 ? -2.119 18.973 -13.471 1.00 37.69 447 ALA A C 1
ATOM 3336 O O . ALA A 1 447 ? -1.499 19.742 -14.212 1.00 37.69 447 ALA A O 1
ATOM 3337 N N . ASP A 1 448 ? -3.327 19.274 -12.984 1.00 38.56 448 ASP A N 1
ATOM 3338 C CA . ASP A 1 448 ? -4.074 20.528 -13.202 1.00 38.56 448 ASP A CA 1
ATOM 3339 C C . ASP A 1 448 ? -3.364 21.787 -12.648 1.00 38.56 448 ASP A C 1
ATOM 3341 O O . ASP A 1 448 ? -3.900 22.584 -11.891 1.00 38.56 448 ASP A O 1
ATOM 3345 N N . ASP A 1 449 ? -2.121 22.001 -13.056 1.00 42.66 449 ASP A N 1
ATOM 3346 C CA . ASP A 1 449 ? -1.465 23.281 -13.114 1.00 42.66 449 ASP A CA 1
ATOM 3347 C C . ASP A 1 449 ? -2.045 24.065 -14.301 1.00 42.66 449 ASP A C 1
ATOM 3349 O O . ASP A 1 449 ? -1.629 23.912 -15.457 1.00 42.66 449 ASP A O 1
ATOM 3353 N N . ASP A 1 450 ? -3.051 24.886 -14.004 1.00 46.91 450 ASP A N 1
ATOM 3354 C CA . ASP A 1 450 ? -3.652 25.857 -14.926 1.00 46.91 450 ASP A CA 1
ATOM 3355 C C . ASP A 1 450 ? -2.673 26.978 -15.336 1.00 46.91 450 ASP A C 1
ATOM 3357 O O . ASP A 1 450 ? -3.020 27.830 -16.157 1.00 46.91 450 ASP A O 1
ATOM 3361 N N . SER A 1 451 ? -1.444 27.004 -14.798 1.00 45.59 451 SER A N 1
ATOM 3362 C CA . SER A 1 451 ? -0.438 28.002 -15.175 1.00 45.59 451 SER A CA 1
ATOM 3363 C C . SER A 1 451 ? 0.280 27.703 -16.498 1.00 45.59 451 SER A C 1
ATOM 3365 O O . SER A 1 451 ? 0.931 28.599 -17.036 1.00 45.59 451 SER A O 1
ATOM 3367 N N . LYS A 1 452 ? 0.134 26.493 -17.068 1.00 50.22 452 LYS A N 1
ATOM 3368 C CA . LYS A 1 452 ? 0.775 26.089 -18.336 1.00 50.22 452 LYS A CA 1
ATOM 3369 C C . LYS A 1 452 ? -0.241 25.869 -19.461 1.00 50.22 452 LYS A C 1
ATOM 3371 O O . LYS A 1 452 ? -1.313 25.303 -19.253 1.00 50.22 452 LYS A O 1
ATOM 3376 N N . SER A 1 453 ? 0.117 26.257 -20.688 1.00 55.31 453 SER A N 1
ATOM 3377 C CA . SER A 1 453 ? -0.684 25.958 -21.887 1.00 55.31 453 SER A CA 1
ATOM 3378 C C . SER A 1 453 ? -0.684 24.448 -22.176 1.00 55.31 453 SER A C 1
ATOM 3380 O O . SER A 1 453 ? 0.349 23.796 -22.044 1.00 55.31 453 SER A O 1
ATOM 3382 N N . LYS A 1 454 ? -1.828 23.866 -22.571 1.00 62.16 454 LYS A N 1
ATOM 3383 C CA . LYS A 1 454 ? -1.980 22.411 -22.798 1.00 62.16 454 LYS A CA 1
ATOM 3384 C C . LYS A 1 454 ? -2.702 22.115 -24.118 1.00 62.16 454 LYS A C 1
ATOM 3386 O O . LYS A 1 454 ? -3.650 22.815 -24.474 1.00 62.16 454 LYS A O 1
ATOM 3391 N N . ILE A 1 455 ? -2.304 21.046 -24.814 1.00 61.28 455 ILE A N 1
ATOM 3392 C CA . ILE A 1 455 ? -3.085 20.448 -25.913 1.00 61.28 455 ILE A CA 1
ATOM 3393 C C . ILE A 1 455 ? -3.862 19.268 -25.339 1.00 61.28 455 ILE A C 1
ATOM 3395 O O . ILE A 1 455 ? -3.258 18.338 -24.812 1.00 61.28 455 ILE A O 1
ATOM 3399 N N . ARG A 1 456 ? -5.193 19.299 -25.461 1.00 66.56 456 ARG A N 1
ATOM 3400 C CA . ARG A 1 456 ? -6.093 18.239 -24.987 1.00 66.56 456 ARG A CA 1
ATOM 3401 C C . ARG A 1 456 ? -6.851 17.616 -26.152 1.00 66.56 456 ARG A C 1
ATOM 3403 O O . ARG A 1 456 ? -7.204 18.317 -27.102 1.00 66.56 456 ARG A O 1
ATOM 3410 N N . GLY A 1 457 ? -7.156 16.329 -26.055 1.00 69.56 457 GLY A N 1
ATOM 3411 C CA . GLY A 1 457 ? -8.017 15.661 -27.024 1.00 69.56 457 GLY A CA 1
ATOM 3412 C C . GLY A 1 457 ? -8.399 14.248 -26.612 1.00 69.56 457 GLY A C 1
ATOM 3413 O O . GLY A 1 457 ? -8.010 13.775 -25.550 1.00 69.56 457 GLY A O 1
ATOM 3414 N N . THR A 1 458 ? -9.160 13.588 -27.482 1.00 73.81 458 THR A N 1
ATOM 3415 C CA . THR A 1 458 ? -9.490 12.165 -27.382 1.00 73.81 458 THR A CA 1
ATOM 3416 C C . THR A 1 458 ? -9.124 11.509 -28.701 1.00 73.81 458 THR A C 1
ATOM 3418 O O . THR A 1 458 ? -9.578 11.945 -29.762 1.00 73.81 458 THR A O 1
ATOM 3421 N N . LEU A 1 459 ? -8.293 10.477 -28.647 1.00 71.81 459 LEU A N 1
ATOM 3422 C CA . LEU A 1 459 ? -7.952 9.660 -29.789 1.00 71.81 459 LEU A CA 1
ATOM 3423 C C . LEU A 1 459 ? -8.955 8.513 -29.907 1.00 71.81 459 LEU A C 1
ATOM 3425 O O . LEU A 1 459 ? -9.148 7.725 -28.983 1.00 71.81 459 LEU A O 1
ATOM 3429 N N . VAL A 1 460 ? -9.596 8.424 -31.069 1.00 71.12 460 VAL A N 1
ATOM 3430 C CA . VAL A 1 460 ? -10.565 7.373 -31.379 1.00 71.12 460 VAL A CA 1
ATOM 3431 C C . VAL A 1 460 ? -10.210 6.687 -32.688 1.00 71.12 460 VAL A C 1
ATOM 3433 O O . VAL A 1 460 ? -9.708 7.308 -33.627 1.00 71.12 460 VAL A O 1
ATOM 3436 N N . GLY A 1 461 ? -10.479 5.388 -32.757 1.00 73.81 461 GLY A N 1
ATOM 3437 C CA . GLY A 1 461 ? -10.267 4.587 -33.952 1.00 73.81 461 GLY A CA 1
ATOM 3438 C C . GLY A 1 461 ? -11.364 4.801 -35.001 1.00 73.81 461 GLY A C 1
ATOM 3439 O O . GLY A 1 461 ? -12.356 5.490 -34.750 1.00 73.81 461 GLY A O 1
ATOM 3440 N N . PRO A 1 462 ? -11.261 4.139 -36.169 1.00 61.88 462 PRO A N 1
ATOM 3441 C CA . PRO A 1 462 ? -12.226 4.261 -37.271 1.00 61.88 462 PRO A CA 1
ATOM 3442 C C . PRO A 1 462 ? -13.689 3.923 -36.916 1.00 61.88 462 PRO A C 1
ATOM 3444 O O . PRO A 1 462 ? -14.593 4.247 -37.680 1.00 61.88 462 PRO A O 1
ATOM 3447 N N . GLY A 1 463 ? -13.929 3.276 -35.770 1.00 69.88 463 GLY A N 1
ATOM 3448 C CA . GLY A 1 463 ? -15.256 2.953 -35.236 1.00 69.88 463 GLY A CA 1
ATOM 3449 C C . GLY A 1 463 ? -15.687 3.783 -34.021 1.00 69.88 463 GLY A C 1
ATOM 3450 O O . GLY A 1 463 ? -16.630 3.380 -33.348 1.00 69.88 463 GLY A O 1
ATOM 3451 N N . GLY A 1 464 ? -14.986 4.876 -33.695 1.00 72.25 464 GLY A N 1
ATOM 3452 C CA . GLY A 1 464 ? -15.286 5.730 -32.536 1.00 72.25 464 GLY A CA 1
ATOM 3453 C C . GLY A 1 464 ? -14.895 5.139 -31.178 1.00 72.25 464 GLY A C 1
ATOM 3454 O O . GLY A 1 464 ? -15.146 5.761 -30.153 1.00 72.25 464 GLY A O 1
ATOM 3455 N N . GLN A 1 465 ? -14.281 3.953 -31.170 1.00 69.69 465 GLN A N 1
ATOM 3456 C CA . GLN A 1 465 ? -13.735 3.341 -29.962 1.00 69.69 465 GLN A CA 1
ATOM 3457 C C . GLN A 1 465 ? -12.509 4.142 -29.509 1.00 69.69 465 GLN A C 1
ATOM 3459 O O . GLN A 1 465 ? -11.692 4.485 -30.373 1.00 69.69 465 GLN A O 1
ATOM 3464 N N . PRO A 1 466 ? -12.352 4.411 -28.208 1.00 61.50 466 PRO A N 1
ATOM 3465 C CA . PRO A 1 466 ? -11.117 4.949 -27.664 1.00 61.50 466 PRO A CA 1
ATOM 3466 C C . PRO A 1 466 ? -9.887 4.162 -28.109 1.00 61.50 466 PRO A C 1
ATOM 3468 O O . PRO A 1 466 ? -9.906 2.930 -28.118 1.00 61.50 466 PRO A O 1
ATOM 3471 N N . LEU A 1 467 ? -8.827 4.870 -28.490 1.00 56.72 467 LEU A N 1
ATOM 3472 C CA . LEU A 1 467 ? -7.507 4.272 -28.653 1.00 56.72 467 LEU A CA 1
ATOM 3473 C C . LEU A 1 467 ? -6.687 4.628 -27.421 1.00 56.72 467 LEU A C 1
ATOM 3475 O O . LEU A 1 467 ? -6.360 5.796 -27.241 1.00 56.72 467 LEU A O 1
ATOM 3479 N N . ALA A 1 468 ? -6.414 3.619 -26.602 1.00 57.84 468 ALA A N 1
ATOM 3480 C CA . ALA A 1 468 ? -5.575 3.703 -25.417 1.00 57.84 468 ALA A CA 1
ATOM 3481 C C . ALA A 1 468 ? -4.125 3.339 -25.740 1.00 57.84 468 ALA A C 1
ATOM 3483 O O . ALA A 1 468 ? -3.867 2.674 -26.748 1.00 57.84 468 ALA A O 1
ATOM 3484 N N . ASP A 1 469 ? -3.202 3.762 -24.878 1.00 52.62 469 ASP A N 1
ATOM 3485 C CA . ASP A 1 469 ? -1.775 3.417 -24.922 1.00 52.62 469 ASP A CA 1
ATOM 3486 C C . ASP A 1 469 ? -1.083 3.828 -26.237 1.00 52.62 469 ASP A C 1
ATOM 3488 O O . ASP A 1 469 ? -0.014 3.342 -26.603 1.00 52.62 469 ASP A O 1
ATOM 3492 N N . ILE A 1 470 ? -1.697 4.753 -26.981 1.00 54.31 470 ILE A N 1
ATOM 3493 C CA . ILE A 1 470 ? -1.096 5.371 -28.159 1.00 54.31 470 ILE A CA 1
ATOM 3494 C C . ILE A 1 470 ? -0.254 6.554 -27.712 1.00 54.31 470 ILE A C 1
ATOM 3496 O O . ILE A 1 470 ? -0.784 7.521 -27.160 1.00 54.31 470 ILE A O 1
ATOM 3500 N N . LEU A 1 471 ? 1.036 6.492 -28.029 1.00 51.75 471 LEU A N 1
ATOM 3501 C CA . LEU A 1 471 ? 1.967 7.599 -27.877 1.00 51.75 471 LEU A CA 1
ATOM 3502 C C . LEU A 1 471 ? 1.612 8.731 -28.853 1.00 51.75 471 LEU A C 1
ATOM 3504 O O . LEU A 1 471 ? 1.655 8.562 -30.074 1.00 51.75 471 LEU A O 1
ATOM 3508 N N . ILE A 1 472 ? 1.292 9.903 -28.315 1.00 56.47 472 ILE A N 1
ATOM 3509 C CA . ILE A 1 472 ? 1.086 11.134 -29.072 1.00 56.47 472 ILE A CA 1
ATOM 3510 C C . ILE A 1 472 ? 2.316 12.016 -28.906 1.00 56.47 472 ILE A C 1
ATOM 3512 O O . ILE A 1 472 ? 2.704 12.362 -27.792 1.00 56.47 472 ILE A O 1
ATOM 3516 N N . TRP A 1 473 ? 2.896 12.413 -30.037 1.00 53.12 473 TRP A N 1
ATOM 3517 C CA . TRP A 1 473 ? 3.999 13.365 -30.120 1.00 53.12 473 TRP A CA 1
ATOM 3518 C C . TRP A 1 473 ? 3.495 14.759 -30.492 1.00 53.12 473 TRP A C 1
ATOM 3520 O O . TRP A 1 473 ? 2.825 14.933 -31.513 1.00 53.12 473 TRP A O 1
ATOM 3530 N N . ALA A 1 474 ? 3.863 15.760 -29.693 1.00 57.16 474 ALA A N 1
ATOM 3531 C CA . ALA A 1 474 ? 3.698 17.171 -30.016 1.00 57.16 474 ALA A CA 1
ATOM 3532 C C . ALA A 1 474 ? 5.070 17.798 -30.298 1.00 57.16 474 ALA A C 1
ATOM 3534 O O . ALA A 1 474 ? 5.979 17.742 -29.471 1.00 57.16 474 ALA A O 1
ATOM 3535 N N . TRP A 1 475 ? 5.212 18.402 -31.479 1.00 52.44 475 TRP A N 1
ATOM 3536 C CA . TRP A 1 475 ? 6.466 18.981 -31.960 1.00 52.44 475 TRP A CA 1
ATOM 3537 C C . TRP A 1 475 ? 6.320 20.490 -32.191 1.00 52.44 475 TRP A C 1
ATOM 3539 O O . TRP A 1 475 ? 5.402 20.924 -32.890 1.00 52.44 475 TRP A O 1
ATOM 3549 N N . SER A 1 476 ? 7.221 21.286 -31.609 1.00 51.22 476 SER A N 1
ATOM 3550 C CA . SER A 1 476 ? 7.267 22.756 -31.714 1.00 51.22 476 SER A CA 1
ATOM 3551 C C . SER A 1 476 ? 8.073 23.283 -32.902 1.00 51.22 476 SER A C 1
ATOM 3553 O O . SER A 1 476 ? 7.926 24.453 -33.257 1.00 51.22 476 SER A O 1
ATOM 3555 N N . GLY A 1 477 ? 8.884 22.444 -33.553 1.00 47.56 477 GLY A N 1
ATOM 3556 C CA . GLY A 1 477 ? 9.765 22.856 -34.653 1.00 47.56 477 GLY A CA 1
ATOM 3557 C C . GLY A 1 477 ? 11.263 22.703 -34.365 1.00 47.56 477 GLY A C 1
ATOM 3558 O O . GLY A 1 477 ? 12.065 22.725 -35.297 1.00 47.56 477 GLY A O 1
ATOM 3559 N N . ASP A 1 478 ? 11.627 22.527 -33.099 1.00 48.06 478 ASP A N 1
ATOM 3560 C CA . ASP A 1 478 ? 12.968 22.335 -32.550 1.00 48.06 478 ASP A CA 1
ATOM 3561 C C . ASP A 1 478 ? 12.962 21.108 -31.616 1.00 48.06 478 ASP A C 1
ATOM 3563 O O . ASP A 1 478 ? 12.043 20.929 -30.822 1.00 48.06 478 ASP A O 1
ATOM 3567 N N . GLU A 1 479 ? 13.950 20.211 -31.743 1.00 45.09 479 GLU A N 1
ATOM 3568 C CA . GLU A 1 479 ? 13.990 18.936 -30.991 1.00 45.09 479 GLU A CA 1
ATOM 3569 C C . GLU A 1 479 ? 13.996 19.143 -29.462 1.00 45.09 479 GLU A C 1
ATOM 3571 O O . GLU A 1 479 ? 13.468 18.308 -28.729 1.00 45.09 479 GLU A O 1
ATOM 3576 N N . GLU A 1 480 ? 14.493 20.295 -28.999 1.00 40.56 480 GLU A N 1
ATOM 3577 C CA . GLU A 1 480 ? 14.608 20.675 -27.584 1.00 40.56 480 GLU A CA 1
ATOM 3578 C C . GLU A 1 480 ? 13.266 21.014 -26.900 1.00 40.56 480 GLU A C 1
ATOM 3580 O O . GLU A 1 480 ? 13.214 21.037 -25.674 1.00 40.56 480 GLU A O 1
ATOM 3585 N N . ASN A 1 481 ? 12.173 21.233 -27.649 1.00 44.62 481 ASN A N 1
ATOM 3586 C CA . ASN A 1 481 ? 10.850 21.599 -27.107 1.00 44.62 481 ASN A CA 1
ATOM 3587 C C . ASN A 1 481 ? 9.736 20.613 -27.524 1.00 44.62 481 ASN A C 1
ATOM 3589 O O . ASN A 1 481 ? 8.570 20.983 -27.703 1.00 44.62 481 ASN A O 1
ATOM 3593 N N . SER A 1 482 ? 10.087 19.337 -27.691 1.00 47.56 482 SER A N 1
ATOM 3594 C CA . SER A 1 482 ? 9.127 18.269 -27.985 1.00 47.56 482 SER A CA 1
ATOM 3595 C C . SER A 1 482 ? 8.562 17.636 -26.707 1.00 47.56 482 SER A C 1
ATOM 3597 O O . SER A 1 482 ? 9.265 17.448 -25.718 1.00 47.56 482 SER A O 1
ATOM 3599 N N . GLY A 1 483 ? 7.265 17.323 -26.719 1.00 49.88 483 GLY A N 1
ATOM 3600 C CA . GLY A 1 483 ? 6.570 16.664 -25.612 1.00 49.88 483 GLY A CA 1
ATOM 3601 C C . GLY A 1 483 ? 5.792 15.451 -26.104 1.00 49.88 483 GLY A C 1
ATOM 3602 O O . GLY A 1 483 ? 5.346 15.415 -27.255 1.00 49.88 483 GLY A O 1
ATOM 3603 N N . TYR A 1 484 ? 5.611 14.454 -25.242 1.00 55.12 484 TYR A N 1
ATOM 3604 C CA . TYR A 1 484 ? 4.827 13.271 -25.570 1.00 55.12 484 TYR A CA 1
ATOM 3605 C C . TYR A 1 484 ? 3.955 12.811 -24.408 1.00 55.12 484 TYR A C 1
ATOM 3607 O O . TYR A 1 484 ? 4.273 13.041 -23.245 1.00 55.12 484 TYR A O 1
ATOM 3615 N N . VAL A 1 485 ? 2.833 12.177 -24.737 1.00 54.34 485 VAL A N 1
ATOM 3616 C CA . VAL A 1 485 ? 1.916 11.578 -23.762 1.00 54.34 485 VAL A CA 1
ATOM 3617 C C . VAL A 1 485 ? 1.321 10.308 -24.349 1.00 54.34 485 VAL A C 1
ATOM 3619 O O . VAL A 1 485 ? 1.126 10.218 -25.560 1.00 54.34 485 VAL A O 1
ATOM 3622 N N . GLU A 1 486 ? 1.007 9.341 -23.504 1.00 55.22 486 GLU A N 1
ATOM 3623 C CA . GLU A 1 486 ? 0.194 8.194 -23.894 1.00 55.22 486 GLU A CA 1
ATOM 3624 C C . GLU A 1 486 ? -1.287 8.523 -23.706 1.00 55.22 486 GLU A C 1
ATOM 3626 O O . GLU A 1 486 ? -1.687 9.211 -22.765 1.00 55.22 486 GLU A O 1
ATOM 3631 N N . THR A 1 487 ? -2.105 8.067 -24.647 1.00 54.34 487 THR A N 1
ATOM 3632 C CA . THR A 1 487 ? -3.562 8.175 -24.545 1.00 54.34 487 THR A CA 1
ATOM 3633 C C . THR A 1 487 ? -4.092 7.281 -23.438 1.00 54.34 487 THR A C 1
ATOM 3635 O O . THR A 1 487 ? -3.690 6.133 -23.274 1.00 54.34 487 THR A O 1
ATOM 3638 N N . CYS A 1 488 ? -5.043 7.826 -22.701 1.00 58.34 488 CYS A N 1
ATOM 3639 C CA . CYS A 1 488 ? -5.779 7.161 -21.654 1.00 58.34 488 CYS A CA 1
ATOM 3640 C C . CYS A 1 488 ? -6.570 5.965 -22.136 1.00 58.34 488 CYS A C 1
ATOM 3642 O O . CYS A 1 488 ? -6.877 5.832 -23.317 1.00 58.34 488 CYS A O 1
ATOM 3644 N N . HIS A 1 489 ? -7.024 5.157 -21.180 1.00 56.06 489 HIS A N 1
ATOM 3645 C CA . HIS A 1 489 ? -7.933 4.053 -21.463 1.00 56.06 489 HIS A CA 1
ATOM 3646 C C . HIS A 1 489 ? -9.230 4.502 -22.169 1.00 56.06 489 HIS A C 1
ATOM 3648 O O . HIS A 1 489 ? -9.765 3.790 -23.014 1.00 56.06 489 HIS A O 1
ATOM 3654 N N . ASP A 1 490 ? -9.713 5.712 -21.874 1.00 57.59 490 ASP A N 1
ATOM 3655 C CA . ASP A 1 490 ? -10.851 6.350 -22.551 1.00 57.59 490 ASP A CA 1
ATOM 3656 C C . ASP A 1 490 ? -10.450 7.152 -23.809 1.00 57.59 490 ASP A C 1
ATOM 3658 O O . ASP A 1 490 ? -11.271 7.842 -24.418 1.00 57.59 490 ASP A O 1
ATOM 3662 N N . GLY A 1 491 ? -9.192 7.024 -24.236 1.00 55.22 491 GLY A N 1
ATOM 3663 C CA . GLY A 1 491 ? -8.602 7.666 -25.403 1.00 55.22 491 GLY A CA 1
ATOM 3664 C C . GLY A 1 491 ? -8.206 9.117 -25.164 1.00 55.22 491 GLY A C 1
ATOM 3665 O O . GLY A 1 491 ? -7.669 9.750 -26.072 1.00 55.22 491 GLY A O 1
ATOM 3666 N N . THR A 1 492 ? -8.477 9.686 -23.988 1.00 66.56 492 THR A N 1
ATOM 3667 C CA . THR A 1 492 ? -8.137 11.081 -23.695 1.00 66.56 492 THR A CA 1
ATOM 3668 C C . THR A 1 492 ? -6.631 11.297 -23.577 1.00 66.56 492 THR A C 1
ATOM 3670 O O . THR A 1 492 ? -5.857 10.372 -23.366 1.00 66.56 492 THR A O 1
ATOM 3673 N N . PHE A 1 493 ? -6.177 12.529 -23.774 1.00 65.31 493 PHE A N 1
ATOM 3674 C CA . PHE A 1 493 ? -4.788 12.913 -23.567 1.00 65.31 493 PHE A CA 1
ATOM 3675 C C . PHE A 1 493 ? -4.681 14.402 -23.233 1.00 65.31 493 PHE A C 1
ATOM 3677 O O . PHE A 1 493 ? -5.523 15.211 -23.639 1.00 65.31 493 PHE A O 1
ATOM 3684 N N . SER A 1 494 ? -3.612 14.779 -22.531 1.00 61.47 494 SER A N 1
ATOM 3685 C CA . SER A 1 494 ? -3.264 16.178 -22.277 1.00 61.47 494 SER A CA 1
ATOM 3686 C C . SER A 1 494 ? -1.751 16.344 -22.252 1.00 61.47 494 SER A C 1
ATOM 3688 O O . SER A 1 494 ? -1.084 15.825 -21.360 1.00 61.47 494 SER A O 1
ATOM 3690 N N . ILE A 1 495 ? -1.222 17.093 -23.215 1.00 63.00 495 ILE A N 1
ATOM 3691 C CA . ILE A 1 495 ? 0.213 17.346 -23.368 1.00 63.00 495 ILE A CA 1
ATOM 3692 C C . ILE A 1 495 ? 0.506 18.761 -22.858 1.00 63.00 495 ILE A C 1
ATOM 3694 O O . ILE A 1 495 ? -0.101 19.709 -23.376 1.00 63.00 495 ILE A O 1
ATOM 3698 N N . PRO A 1 496 ? 1.396 18.939 -21.863 1.00 55.88 496 PRO A N 1
ATOM 3699 C CA . PRO A 1 496 ? 1.874 20.260 -21.487 1.00 55.88 496 PRO A CA 1
ATOM 3700 C C . PRO A 1 496 ? 2.692 20.858 -22.632 1.00 55.88 496 PRO A C 1
ATOM 3702 O O . PRO A 1 496 ? 3.495 20.182 -23.271 1.00 55.88 496 PRO A O 1
ATOM 3705 N N . VAL A 1 497 ? 2.473 22.137 -22.898 1.00 55.72 497 VAL A N 1
ATOM 3706 C CA . VAL A 1 497 ? 3.157 22.882 -23.948 1.00 55.72 497 VAL A CA 1
ATOM 3707 C C . VAL A 1 497 ? 4.140 23.835 -23.275 1.00 55.72 497 VAL A C 1
ATOM 3709 O O . VAL A 1 497 ? 3.733 24.644 -22.442 1.00 55.72 497 VAL A O 1
ATOM 3712 N N . LEU A 1 498 ? 5.430 23.729 -23.607 1.00 51.69 498 LEU A N 1
ATOM 3713 C CA . LEU A 1 498 ? 6.444 24.684 -23.150 1.00 51.69 498 LEU A CA 1
ATOM 3714 C C . LEU A 1 498 ? 6.164 26.066 -23.761 1.00 51.69 498 LEU A C 1
ATOM 3716 O O . LEU A 1 498 ? 5.734 26.163 -24.913 1.00 51.69 498 LEU A O 1
ATOM 3720 N N . ASP A 1 499 ? 6.400 27.137 -22.999 1.00 49.44 499 ASP A N 1
ATOM 3721 C CA . ASP A 1 499 ? 6.204 28.509 -23.476 1.00 49.44 499 ASP A CA 1
ATOM 3722 C C . ASP A 1 499 ? 7.153 28.813 -24.651 1.00 49.44 499 ASP A C 1
ATOM 3724 O O . ASP A 1 499 ? 8.343 29.077 -24.484 1.00 49.44 499 ASP A O 1
ATOM 3728 N N . GLY A 1 500 ? 6.600 28.782 -25.864 1.00 51.78 500 GLY A N 1
ATOM 3729 C CA . GLY A 1 500 ? 7.296 28.985 -27.132 1.00 51.78 500 GLY A CA 1
ATOM 3730 C C . GLY A 1 500 ? 6.290 29.095 -28.281 1.00 51.78 500 GLY A C 1
ATOM 3731 O O . GLY A 1 500 ? 5.189 28.553 -28.227 1.00 51.78 500 GLY A O 1
ATOM 3732 N N . THR A 1 501 ? 6.602 29.880 -29.313 1.00 39.53 501 THR A N 1
ATOM 3733 C CA . THR A 1 501 ? 5.638 30.241 -30.366 1.00 39.53 501 THR A CA 1
ATOM 3734 C C . THR A 1 501 ? 5.398 29.094 -31.356 1.00 39.53 501 THR A C 1
ATOM 3736 O O . THR A 1 501 ? 6.139 28.922 -32.318 1.00 39.53 501 THR A O 1
ATOM 3739 N N . PHE A 1 502 ? 4.300 28.351 -31.189 1.00 41.38 502 PHE A N 1
ATOM 3740 C CA . PHE A 1 502 ? 3.829 27.396 -32.198 1.00 41.38 502 PHE A CA 1
ATOM 3741 C C . PHE A 1 502 ? 3.240 28.146 -33.398 1.00 41.38 502 PHE A C 1
ATOM 3743 O O . PHE A 1 502 ? 2.176 28.764 -33.314 1.00 41.38 502 PHE A O 1
ATOM 3750 N N . ALA A 1 503 ? 3.899 28.072 -34.554 1.00 36.19 503 ALA A N 1
ATOM 3751 C CA . ALA A 1 503 ? 3.294 28.471 -35.817 1.00 36.19 503 ALA A CA 1
ATOM 3752 C C . ALA A 1 503 ? 2.527 27.278 -36.404 1.00 36.19 503 ALA A C 1
ATOM 3754 O O . ALA A 1 503 ? 3.125 26.352 -36.948 1.00 36.19 503 ALA A O 1
ATOM 3755 N N . CYS A 1 504 ? 1.192 27.308 -36.342 1.00 29.31 504 CYS A N 1
ATOM 3756 C CA . CYS A 1 504 ? 0.357 26.367 -37.091 1.00 29.31 504 CYS A CA 1
ATOM 3757 C C . CYS A 1 504 ? 0.630 26.519 -38.596 1.00 29.31 504 CYS A C 1
ATOM 3759 O O . CYS A 1 504 ? 0.089 27.421 -39.242 1.00 29.31 504 CYS A O 1
ATOM 3761 N N . ARG A 1 505 ? 1.429 25.628 -39.187 1.00 29.66 505 ARG A N 1
ATOM 3762 C CA . ARG A 1 505 ? 1.391 25.417 -40.636 1.00 29.66 505 ARG A CA 1
ATOM 3763 C C . ARG A 1 505 ? 0.290 24.411 -40.932 1.00 29.66 505 ARG A C 1
ATOM 3765 O O . ARG A 1 505 ? 0.355 23.264 -40.506 1.00 29.66 505 ARG A O 1
ATOM 3772 N N . ARG A 1 506 ? -0.743 24.866 -41.644 1.00 28.11 506 ARG A N 1
ATOM 3773 C CA . ARG A 1 506 ? -1.660 23.949 -42.332 1.00 28.11 506 ARG A CA 1
ATOM 3774 C C . ARG A 1 506 ? -0.858 23.144 -43.371 1.00 28.11 506 ARG A C 1
ATOM 3776 O O . ARG A 1 506 ? 0.097 23.716 -43.901 1.00 28.11 506 ARG A O 1
ATOM 3783 N N . PRO A 1 507 ? -1.225 21.871 -43.603 1.00 38.91 507 PRO A N 1
ATOM 3784 C CA . PRO A 1 507 ? -0.457 20.935 -44.425 1.00 38.91 507 PRO A CA 1
ATOM 3785 C C . PRO A 1 507 ? -0.179 21.440 -45.840 1.00 38.91 507 PRO A C 1
ATOM 3787 O O . PRO A 1 507 ? -1.034 22.181 -46.388 1.00 38.91 507 PRO A O 1
#